Protein AF-0000000069873641 (afdb_homodimer)

Nearest PDB structures (foldseek):
  4ecg-assembly1_A  TM=8.500E-01  e=1.544E-15  Parabacteroides distasonis ATCC 8503
  7xrx-assembly2_B  TM=7.751E-01  e=3.883E-08  Pseudomonas aeruginosa PAO1
  5y4c-assembly1_A  TM=7.889E-01  e=1.337E-04  Sphingomonas sp. A1
  7wgu-assembly1_B-2  TM=7.860E-01  e=1.454E-04  Escherichia coli
  7q1g-assembly1_B-2  TM=7.793E-01  e=1.718E-04  Pseudomonas syringae pv. syringae B728a

Foldseek 3Di:
DDDDDDDDPPPPPPPPPPPPPPPPPVPPPPPPPPDDLLLVLLLCCLPVQQLVLLVQLLVLLVVLLVLLVVCLVPPFLVSLQVSVVSLVSSVLSVLLCQLQCPDPVVVVVVCLQAADDDAPVVVLVVQLVCVLVVVDQAAQLCSVPPDGSRNAHSQVLLVLQFAPQHGDGSVPHGSSSSRRNSNRSLNSSLSSLLSSCQQQNVVPDDPVNNVSCVVSVHDHDGHLSVLSSQACHPPHPHVHSLVSVLSSLVSLLVLLLCVLCQQLPVCLVPVALSSHRSSGNLCSLVSSLSNLSSSVSSCVSCLVVLCVQPVVLSVQLVVLSVQLNVLSVPDDDRCSVGSVVNVSSVSNNVSSVSNSVSSVVSSVRRND/DDDPPPDDPPPPCPPDCPVPPPPPPPPPPPPDPPPPLLLVLLLCCLPVQQLVLLVQLLVLLVVLLVLLVVCLVPPFLVSLQVSVVSLVSSVLSVLLCQLQCPDPVVVVVVCLQAADDDAPVVVLVVQLVCVLVVVDQAAQLCSVPPDGSRNAHSQVLLVLQFAPQHGDGRVPAGSSSSRRNSNRSLNSSLSSLLSSCQQQNVVPDDPVNNVSCVVSVHDHDGHLSVLSSQACHPPHPHVHSLVSVLSSLVSLLVLLLCVLCQQLPVCLVPVALSSHRSSGNLCSLVSSLSNLSSSVSSCVSCLVVLCVQPVVLSVQLVVLSVQLNVLSVPFDDRCSVGSVVNVSSVSNSVSSVSNSVSSVVSSVRRND

pLDDT: mean 91.02, std 20.49, range [15.68, 99.0]

Radius of gyration: 33.16 Å; Cα contacts (8 Å, |Δi|>4): 1152; chains: 2; bounding box: 103×100×122 Å

Organism: Akkermansia muciniphila (strain ATCC BAA-835 / DSM 22959 / JCM 33894 / BCRC 81048 / CCUG 64013 / CIP 107961 / Muc) (NCBI:txid349741)

Secondary structure (DSSP, 8-state):
------------------------------------HHHHHHHHIIIIIIHHHHHHHHHHHHHHHHHHHHHHHS--HHHHHHHHHHHHHHHHHHHHTGGG-STHHHHTTHHHHHH-SS--HHHHHHHHHHHHTTS----HHHHHHHB-GGGSHHHHHHHHHEETTEEPPGGG--HHHHHHHHHHHHHHHHHHHHHHHHHH-GGGS-HHHHHHHHHTT----S-HHHHHHTTTSBTBS-SSHHHHHHHHHHHHHHHHHHIIIIITHHHHHH--GGG-TTTTTT-HHHHHHHHHHHHHHHHHHHHHHHHHH-HHHHHHHHHHHHHHHHHHHHSPSPGGG-TT-HHHHHHHHHHHHHHHHHHHHHHHHHH-/------------------------------------HHHHHHHHIIIIIIHHHHHHHHHHHHHHHHHHHHHHHS--HHHHHHHHHHHHHHHHHHHHTGGG-STHHHHTTHHHHHH-SS--HHHHHHHHHHHHTTS----HHHHHHHB-GGGSHHHHHHHHHEETTEEPPGGG--HHHHHHHHHHHHHHHHHHHHHHHHHH-GGGS-HHHHHHHHHHT----S-HHHHHHTTTSBTBS-SSHHHHHHHHHHHHHHHHHHIIIIITHHHHHH--GGG-TTTTTT-HHHHHHHHHHHHHHHHHHHHHHHHHH-HHHHHHHHHHHHHHHHHHHHSPSPGGG-TT-HHHHHHHHHHHHHHHHHHHHHHHHHH-

Structure (mmCIF, N/CA/C/O backbone):
data_AF-0000000069873641-model_v1
#
loop_
_entity.id
_entity.type
_entity.pdbx_description
1 polymer 'Imelysin-like domain-containing protein'
#
loop_
_atom_site.group_PDB
_atom_site.id
_atom_site.type_symbol
_atom_site.label_atom_id
_atom_site.label_alt_id
_atom_site.label_comp_id
_atom_site.label_asym_id
_atom_site.label_entity_id
_atom_site.label_seq_id
_atom_site.pdbx_PDB_ins_code
_atom_site.Cartn_x
_atom_site.Cartn_y
_atom_site.Cartn_z
_atom_site.occupancy
_atom_site.B_iso_or_equiv
_atom_site.auth_seq_id
_atom_site.auth_comp_id
_atom_site.auth_asym_id
_atom_site.auth_atom_id
_atom_site.pdbx_PDB_model_num
ATOM 1 N N . MET A 1 1 ? -58.25 34.375 -64.312 1 17.72 1 MET A N 1
ATOM 2 C CA . MET A 1 1 ? -57.688 35 -63.094 1 17.72 1 MET A CA 1
ATOM 3 C C . MET A 1 1 ? -58.375 34.5 -61.844 1 17.72 1 MET A C 1
ATOM 5 O O . MET A 1 1 ? -59.156 33.531 -61.875 1 17.72 1 MET A O 1
ATOM 9 N N . ASN A 1 2 ? -59.125 35.406 -61.031 1 15.68 2 ASN A N 1
ATOM 10 C CA . ASN A 1 2 ? -58.969 36.062 -59.75 1 15.68 2 ASN A CA 1
ATOM 11 C C . ASN A 1 2 ? -59.906 35.469 -58.688 1 15.68 2 ASN A C 1
ATOM 13 O O . ASN A 1 2 ? -59.594 35.5 -57.5 1 15.68 2 ASN A O 1
ATOM 17 N N . ALA A 1 3 ? -61.188 35.5 -59.031 1 18.55 3 ALA A N 1
ATOM 18 C CA . ALA A 1 3 ? -62.188 36 -58.062 1 18.55 3 ALA A CA 1
ATOM 19 C C . ALA A 1 3 ? -62.438 34.969 -56.969 1 18.55 3 ALA A C 1
ATOM 21 O O . ALA A 1 3 ? -62.875 33.844 -57.281 1 18.55 3 ALA A O 1
ATOM 22 N N . TYR A 1 4 ? -61.938 35.125 -55.656 1 15.93 4 TYR A N 1
ATOM 23 C CA . TYR A 1 4 ? -61.531 34.469 -54.406 1 15.93 4 TYR A CA 1
ATOM 24 C C . TYR A 1 4 ? -62.719 34.25 -53.5 1 15.93 4 TYR A C 1
ATOM 26 O O . TYR A 1 4 ? -62.625 33.469 -52.562 1 15.93 4 TYR A O 1
ATOM 34 N N . LYS A 1 5 ? -63.875 35.094 -53.625 1 17.61 5 LYS A N 1
ATOM 35 C CA . LYS A 1 5 ? -64.312 35.531 -52.312 1 17.61 5 LYS A CA 1
ATOM 36 C C . LYS A 1 5 ? -64.688 34.344 -51.406 1 17.61 5 LYS A C 1
ATOM 38 O O . LYS A 1 5 ? -65 33.25 -51.938 1 17.61 5 LYS A O 1
ATOM 43 N N . ARG A 1 6 ? -65.312 34.594 -50.094 1 17.19 6 ARG A N 1
ATOM 44 C CA . ARG A 1 6 ? -65.062 34.688 -48.656 1 17.19 6 ARG A CA 1
ATOM 45 C C . ARG A 1 6 ? -66.062 33.812 -47.906 1 17.19 6 ARG A C 1
ATOM 47 O O . ARG A 1 6 ? -65.75 33.375 -46.781 1 17.19 6 ARG A O 1
ATOM 54 N N . MET A 1 7 ? -67.375 33.562 -48.406 1 20.3 7 MET A N 1
ATOM 55 C CA . MET A 1 7 ? -68.375 33.781 -47.344 1 20.3 7 MET A CA 1
ATOM 56 C C . MET A 1 7 ? -68.188 32.75 -46.25 1 20.3 7 MET A C 1
ATOM 58 O O . MET A 1 7 ? -67.938 31.578 -46.5 1 20.3 7 MET A O 1
ATOM 62 N N . LEU A 1 8 ? -68.125 33.219 -44.906 1 21.17 8 LEU A N 1
ATOM 63 C CA . LEU A 1 8 ? -67.812 33.031 -43.5 1 21.17 8 LEU A CA 1
ATOM 64 C C . LEU A 1 8 ? -68.812 32.125 -42.812 1 21.17 8 LEU A C 1
ATOM 66 O O . LEU A 1 8 ? -68.688 31.906 -41.594 1 21.17 8 LEU A O 1
ATOM 70 N N . LEU A 1 9 ? -69.5 31.219 -43.438 1 22.61 9 LEU A N 1
ATOM 71 C CA . LEU A 1 9 ? -70.625 30.641 -42.719 1 22.61 9 LEU A CA 1
ATOM 72 C C . LEU A 1 9 ? -70.125 30.062 -41.375 1 22.61 9 LEU A C 1
ATOM 74 O O . LEU A 1 9 ? -69.25 29.234 -41.344 1 22.61 9 LEU A O 1
ATOM 78 N N . ALA A 1 10 ? -70.312 30.906 -40.219 1 23.44 10 ALA A N 1
ATOM 79 C CA . ALA A 1 10 ? -70 30.797 -38.812 1 23.44 10 ALA A CA 1
ATOM 80 C C . ALA A 1 10 ? -70.688 29.562 -38.188 1 23.44 10 ALA A C 1
ATOM 82 O O . ALA A 1 10 ? -71.875 29.438 -38.188 1 23.44 10 ALA A O 1
ATOM 83 N N . GLY A 1 11 ? -70.25 28.359 -38.531 1 21.41 11 GLY A N 1
ATOM 84 C CA . GLY A 1 11 ? -70.812 27.109 -38 1 21.41 11 GLY A CA 1
ATOM 85 C C . GLY A 1 11 ? -70.75 27.031 -36.5 1 21.41 11 GLY A C 1
ATOM 86 O O . GLY A 1 11 ? -69.688 27.203 -35.906 1 21.41 11 GLY A O 1
ATOM 87 N N . PHE A 1 12 ? -71.812 27.641 -35.844 1 24.45 12 PHE A N 1
ATOM 88 C CA . PHE A 1 12 ? -71.938 27.688 -34.406 1 24.45 12 PHE A CA 1
ATOM 89 C C . PHE A 1 12 ? -71.875 26.281 -33.812 1 24.45 12 PHE A C 1
ATOM 91 O O . PHE A 1 12 ? -72.75 25.438 -34.094 1 24.45 12 PHE A O 1
ATOM 98 N N . CYS A 1 13 ? -70.688 25.641 -33.844 1 23.33 13 CYS A N 1
ATOM 99 C CA . CYS A 1 13 ? -70.562 24.312 -33.281 1 23.33 13 CYS A CA 1
ATOM 100 C C . CYS A 1 13 ? -70.875 24.312 -31.797 1 23.33 13 CYS A C 1
ATOM 102 O O . CYS A 1 13 ? -70.375 25.125 -31.047 1 23.33 13 CYS A O 1
ATOM 104 N N . ALA A 1 14 ? -72.125 24.016 -31.422 1 24.23 14 ALA A N 1
ATOM 105 C CA . ALA A 1 14 ? -72.688 23.812 -30.094 1 24.23 14 ALA A CA 1
ATOM 106 C C . ALA A 1 14 ? -71.812 22.922 -29.25 1 24.23 14 ALA A C 1
ATOM 108 O O . ALA A 1 14 ? -71.562 21.734 -29.578 1 24.23 14 ALA A O 1
ATOM 109 N N . GLY A 1 15 ? -70.625 23.438 -28.797 1 24.39 15 GLY A N 1
ATOM 110 C CA . GLY A 1 15 ? -69.625 22.688 -28 1 24.39 15 GLY A CA 1
ATOM 111 C C . GLY A 1 15 ? -70.188 22.219 -26.672 1 24.39 15 GLY A C 1
ATOM 112 O O . GLY A 1 15 ? -70.688 23.047 -25.859 1 24.39 15 GLY A O 1
ATOM 113 N N . SER A 1 16 ? -71.062 21.188 -26.719 1 26.33 16 SER A N 1
ATOM 114 C CA . SER A 1 16 ? -71.562 20.594 -25.469 1 26.33 16 SER A CA 1
ATOM 115 C C . SER A 1 16 ? -70.438 20.359 -24.484 1 26.33 16 SER A C 1
ATOM 117 O O . SER A 1 16 ? -69.438 19.766 -24.828 1 26.33 16 SER A O 1
ATOM 119 N N . THR A 1 17 ? -70.25 21.375 -23.578 1 28.09 17 THR A N 1
ATOM 120 C CA . THR A 1 17 ? -69.312 21.391 -22.484 1 28.09 17 THR A CA 1
ATOM 121 C C . THR A 1 17 ? -69.5 20.203 -21.547 1 28.09 17 THR A C 1
ATOM 123 O O . THR A 1 17 ? -70.562 20.078 -20.938 1 28.09 17 THR A O 1
ATOM 126 N N . ILE A 1 18 ? -69.375 18.938 -22.047 1 30.45 18 ILE A N 1
ATOM 127 C CA . ILE A 1 18 ? -69.5 17.922 -21 1 30.45 18 ILE A CA 1
ATOM 128 C C . ILE A 1 18 ? -68.438 18.219 -19.906 1 30.45 18 ILE A C 1
ATOM 130 O O . ILE A 1 18 ? -67.25 18.391 -20.203 1 30.45 18 ILE A O 1
ATOM 134 N N . LEU A 1 19 ? -68.875 18.906 -18.844 1 28.25 19 LEU A N 1
ATOM 135 C CA . LEU A 1 19 ? -68.125 19.125 -17.609 1 28.25 19 LEU A CA 1
ATOM 136 C C . LEU A 1 19 ? -67.625 17.797 -17.016 1 28.25 19 LEU A C 1
ATOM 138 O O . LEU A 1 19 ? -68.5 16.969 -16.625 1 28.25 19 LEU A O 1
ATOM 142 N N . ALA A 1 20 ? -66.75 17.109 -17.781 1 30.27 20 ALA A N 1
ATOM 143 C CA . ALA A 1 20 ? -66.188 15.977 -17.031 1 30.27 20 ALA A CA 1
ATOM 144 C C . ALA A 1 20 ? -65.562 16.438 -15.711 1 30.27 20 ALA A C 1
ATOM 146 O O . ALA A 1 20 ? -64.688 17.344 -15.688 1 30.27 20 ALA A O 1
ATOM 147 N N . PHE A 1 21 ? -66.375 16.328 -14.633 1 31.31 21 PHE A N 1
ATOM 148 C CA . PHE A 1 21 ? -65.812 16.453 -13.273 1 31.31 21 PHE A CA 1
ATOM 149 C C . PHE A 1 21 ? -64.625 15.562 -13.062 1 31.31 21 PHE A C 1
ATOM 151 O O . PHE A 1 21 ? -64.75 14.336 -13.086 1 31.31 21 PHE A O 1
ATOM 158 N N . GLY A 1 22 ? -63.5 15.914 -13.781 1 30.3 22 GLY A N 1
ATOM 159 C CA . GLY A 1 22 ? -62.281 15.227 -13.391 1 30.3 22 GLY A CA 1
ATOM 160 C C . GLY A 1 22 ? -62 15.281 -11.906 1 30.3 22 GLY A C 1
ATOM 161 O O . GLY A 1 22 ? -61.875 16.359 -11.328 1 30.3 22 GLY A O 1
ATOM 162 N N . SER A 1 23 ? -62.625 14.328 -11.203 1 34.16 23 SER A N 1
ATOM 163 C CA . SER A 1 23 ? -62.125 14.148 -9.844 1 34.16 23 SER A CA 1
ATOM 164 C C . SER A 1 23 ? -60.594 14.062 -9.828 1 34.16 23 SER A C 1
ATOM 166 O O . SER A 1 23 ? -60 13.203 -10.484 1 34.16 23 SER A O 1
ATOM 168 N N . GLN A 1 24 ? -60.031 15.281 -9.836 1 31.19 24 GLN A N 1
ATOM 169 C CA . GLN A 1 24 ? -58.594 15.266 -9.57 1 31.19 24 GLN A CA 1
ATOM 170 C C . GLN A 1 24 ? -58.281 14.484 -8.297 1 31.19 24 GLN A C 1
ATOM 172 O O . GLN A 1 24 ? -58.688 14.875 -7.203 1 31.19 24 GLN A O 1
ATOM 177 N N . ALA A 1 25 ? -58.281 13.086 -8.383 1 33 25 ALA A N 1
ATOM 178 C CA . ALA A 1 25 ? -57.562 12.438 -7.305 1 33 25 ALA A CA 1
ATOM 179 C C . ALA A 1 25 ? -56.281 13.195 -6.977 1 33 25 ALA A C 1
ATOM 181 O O . ALA A 1 25 ? -55.406 13.375 -7.84 1 33 25 ALA A O 1
ATOM 182 N N . GLN A 1 26 ? -56.469 14.227 -6.16 1 27.81 26 GLN A N 1
ATOM 183 C CA . GLN A 1 26 ? -55.188 14.742 -5.691 1 27.81 26 GLN A CA 1
ATOM 184 C C . GLN A 1 26 ? -54.219 13.609 -5.375 1 27.81 26 GLN A C 1
ATOM 186 O O . GLN A 1 26 ? -54.531 12.75 -4.543 1 27.81 26 GLN A O 1
ATOM 191 N N . ALA A 1 27 ? -53.531 13.133 -6.387 1 32.31 27 ALA A N 1
ATOM 192 C CA . ALA A 1 27 ? -52.344 12.336 -6.02 1 32.31 27 ALA A CA 1
ATOM 193 C C . ALA A 1 27 ? -51.719 12.852 -4.727 1 32.31 27 ALA A C 1
ATOM 195 O O . ALA A 1 27 ? -51.406 14.039 -4.613 1 32.31 27 ALA A O 1
ATOM 196 N N . ALA A 1 28 ? -52.156 12.281 -3.645 1 32.44 28 ALA A N 1
ATOM 197 C CA . ALA A 1 28 ? -51.312 12.516 -2.457 1 32.44 28 ALA A CA 1
ATOM 198 C C . ALA A 1 28 ? -49.875 12.758 -2.832 1 32.44 28 ALA A C 1
ATOM 200 O O . ALA A 1 28 ? -49.281 11.961 -3.559 1 32.44 28 ALA A O 1
ATOM 201 N N . LYS A 1 29 ? -49.625 13.953 -3.023 1 32.75 29 LYS A N 1
ATOM 202 C CA . LYS A 1 29 ? -48.188 14.188 -3.115 1 32.75 29 LYS A CA 1
ATOM 203 C C . LYS A 1 29 ? -47.438 13.203 -2.242 1 32.75 29 LYS A C 1
ATOM 205 O O . LYS A 1 29 ? -47.625 13.156 -1.025 1 32.75 29 LYS A O 1
ATOM 210 N N . ALA A 1 30 ? -47.25 12.023 -2.773 1 33.38 30 ALA A N 1
ATOM 211 C CA . ALA A 1 30 ? -46.219 11.211 -2.137 1 33.38 30 ALA A CA 1
ATOM 212 C C . ALA A 1 30 ? -45.219 12.086 -1.365 1 33.38 30 ALA A C 1
ATOM 214 O O . ALA A 1 30 ? -44.656 13.031 -1.92 1 33.38 30 ALA A O 1
ATOM 215 N N . ALA A 1 31 ? -45.5 12.453 -0.153 1 33.72 31 ALA A N 1
ATOM 216 C CA . ALA A 1 31 ? -44.5 13.102 0.687 1 33.72 31 ALA A CA 1
ATOM 217 C C . ALA A 1 31 ? -43.094 12.773 0.205 1 33.72 31 ALA A C 1
ATOM 219 O O . ALA A 1 31 ? -42.781 11.625 -0.121 1 33.72 31 ALA A O 1
ATOM 220 N N . SER A 1 32 ? -42.469 13.742 -0.435 1 36.06 32 SER A N 1
ATOM 221 C CA . SER A 1 32 ? -41.062 13.531 -0.785 1 36.06 32 SER A CA 1
ATOM 222 C C . SER A 1 32 ? -40.312 12.766 0.308 1 36.06 32 SER A C 1
ATOM 224 O O . SER A 1 32 ? -40.5 13.031 1.497 1 36.06 32 SER A O 1
ATOM 226 N N . PRO A 1 33 ? -39.938 11.57 0.203 1 41.72 33 PRO A N 1
ATOM 227 C CA . PRO A 1 33 ? -39.219 10.805 1.235 1 41.72 33 PRO A CA 1
ATOM 228 C C . PRO A 1 33 ? -38.375 11.688 2.135 1 41.72 33 PRO A C 1
ATOM 230 O O . PRO A 1 33 ? -37.688 12.609 1.652 1 41.72 33 PRO A O 1
ATOM 233 N N . LYS A 1 34 ? -38.688 12.188 3.301 1 43.53 34 LYS A N 1
ATOM 234 C CA . LYS A 1 34 ? -37.875 12.812 4.348 1 43.53 34 LYS A CA 1
ATOM 235 C C . LYS A 1 34 ? -36.406 12.352 4.262 1 43.53 34 LYS A C 1
ATOM 237 O O . LYS A 1 34 ? -36.125 11.172 4.441 1 43.53 34 LYS A O 1
ATOM 242 N N . VAL A 1 35 ? -35.688 13.078 3.455 1 56.66 35 VAL A N 1
ATOM 243 C CA . VAL A 1 35 ? -34.281 12.773 3.389 1 56.66 35 VAL A CA 1
ATOM 244 C C . VAL A 1 35 ? -33.688 12.703 4.801 1 56.66 35 VAL A C 1
ATOM 246 O O . VAL A 1 35 ? -33.812 13.648 5.578 1 56.66 35 VAL A O 1
ATOM 249 N N . ASP A 1 36 ? -33.188 11.578 5.363 1 85 36 ASP A N 1
ATOM 250 C CA . ASP A 1 36 ? -32.5 11.266 6.605 1 85 36 ASP A CA 1
ATOM 251 C C . ASP A 1 36 ? -31.312 12.203 6.824 1 85 36 ASP A C 1
ATOM 253 O O . ASP A 1 36 ? -30.422 12.312 5.965 1 85 36 ASP A O 1
ATOM 257 N N . LYS A 1 37 ? -31.547 13.328 7.727 1 92 37 LYS A N 1
ATOM 258 C CA . LYS A 1 37 ? -30.547 14.336 8.078 1 92 37 LYS A CA 1
ATOM 259 C C . LYS A 1 37 ? -29.156 13.727 8.188 1 92 37 LYS A C 1
ATOM 261 O O . LYS A 1 37 ? -28.156 14.375 7.844 1 92 37 LYS A O 1
ATOM 266 N N . THR A 1 38 ? -29.078 12.578 8.633 1 95.69 38 THR A N 1
ATOM 267 C CA . THR A 1 38 ? -27.797 11.898 8.766 1 95.69 38 THR A CA 1
ATOM 268 C C . THR A 1 38 ? -27.188 11.617 7.395 1 95.69 38 THR A C 1
ATOM 270 O O . THR A 1 38 ? -26.016 11.914 7.16 1 95.69 38 THR A O 1
ATOM 273 N N . SER A 1 39 ? -27.969 11.133 6.48 1 96.06 39 SER A N 1
ATOM 274 C CA . SER A 1 39 ? -27.484 10.844 5.133 1 96.06 39 SER A CA 1
ATOM 275 C C . SER A 1 39 ? -27.047 12.117 4.418 1 96.06 39 SER A C 1
ATOM 277 O O . SER A 1 39 ? -26.062 12.109 3.678 1 96.06 39 SER A O 1
ATOM 279 N N . ALA A 1 40 ? -27.75 13.18 4.68 1 96.62 40 ALA A N 1
ATOM 280 C CA . ALA A 1 40 ? -27.391 14.461 4.059 1 96.62 40 ALA A CA 1
ATOM 281 C C . ALA A 1 40 ? -26.062 14.969 4.578 1 96.62 40 ALA A C 1
ATOM 283 O O . ALA A 1 40 ? -25.25 15.484 3.809 1 96.62 40 ALA A O 1
ATOM 284 N N . ALA A 1 41 ? -25.812 14.852 5.871 1 97.62 41 ALA A N 1
ATOM 285 C CA . ALA A 1 41 ? -24.547 15.273 6.469 1 97.62 41 ALA A CA 1
ATOM 286 C C . ALA A 1 41 ? -23.391 14.453 5.926 1 97.62 41 ALA A C 1
ATOM 288 O O . ALA A 1 41 ? -22.328 15 5.617 1 97.62 41 ALA A O 1
ATOM 289 N N . ILE A 1 42 ? -23.609 13.188 5.77 1 97.88 42 ILE A N 1
ATOM 290 C CA . ILE A 1 42 ? -22.594 12.281 5.254 1 97.88 42 ILE A CA 1
ATOM 291 C C . ILE A 1 42 ? -22.281 12.633 3.801 1 97.88 42 ILE A C 1
ATOM 293 O O . ILE A 1 42 ? -21.109 12.703 3.412 1 97.88 42 ILE A O 1
ATOM 297 N N . ALA A 1 43 ? -23.297 12.867 3.039 1 97.88 43 ALA A N 1
ATOM 298 C CA . ALA A 1 43 ? -23.094 13.234 1.639 1 97.88 43 ALA A CA 1
ATOM 299 C C . ALA A 1 43 ? -22.328 14.539 1.52 1 97.88 43 ALA A C 1
ATOM 301 O O . ALA A 1 43 ? -21.406 14.656 0.7 1 97.88 43 ALA A O 1
ATOM 302 N N . ALA A 1 44 ? -22.672 15.516 2.328 1 97.81 44 ALA A N 1
ATOM 303 C CA . ALA A 1 44 ? -22 16.812 2.311 1 97.81 44 ALA A CA 1
ATOM 304 C C . ALA A 1 44 ? -20.547 16.688 2.742 1 97.81 44 ALA A C 1
ATOM 306 O O . ALA A 1 44 ? -19.656 17.328 2.174 1 97.81 44 ALA A O 1
ATOM 307 N N . TYR A 1 45 ? -20.297 15.859 3.797 1 98.56 45 TYR A N 1
ATOM 308 C CA . TYR A 1 45 ? -18.922 15.594 4.242 1 98.56 45 TYR A CA 1
ATOM 309 C C . TYR A 1 45 ? -18.062 15.109 3.088 1 98.56 45 TYR A C 1
ATOM 311 O O . TYR A 1 45 ? -16.969 15.625 2.869 1 98.56 45 TYR A O 1
ATOM 319 N N . ALA A 1 46 ? -18.562 14.148 2.309 1 98.75 46 ALA A N 1
ATOM 320 C CA . ALA A 1 46 ? -17.797 13.57 1.209 1 98.75 46 ALA A CA 1
ATOM 321 C C . ALA A 1 46 ? -17.703 14.539 0.036 1 98.75 46 ALA A C 1
ATOM 323 O O . ALA A 1 46 ? -16.609 14.797 -0.474 1 98.75 46 ALA A O 1
ATOM 324 N N . ASP A 1 47 ? -18.812 15.172 -0.343 1 98.44 47 ASP A N 1
ATOM 325 C CA . ASP A 1 47 ? -18.906 15.93 -1.586 1 98.44 47 ASP A CA 1
ATOM 326 C C . ASP A 1 47 ? -18.344 17.328 -1.423 1 98.44 47 ASP A C 1
ATOM 328 O O . ASP A 1 47 ? -17.812 17.906 -2.375 1 98.44 47 ASP A O 1
ATOM 332 N N . GLU A 1 48 ? -18.438 17.891 -0.22 1 98.56 48 GLU A N 1
ATOM 333 C CA . GLU A 1 48 ? -18.141 19.312 -0.069 1 98.56 48 GLU A CA 1
ATOM 334 C C . GLU A 1 48 ? -16.844 19.516 0.729 1 98.56 48 GLU A C 1
ATOM 336 O O . GLU A 1 48 ? -16.266 20.594 0.717 1 98.56 48 GLU A O 1
ATOM 341 N N . LEU A 1 49 ? -16.422 18.5 1.393 1 98.81 49 LEU A N 1
ATOM 342 C CA . LEU A 1 49 ? -15.18 18.641 2.164 1 98.81 49 LEU A CA 1
ATOM 343 C C . LEU A 1 49 ? -14.086 17.75 1.591 1 98.81 49 LEU A C 1
ATOM 345 O O . LEU A 1 49 ? -13.07 18.25 1.091 1 98.81 49 LEU A O 1
ATOM 349 N N . VAL A 1 50 ? -14.312 16.422 1.556 1 98.88 50 VAL A N 1
ATOM 350 C CA . VAL A 1 50 ? -13.242 15.469 1.259 1 98.88 50 VAL A CA 1
ATOM 351 C C . VAL A 1 50 ? -12.797 15.625 -0.194 1 98.88 50 VAL A C 1
ATOM 353 O O . VAL A 1 50 ? -11.625 15.883 -0.467 1 98.88 50 VAL A O 1
ATOM 356 N N . ILE A 1 51 ? -13.75 15.531 -1.144 1 98.88 51 ILE A N 1
ATOM 357 C CA . ILE A 1 51 ? -13.43 15.5 -2.566 1 98.88 51 ILE A CA 1
ATOM 358 C C . ILE A 1 51 ? -12.781 16.828 -2.977 1 98.88 51 ILE A C 1
ATOM 360 O O . ILE A 1 51 ? -11.719 16.828 -3.594 1 98.88 51 ILE A O 1
ATOM 364 N N . PRO A 1 52 ? -13.312 18.031 -2.562 1 98.88 52 PRO A N 1
ATOM 365 C CA . PRO A 1 52 ? -12.648 19.281 -2.953 1 98.88 52 PRO A CA 1
ATOM 366 C C . PRO A 1 52 ? -11.258 19.422 -2.346 1 98.88 52 PRO A C 1
ATOM 368 O O . PRO A 1 52 ? -10.367 20.016 -2.963 1 98.88 52 PRO A O 1
ATOM 371 N N . THR A 1 53 ? -11.039 18.906 -1.145 1 98.94 53 THR A N 1
ATOM 372 C CA . THR A 1 53 ? -9.727 18.984 -0.515 1 98.94 53 THR A CA 1
ATOM 373 C C . THR A 1 53 ? -8.688 18.219 -1.335 1 98.94 53 THR A C 1
ATOM 375 O O . THR A 1 53 ? -7.613 18.734 -1.629 1 98.94 53 THR A O 1
ATOM 378 N N . TYR A 1 54 ? -9.047 16.984 -1.765 1 98.88 54 TYR A N 1
ATOM 379 C CA . TYR A 1 54 ? -8.109 16.188 -2.541 1 98.88 54 TYR A CA 1
ATOM 380 C C . TYR A 1 54 ? -7.949 16.734 -3.951 1 98.88 54 TYR A C 1
ATOM 382 O O . TYR A 1 54 ? -6.875 16.641 -4.547 1 98.88 54 TYR A O 1
ATOM 390 N N . LYS A 1 55 ? -9.023 17.344 -4.48 1 98.88 55 LYS A N 1
ATOM 391 C CA . LYS A 1 55 ? -8.891 18 -5.777 1 98.88 55 LYS A CA 1
ATOM 392 C C . LYS A 1 55 ? -7.863 19.125 -5.715 1 98.88 55 LYS A C 1
ATOM 394 O O . LYS A 1 55 ? -7.02 19.266 -6.602 1 98.88 55 LYS A O 1
ATOM 399 N N . THR A 1 56 ? -7.984 19.938 -4.68 1 98.94 56 THR A N 1
ATOM 400 C CA . THR A 1 56 ? -7.02 21.031 -4.496 1 98.94 56 THR A CA 1
ATOM 401 C C . THR A 1 56 ? -5.609 20.469 -4.348 1 98.94 56 THR A C 1
ATOM 403 O O . THR A 1 56 ? -4.66 21.016 -4.922 1 98.94 56 THR A O 1
ATOM 406 N N . MET A 1 57 ? -5.473 19.406 -3.621 1 98.94 57 MET A N 1
ATOM 407 C CA . MET A 1 57 ? -4.164 18.781 -3.42 1 98.94 57 MET A CA 1
ATOM 408 C C . MET A 1 57 ? -3.568 18.328 -4.75 1 98.94 57 MET A C 1
ATOM 410 O O . MET A 1 57 ? -2.398 18.594 -5.031 1 98.94 57 MET A O 1
ATOM 414 N N . SER A 1 58 ? -4.383 17.594 -5.531 1 98.88 58 SER A N 1
ATOM 415 C CA . SER A 1 58 ? -3.885 17.062 -6.797 1 98.88 58 SER A CA 1
ATOM 416 C C . SER A 1 58 ? -3.521 18.188 -7.758 1 98.88 58 SER A C 1
ATOM 418 O O . SER A 1 58 ? -2.523 18.094 -8.477 1 98.88 58 SER A O 1
ATOM 420 N N . ASP A 1 59 ? -4.324 19.281 -7.766 1 98.94 59 ASP A N 1
ATOM 421 C CA . ASP A 1 59 ? -4 20.453 -8.586 1 98.94 59 ASP A CA 1
ATOM 422 C C . ASP A 1 59 ? -2.668 21.062 -8.164 1 98.94 59 ASP A C 1
ATOM 424 O O . ASP A 1 59 ? -1.822 21.359 -9.016 1 98.94 59 ASP A O 1
ATOM 428 N N . ASN A 1 60 ? -2.498 21.25 -6.887 1 98.94 60 ASN A N 1
ATOM 429 C CA . ASN A 1 60 ? -1.249 21.797 -6.371 1 98.94 60 ASN A CA 1
ATOM 430 C C . ASN A 1 60 ? -0.065 20.891 -6.676 1 98.94 60 ASN A C 1
ATOM 432 O O . ASN A 1 60 ? 1.013 21.359 -7.039 1 98.94 60 ASN A O 1
ATOM 436 N N . ALA A 1 61 ? -0.267 19.594 -6.551 1 98.94 61 ALA A N 1
ATOM 437 C CA . ALA A 1 61 ? 0.803 18.625 -6.75 1 98.94 61 ALA A CA 1
ATOM 438 C C . ALA A 1 61 ? 1.286 18.625 -8.195 1 98.94 61 ALA A C 1
ATOM 440 O O . ALA A 1 61 ? 2.475 18.422 -8.461 1 98.94 61 ALA A O 1
ATOM 441 N N . LEU A 1 62 ? 0.339 18.797 -9.109 1 98.94 62 LEU A N 1
ATOM 442 C CA . LEU A 1 62 ? 0.724 18.891 -10.516 1 98.94 62 LEU A CA 1
ATOM 443 C C . LEU A 1 62 ? 1.628 20.094 -10.758 1 98.94 62 LEU A C 1
ATOM 445 O O . LEU A 1 62 ? 2.613 19.984 -11.492 1 98.94 62 LEU A O 1
ATOM 449 N N . LYS A 1 63 ? 1.316 21.188 -10.125 1 98.94 63 LYS A N 1
ATOM 450 C CA . LYS A 1 63 ? 2.162 22.375 -10.234 1 98.94 63 LYS A CA 1
ATOM 451 C C . LYS A 1 63 ? 3.539 22.125 -9.617 1 98.94 63 LYS A C 1
ATOM 453 O O . LYS A 1 63 ? 4.559 22.531 -10.188 1 98.94 63 LYS A O 1
ATOM 458 N N . PHE A 1 64 ? 3.562 21.469 -8.5 1 98.94 64 PHE A N 1
ATOM 459 C CA . PHE A 1 64 ? 4.82 21.156 -7.832 1 98.94 64 PHE A CA 1
ATOM 460 C C . PHE A 1 64 ? 5.676 20.234 -8.703 1 98.94 64 PHE A C 1
ATOM 462 O O . PHE A 1 64 ? 6.875 20.484 -8.867 1 98.94 64 PHE A O 1
ATOM 469 N N . ALA A 1 65 ? 5.031 19.188 -9.266 1 98.94 65 ALA A N 1
ATOM 470 C CA . ALA A 1 65 ? 5.75 18.25 -10.133 1 98.94 65 ALA A CA 1
ATOM 471 C C . ALA A 1 65 ? 6.363 18.984 -11.32 1 98.94 65 ALA A C 1
ATOM 473 O O . ALA A 1 65 ? 7.512 18.719 -11.695 1 98.94 65 ALA A O 1
ATOM 474 N N . LYS A 1 66 ? 5.613 19.891 -11.906 1 98.94 66 LYS A N 1
ATOM 475 C CA . LYS A 1 66 ? 6.125 20.672 -13.023 1 98.94 66 LYS A CA 1
ATOM 476 C C . LYS A 1 66 ? 7.32 21.516 -12.602 1 98.94 66 LYS A C 1
ATOM 478 O O . LYS A 1 66 ? 8.336 21.562 -13.297 1 98.94 66 LYS A O 1
ATOM 483 N N . ALA A 1 67 ? 7.234 22.188 -11.469 1 98.94 67 ALA A N 1
ATOM 484 C CA . ALA A 1 67 ? 8.312 23.047 -10.969 1 98.94 67 ALA A CA 1
ATOM 485 C C . ALA A 1 67 ? 9.57 22.234 -10.688 1 98.94 67 ALA A C 1
ATOM 487 O O . ALA A 1 67 ? 10.68 22.688 -10.961 1 98.94 67 ALA A O 1
ATOM 488 N N . ALA A 1 68 ? 9.406 21.047 -10.109 1 98.94 68 ALA A N 1
ATOM 489 C CA . ALA A 1 68 ? 10.539 20.188 -9.82 1 98.94 68 ALA A CA 1
ATOM 490 C C . ALA A 1 68 ? 11.242 19.75 -11.102 1 98.94 68 ALA A C 1
ATOM 492 O O . ALA A 1 68 ? 12.469 19.688 -11.156 1 98.94 68 ALA A O 1
ATOM 493 N N . LYS A 1 69 ? 10.461 19.422 -12.109 1 98.88 69 LYS A N 1
ATOM 494 C CA . LYS A 1 69 ? 11.023 19.062 -13.406 1 98.88 69 LYS A CA 1
ATOM 495 C C . LYS A 1 69 ? 11.805 20.219 -14.016 1 98.88 69 LYS A C 1
ATOM 497 O O . LYS A 1 69 ? 12.883 20.016 -14.578 1 98.88 69 LYS A O 1
ATOM 502 N N . GLU A 1 70 ? 11.227 21.391 -13.906 1 98.81 70 GLU A N 1
ATOM 503 C CA . GLU A 1 70 ? 11.906 22.578 -14.414 1 98.81 70 GLU A CA 1
ATOM 504 C C . GLU A 1 70 ? 13.195 22.844 -13.641 1 98.81 70 GLU A C 1
ATOM 506 O O . GLU A 1 70 ? 14.203 23.25 -14.227 1 98.81 70 GLU A O 1
ATOM 511 N N . LEU A 1 71 ? 13.148 22.656 -12.352 1 98.94 71 LEU A N 1
ATOM 512 C CA . LEU A 1 71 ? 14.336 22.812 -11.516 1 98.94 71 LEU A CA 1
ATOM 513 C C . LEU A 1 71 ? 15.43 21.828 -11.922 1 98.94 71 LEU A C 1
ATOM 515 O O . LEU A 1 71 ? 16.594 22.188 -12.008 1 98.94 71 LEU A O 1
ATOM 519 N N . LYS A 1 72 ? 15.023 20.594 -12.172 1 98.88 72 LYS A N 1
ATOM 520 C CA . LYS A 1 72 ? 15.977 19.578 -12.617 1 98.88 72 LYS A CA 1
ATOM 521 C C . LYS A 1 72 ? 16.641 19.984 -13.938 1 98.88 72 LYS A C 1
ATOM 523 O O . LYS A 1 72 ? 17.844 19.828 -14.109 1 98.88 72 LYS A O 1
ATOM 528 N N . ALA A 1 73 ? 15.875 20.562 -14.859 1 98.62 73 ALA A N 1
ATOM 529 C CA . ALA A 1 73 ? 16.359 20.906 -16.203 1 98.62 73 ALA A CA 1
ATOM 530 C C . ALA A 1 73 ? 17.312 22.094 -16.156 1 98.62 73 ALA A C 1
ATOM 532 O O . ALA A 1 73 ? 18.266 22.156 -16.922 1 98.62 73 ALA A O 1
ATOM 533 N N . ALA A 1 74 ? 17.016 23.062 -15.25 1 98.44 74 ALA A N 1
ATOM 534 C CA . ALA A 1 74 ? 17.828 24.281 -15.125 1 98.44 74 ALA A CA 1
ATOM 535 C C . ALA A 1 74 ? 17.828 24.781 -13.688 1 98.44 74 ALA A C 1
ATOM 537 O O . ALA A 1 74 ? 17.094 25.719 -13.344 1 98.44 74 ALA A O 1
ATOM 538 N N . PRO A 1 75 ? 18.734 24.297 -12.891 1 98.75 75 PRO A N 1
ATOM 539 C CA . PRO A 1 75 ? 18.734 24.625 -11.461 1 98.75 75 PRO A CA 1
ATOM 540 C C . PRO A 1 75 ? 19.141 26.078 -11.188 1 98.75 75 PRO A C 1
ATOM 542 O O . PRO A 1 75 ? 20.188 26.531 -11.68 1 98.75 75 PRO A O 1
ATOM 545 N N . THR A 1 76 ? 18.312 26.844 -10.484 1 98.81 76 THR A N 1
ATOM 546 C CA . THR A 1 76 ? 18.594 28.156 -9.93 1 98.81 76 THR A CA 1
ATOM 547 C C . THR A 1 76 ? 18.016 28.297 -8.531 1 98.81 76 THR A C 1
ATOM 549 O O . THR A 1 76 ? 17.109 27.547 -8.148 1 98.81 76 THR A O 1
ATOM 552 N N . ASP A 1 77 ? 18.547 29.203 -7.816 1 98.81 77 ASP A N 1
ATOM 553 C CA . ASP A 1 77 ? 18.031 29.438 -6.473 1 98.81 77 ASP A CA 1
ATOM 554 C C . ASP A 1 77 ? 16.562 29.812 -6.504 1 98.81 77 ASP A C 1
ATOM 556 O O . ASP A 1 77 ? 15.781 29.391 -5.641 1 98.81 77 ASP A O 1
ATOM 560 N N . ALA A 1 78 ? 16.188 30.578 -7.477 1 98.81 78 ALA A N 1
ATOM 561 C CA . ALA A 1 78 ? 14.797 31 -7.613 1 98.81 78 ALA A CA 1
ATOM 562 C C . ALA A 1 78 ? 13.891 29.797 -7.855 1 98.81 78 ALA A C 1
ATOM 564 O O . ALA A 1 78 ? 12.781 29.734 -7.316 1 98.81 78 ALA A O 1
ATOM 565 N N . LYS A 1 79 ? 14.336 28.844 -8.625 1 98.88 79 LYS A N 1
ATOM 566 C CA . LYS A 1 79 ? 13.531 27.656 -8.922 1 98.88 79 LYS A CA 1
ATOM 567 C C . LYS A 1 79 ? 13.453 26.734 -7.715 1 98.88 79 LYS A C 1
ATOM 569 O O . LYS A 1 79 ? 12.43 26.062 -7.5 1 98.88 79 LYS A O 1
ATOM 574 N N . VAL A 1 80 ? 14.5 26.672 -6.902 1 98.94 80 VAL A N 1
ATOM 575 C CA . VAL A 1 80 ? 14.438 25.906 -5.656 1 98.94 80 VAL A CA 1
ATOM 576 C C . VAL A 1 80 ? 13.383 26.516 -4.738 1 98.94 80 VAL A C 1
ATOM 578 O O . VAL A 1 80 ? 12.547 25.797 -4.176 1 98.94 80 VAL A O 1
ATOM 581 N N . ALA A 1 81 ? 13.43 27.844 -4.637 1 98.88 81 ALA A N 1
ATOM 582 C CA . ALA A 1 81 ? 12.477 28.547 -3.787 1 98.88 81 ALA A CA 1
ATOM 583 C C . ALA A 1 81 ? 11.047 28.312 -4.27 1 98.88 81 ALA A C 1
ATOM 585 O O . ALA A 1 81 ? 10.141 28.094 -3.465 1 98.88 81 ALA A O 1
ATOM 586 N N . GLU A 1 82 ? 10.859 28.375 -5.562 1 98.88 82 GLU A N 1
ATOM 587 C CA . GLU A 1 82 ? 9.531 28.172 -6.137 1 98.88 82 GLU A CA 1
ATOM 588 C C . GLU A 1 82 ? 9.039 26.75 -5.898 1 98.88 82 GLU A C 1
ATOM 590 O O . GLU A 1 82 ? 7.879 26.547 -5.527 1 98.88 82 GLU A O 1
ATOM 595 N N . ALA A 1 83 ? 9.898 25.781 -6.148 1 98.94 83 ALA A N 1
ATOM 596 C CA . ALA A 1 83 ? 9.531 24.391 -5.875 1 98.94 83 ALA A CA 1
ATOM 597 C C . ALA A 1 83 ? 9.188 24.203 -4.402 1 98.94 83 ALA A C 1
ATOM 599 O O . ALA A 1 83 ? 8.227 23.5 -4.07 1 98.94 83 ALA A O 1
ATOM 600 N N . GLY A 1 84 ? 10.016 24.812 -3.574 1 98.94 84 GLY A N 1
ATOM 601 C CA . GLY A 1 84 ? 9.734 24.75 -2.148 1 98.94 84 GLY A CA 1
ATOM 602 C C . GLY A 1 84 ? 8.383 25.328 -1.781 1 98.94 84 GLY A C 1
ATOM 603 O O . GLY A 1 84 ? 7.637 24.734 -1 1 98.94 84 GLY A O 1
ATOM 604 N N . LYS A 1 85 ? 8.078 26.453 -2.311 1 98.88 85 LYS A N 1
ATOM 605 C CA . LYS A 1 85 ? 6.785 27.094 -2.078 1 98.88 85 LYS A CA 1
ATOM 606 C C . LYS A 1 85 ? 5.641 26.203 -2.527 1 98.88 85 LYS A C 1
ATOM 608 O O . LYS A 1 85 ? 4.664 26.016 -1.797 1 98.88 85 LYS A O 1
ATOM 613 N N . LEU A 1 86 ? 5.766 25.609 -3.678 1 98.94 86 LEU A N 1
ATOM 614 C CA . LEU A 1 86 ? 4.707 24.766 -4.238 1 98.94 86 LEU A CA 1
ATOM 615 C C . LEU A 1 86 ? 4.574 23.469 -3.459 1 98.94 86 LEU A C 1
ATOM 617 O O . LEU A 1 86 ? 3.473 22.938 -3.316 1 98.94 86 LEU A O 1
ATOM 621 N N . LEU A 1 87 ? 5.727 22.953 -2.959 1 98.94 87 LEU A N 1
ATOM 622 C CA . LEU A 1 87 ? 5.664 21.797 -2.062 1 98.94 87 LEU A CA 1
ATOM 623 C C . LEU A 1 87 ? 4.816 22.125 -0.836 1 98.94 87 LEU A C 1
ATOM 625 O O . LEU A 1 87 ? 3.934 21.344 -0.469 1 98.94 87 LEU A O 1
ATOM 629 N N . LEU A 1 88 ? 5.066 23.281 -0.238 1 98.94 88 LEU A N 1
ATOM 630 C CA . LEU A 1 88 ? 4.348 23.656 0.973 1 98.94 88 LEU A CA 1
ATOM 631 C C . LEU A 1 88 ? 2.875 23.906 0.671 1 98.94 88 LEU A C 1
ATOM 633 O O . LEU A 1 88 ? 2.004 23.594 1.486 1 98.94 88 LEU A O 1
ATOM 637 N N . GLU A 1 89 ? 2.584 24.422 -0.483 1 98.88 89 GLU A N 1
ATOM 638 C CA . GLU A 1 89 ? 1.199 24.625 -0.897 1 98.88 89 GLU A CA 1
ATOM 639 C C . GLU A 1 89 ? 0.484 23.297 -1.105 1 98.88 89 GLU A C 1
ATOM 641 O O . GLU A 1 89 ? -0.716 23.188 -0.845 1 98.88 89 GLU A O 1
ATOM 646 N N . THR A 1 90 ? 1.205 22.328 -1.599 1 98.94 90 THR A N 1
ATOM 647 C CA . THR A 1 90 ? 0.647 21 -1.79 1 98.94 90 THR A CA 1
ATOM 648 C C . THR A 1 90 ? 0.389 20.328 -0.446 1 98.94 90 THR A C 1
ATOM 650 O O . THR A 1 90 ? -0.58 19.578 -0.297 1 98.94 90 THR A O 1
ATOM 653 N N . ARG A 1 91 ? 1.233 20.562 0.52 1 98.81 91 ARG A N 1
ATOM 654 C CA . ARG A 1 91 ? 1.149 19.938 1.835 1 98.81 91 ARG A CA 1
ATOM 655 C C . ARG A 1 91 ? -0.058 20.453 2.611 1 98.81 91 ARG A C 1
ATOM 657 O O . ARG A 1 91 ? -0.624 19.734 3.438 1 98.81 91 ARG A O 1
ATOM 664 N N . VAL A 1 92 ? -0.555 21.656 2.336 1 98.88 92 VAL A N 1
ATOM 665 C CA . VAL A 1 92 ? -1.663 22.266 3.07 1 98.88 92 VAL A CA 1
ATOM 666 C C . VAL A 1 92 ? -2.904 21.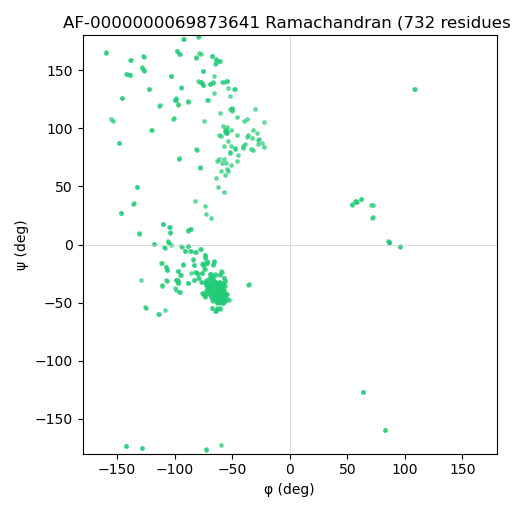391 2.947 1 98.88 92 VAL A C 1
ATOM 668 O O . VAL A 1 92 ? -3.449 20.922 3.953 1 98.88 92 VAL A O 1
ATOM 671 N N . PRO A 1 93 ? -3.328 21.078 1.739 1 98.94 93 PRO A N 1
ATOM 672 C CA . PRO A 1 93 ? -4.516 20.234 1.68 1 98.94 93 PRO A CA 1
ATOM 673 C C . PRO A 1 93 ? -4.262 18.828 2.221 1 98.94 93 PRO A C 1
ATOM 675 O O . PRO A 1 93 ? -5.176 18.188 2.754 1 98.94 93 PRO A O 1
ATOM 678 N N . TRP A 1 94 ? -3.031 18.25 2.127 1 98.88 94 TRP A N 1
ATOM 679 C CA . TRP A 1 94 ? -2.734 16.984 2.797 1 98.88 94 TRP A CA 1
ATOM 680 C C . TRP A 1 94 ? -3.004 17.094 4.293 1 98.88 94 TRP A C 1
ATOM 682 O O . TRP A 1 94 ? -3.717 16.266 4.863 1 98.88 94 TRP A O 1
ATOM 692 N N . GLU A 1 95 ? -2.484 18.156 4.902 1 98.88 95 GLU A N 1
ATOM 693 C CA . GLU A 1 95 ? -2.678 18.359 6.336 1 98.88 95 GLU A CA 1
ATOM 694 C C . GLU A 1 95 ? -4.145 18.609 6.668 1 98.88 95 GLU A C 1
ATOM 696 O O . GLU A 1 95 ? -4.629 18.188 7.723 1 98.88 95 GLU A O 1
ATOM 701 N N . LEU A 1 96 ? -4.859 19.234 5.781 1 98.88 96 LEU A N 1
ATOM 702 C CA . LEU A 1 96 ? -6.285 19.5 5.941 1 98.88 96 LEU A CA 1
ATOM 703 C C . LEU A 1 96 ? -7.094 18.219 5.75 1 98.88 96 LEU A C 1
ATOM 705 O O . LEU A 1 96 ? -8.281 18.172 6.074 1 98.88 96 LEU A O 1
ATOM 709 N N . SER A 1 97 ? -6.441 17.156 5.305 1 98.88 97 SER A N 1
ATOM 710 C CA . SER A 1 97 ? -7.152 15.914 5.055 1 98.88 97 SER A CA 1
ATOM 711 C C . SER A 1 97 ? -6.875 14.891 6.152 1 98.88 97 SER A C 1
ATOM 713 O O . SER A 1 97 ? -7.445 13.797 6.148 1 98.88 97 SER A O 1
ATOM 715 N N . GLU A 1 98 ? -6.121 15.172 7.141 1 98.62 98 GLU A N 1
ATOM 716 C CA . GLU A 1 98 ? -5.574 14.164 8.047 1 98.62 98 GLU A CA 1
ATOM 717 C C . GLU A 1 98 ? -6.66 13.586 8.953 1 98.62 98 GLU A C 1
ATOM 719 O O . GLU A 1 98 ? -6.465 12.547 9.578 1 98.62 98 GLU A O 1
ATOM 724 N N . SER A 1 99 ? -7.828 14.242 9.039 1 98.81 99 SER A N 1
ATOM 725 C CA . SER A 1 99 ? -8.93 13.641 9.789 1 98.81 99 SER A CA 1
ATOM 726 C C . SER A 1 99 ? -9.672 12.609 8.945 1 98.81 99 SER A C 1
ATOM 728 O O . SER A 1 99 ? -10.562 11.922 9.445 1 98.81 99 SER A O 1
ATOM 730 N N . PHE A 1 100 ? -9.383 12.438 7.656 1 98.06 100 PHE A N 1
ATOM 731 C CA . PHE A 1 100 ? -10.078 11.438 6.855 1 98.06 100 PHE A CA 1
ATOM 732 C C . PHE A 1 100 ? -9.094 10.609 6.043 1 98.06 100 PHE A C 1
ATOM 734 O O . PHE A 1 100 ? -9.281 10.414 4.84 1 98.06 100 PHE A O 1
ATOM 741 N N . LEU A 1 101 ? -8.078 10.125 6.719 1 97.88 101 LEU A N 1
ATOM 742 C CA . LEU A 1 101 ? -7.07 9.25 6.117 1 97.88 101 LEU A CA 1
ATOM 743 C C . LEU A 1 101 ? -7.523 7.797 6.148 1 97.88 101 LEU A C 1
ATOM 745 O O . LEU A 1 101 ? -6.715 6.887 5.949 1 97.88 101 LEU A O 1
ATOM 749 N N . PHE A 1 102 ? -8.797 7.504 6.43 1 95.88 102 PHE A N 1
ATOM 750 C CA . PHE A 1 102 ? -9.391 6.18 6.262 1 95.88 102 PHE A CA 1
ATOM 751 C C . PHE A 1 102 ? -9.734 5.922 4.801 1 95.88 102 PHE A C 1
ATOM 753 O O . PHE A 1 102 ? -9.508 6.781 3.945 1 95.88 102 PHE A O 1
ATOM 760 N N . GLY A 1 103 ? -10.281 4.711 4.484 1 93.62 103 GLY A N 1
ATOM 761 C CA . GLY A 1 103 ? -10.641 4.418 3.107 1 93.62 103 GLY A CA 1
ATOM 762 C C . GLY A 1 103 ? -9.453 4.402 2.168 1 93.62 103 GLY A C 1
ATOM 763 O O . GLY A 1 103 ? -8.453 3.729 2.436 1 93.62 103 GLY A O 1
ATOM 764 N N . PRO A 1 104 ? -9.539 5.164 1.085 1 94.75 104 PRO A N 1
ATOM 765 C CA . PRO A 1 104 ? -8.516 5.129 0.036 1 94.75 104 PRO A CA 1
ATOM 766 C C . PRO A 1 104 ? -7.109 5.391 0.574 1 94.75 104 PRO A C 1
ATOM 768 O O . PRO A 1 104 ? -6.16 4.715 0.179 1 94.75 104 PRO A O 1
ATOM 771 N N . ALA A 1 105 ? -6.922 6.355 1.472 1 96.38 105 ALA A N 1
ATOM 772 C CA . ALA A 1 105 ? -5.602 6.645 2.025 1 96.38 105 ALA A CA 1
ATOM 773 C C . ALA A 1 105 ? -5.035 5.426 2.75 1 96.38 105 ALA A C 1
ATOM 775 O O . ALA A 1 105 ? -3.854 5.102 2.604 1 96.38 105 ALA A O 1
ATOM 776 N N . ALA A 1 106 ? -5.898 4.785 3.486 1 92.44 106 ALA A N 1
ATOM 777 C CA . ALA A 1 106 ? -5.484 3.598 4.23 1 92.44 106 ALA A CA 1
ATOM 778 C C . ALA A 1 106 ? -5.312 2.4 3.301 1 92.44 106 ALA A C 1
ATOM 780 O O . ALA A 1 106 ? -4.348 1.642 3.426 1 92.44 106 ALA A O 1
ATOM 781 N N . PHE A 1 107 ? -6.285 2.199 2.322 1 88.88 107 PHE A N 1
ATOM 782 C CA . PHE A 1 107 ? -6.281 1.038 1.44 1 88.88 107 PHE A CA 1
ATOM 783 C C . PHE A 1 107 ? -5 0.988 0.616 1 88.88 107 PHE A C 1
ATOM 785 O O . PHE A 1 107 ? -4.395 -0.075 0.466 1 88.88 107 PHE A O 1
ATOM 792 N N . ALA A 1 108 ? -4.523 2.084 0.196 1 89.94 108 ALA A N 1
ATOM 793 C CA . ALA A 1 108 ? -3.363 2.119 -0.691 1 89.94 108 ALA A CA 1
ATOM 794 C C . ALA A 1 108 ? -2.105 2.533 0.067 1 89.94 108 ALA A C 1
ATOM 796 O O . ALA A 1 108 ? -1.082 2.854 -0.544 1 89.94 108 ALA A O 1
ATOM 797 N N . ASN A 1 109 ? -2.205 2.592 1.39 1 93.19 109 ASN A N 1
ATOM 798 C CA . ASN A 1 109 ? -1.074 2.967 2.23 1 93.19 109 ASN A CA 1
ATOM 799 C C . ASN A 1 109 ? -0.532 4.344 1.858 1 93.19 109 ASN A C 1
ATOM 801 O O . ASN A 1 109 ? 0.681 4.562 1.872 1 93.19 109 ASN A O 1
ATOM 805 N N . LEU A 1 110 ? -1.408 5.25 1.515 1 96.5 110 LEU A N 1
ATOM 806 C CA . LEU A 1 110 ? -0.957 6.516 0.952 1 96.5 110 LEU A CA 1
ATOM 807 C C . LEU A 1 110 ? -0.533 7.48 2.055 1 96.5 110 LEU A C 1
ATOM 809 O O . LEU A 1 110 ? 0.271 8.383 1.818 1 96.5 110 LEU A O 1
ATOM 813 N N . ASP A 1 111 ? -1.035 7.301 3.252 1 96.88 111 ASP A N 1
ATOM 814 C CA . ASP A 1 111 ? -0.562 8.141 4.348 1 96.88 111 ASP A CA 1
ATOM 815 C C . ASP A 1 111 ? 0.927 7.918 4.605 1 96.88 111 ASP A C 1
ATOM 817 O O . ASP A 1 111 ? 1.732 8.844 4.465 1 96.88 111 ASP A O 1
ATOM 821 N N . PRO A 1 112 ? 1.372 6.668 4.848 1 96.62 112 PRO A N 1
ATOM 822 C CA . PRO A 1 112 ? 2.812 6.461 5.008 1 96.62 112 PRO A CA 1
ATOM 823 C C . PRO A 1 112 ? 3.607 6.824 3.756 1 96.62 112 PRO A C 1
ATOM 825 O O . PRO A 1 112 ? 4.672 7.438 3.854 1 96.62 112 PRO A O 1
ATOM 828 N N . LYS A 1 113 ? 3.102 6.539 2.578 1 97.62 113 LYS A N 1
ATOM 829 C CA . LYS A 1 113 ? 3.834 6.77 1.337 1 97.62 113 LYS A CA 1
ATOM 830 C C . LYS A 1 113 ? 4.031 8.266 1.084 1 97.62 113 LYS A C 1
ATOM 832 O O . LYS A 1 113 ? 5.016 8.664 0.463 1 97.62 113 LYS A O 1
ATOM 837 N N . LEU A 1 114 ? 3.111 9.016 1.576 1 98.69 114 LEU A N 1
ATOM 838 C CA . LEU A 1 114 ? 3.158 10.453 1.334 1 98.69 114 LEU A CA 1
ATOM 839 C C . LEU A 1 114 ? 3.848 11.18 2.484 1 98.69 114 LEU A C 1
ATOM 841 O O . LEU A 1 114 ? 4.461 12.227 2.285 1 98.69 114 LEU A O 1
ATOM 845 N N . ASP A 1 115 ? 3.785 10.555 3.686 1 98.44 115 ASP A N 1
ATOM 846 C CA . ASP A 1 115 ? 3.996 11.484 4.793 1 98.44 115 ASP A CA 1
ATOM 847 C C . ASP A 1 115 ? 4.723 10.797 5.949 1 98.44 115 ASP A C 1
ATOM 849 O O . ASP A 1 115 ? 4.566 11.195 7.105 1 98.44 115 ASP A O 1
ATOM 853 N N . SER A 1 116 ? 5.508 9.789 5.695 1 97.44 116 SER A N 1
ATOM 854 C CA . SER A 1 116 ? 6.238 9.125 6.77 1 97.44 116 SER A CA 1
ATOM 855 C C . SER A 1 116 ? 7.422 9.961 7.234 1 97.44 116 SER A C 1
ATOM 857 O O . SER A 1 116 ? 8.141 10.539 6.418 1 97.44 116 SER A O 1
ATOM 859 N N . TRP A 1 117 ? 7.582 10.008 8.555 1 97.06 117 TRP A N 1
ATOM 860 C CA . TRP A 1 117 ? 8.75 10.578 9.227 1 97.06 117 TRP A CA 1
ATOM 861 C C . TRP A 1 117 ? 9.125 9.75 10.453 1 97.06 117 TRP A C 1
ATOM 863 O O . TRP A 1 117 ? 8.273 9.102 11.055 1 97.06 117 TRP A O 1
ATOM 873 N N . PRO A 1 118 ? 10.414 9.594 10.859 1 96.44 118 PRO A N 1
ATOM 874 C CA . PRO A 1 118 ? 11.562 10.297 10.281 1 96.44 118 PRO A CA 1
ATOM 875 C C . PRO A 1 118 ? 11.969 9.742 8.922 1 96.44 118 PRO A C 1
ATOM 877 O O . PRO A 1 118 ? 11.758 8.555 8.641 1 96.44 118 PRO A O 1
ATOM 880 N N . LEU A 1 119 ? 12.469 10.562 8.148 1 97.94 119 LEU A N 1
ATOM 881 C CA . LEU A 1 119 ? 12.969 10.211 6.824 1 97.94 119 LEU A CA 1
ATOM 882 C C . LEU A 1 119 ? 14.227 9.352 6.938 1 97.94 119 LEU A C 1
ATOM 884 O O . LEU A 1 119 ? 15.102 9.625 7.758 1 97.94 119 LEU A O 1
ATOM 888 N N . ASP A 1 120 ? 14.336 8.328 6.133 1 97.5 120 ASP A N 1
ATOM 889 C CA . ASP A 1 120 ? 15.57 7.551 5.996 1 97.5 120 ASP A CA 1
ATOM 890 C C . ASP A 1 120 ? 16.562 8.25 5.062 1 97.5 120 ASP A C 1
ATOM 892 O O . ASP A 1 120 ? 16.719 7.844 3.91 1 97.5 120 ASP A O 1
ATOM 896 N N . THR A 1 121 ? 17.25 9.188 5.609 1 97.56 121 THR A N 1
ATOM 897 C CA . THR A 1 121 ? 18.156 10 4.801 1 97.56 121 THR A CA 1
ATOM 898 C C . THR A 1 121 ? 19.344 9.172 4.328 1 97.56 121 THR A C 1
ATOM 900 O O . THR A 1 121 ? 19.922 9.445 3.264 1 97.56 121 THR A O 1
ATOM 903 N N . THR A 1 122 ? 19.719 8.141 5.125 1 96.56 122 THR A N 1
ATOM 904 C CA . THR A 1 122 ? 20.844 7.297 4.742 1 96.56 122 THR A CA 1
ATOM 905 C C . THR A 1 122 ? 20.547 6.57 3.432 1 96.56 122 THR A C 1
ATOM 907 O O . THR A 1 122 ? 21.359 6.617 2.498 1 96.56 122 THR A O 1
ATOM 910 N N . ASN A 1 123 ? 19.406 5.953 3.373 1 96.25 123 ASN A N 1
ATOM 911 C CA . ASN A 1 123 ? 19.031 5.262 2.145 1 96.25 123 ASN A CA 1
ATOM 912 C C . ASN A 1 123 ? 18.766 6.238 1.005 1 96.25 123 ASN A C 1
ATOM 914 O O . ASN A 1 123 ? 19.172 5.996 -0.132 1 96.25 123 ASN A O 1
ATOM 918 N N . LEU A 1 124 ? 18.094 7.371 1.31 1 98.12 124 LEU A N 1
ATOM 919 C CA . LEU A 1 124 ? 17.828 8.383 0.295 1 98.12 124 LEU A CA 1
ATOM 920 C C . LEU A 1 124 ? 19.125 8.883 -0.329 1 98.12 124 LEU A C 1
ATOM 922 O O . LEU A 1 124 ? 19.25 8.93 -1.555 1 98.12 124 LEU A O 1
ATOM 926 N N . ASP A 1 125 ? 20.109 9.18 0.495 1 97.81 125 ASP A N 1
ATOM 927 C CA . ASP A 1 125 ? 21.391 9.688 0.013 1 97.81 125 ASP A CA 1
ATOM 928 C C . ASP A 1 125 ? 22.141 8.633 -0.8 1 97.81 125 ASP A C 1
ATOM 930 O O . ASP A 1 125 ? 22.781 8.945 -1.799 1 97.81 125 ASP A O 1
ATOM 934 N N . ALA A 1 126 ? 22.031 7.359 -0.355 1 95.81 126 ALA A N 1
ATOM 935 C CA . ALA A 1 126 ? 22.672 6.277 -1.101 1 95.81 126 ALA A CA 1
ATOM 936 C C . ALA A 1 126 ? 22.062 6.145 -2.498 1 95.81 126 ALA A C 1
ATOM 938 O O . ALA A 1 126 ? 22.797 5.992 -3.48 1 95.81 126 ALA A O 1
ATOM 939 N N . VAL A 1 127 ? 20.766 6.211 -2.625 1 97.44 127 VAL A N 1
ATOM 940 C CA . VAL A 1 127 ? 20.078 6.109 -3.906 1 97.44 127 VAL A CA 1
ATOM 941 C C . VAL A 1 127 ? 20.453 7.293 -4.793 1 97.44 127 VAL A C 1
ATOM 943 O O . VAL A 1 127 ? 20.734 7.121 -5.98 1 97.44 127 VAL A O 1
ATOM 946 N N . ALA A 1 128 ? 20.484 8.516 -4.227 1 98.19 128 ALA A N 1
ATOM 947 C CA . ALA A 1 128 ? 20.891 9.695 -4.98 1 98.19 128 ALA A CA 1
ATOM 948 C C . ALA A 1 128 ? 22.312 9.562 -5.5 1 98.19 128 ALA A C 1
ATOM 950 O O . ALA A 1 128 ? 22.609 9.922 -6.645 1 98.19 128 ALA A O 1
ATOM 951 N N . LYS A 1 129 ? 23.219 9.047 -4.66 1 97.12 129 LYS A N 1
ATOM 952 C CA . LYS A 1 129 ? 24.609 8.836 -5.055 1 97.12 129 LYS A CA 1
ATOM 953 C C . LYS A 1 129 ? 24.719 7.812 -6.18 1 97.12 129 LYS A C 1
ATOM 955 O O . LYS A 1 129 ? 25.516 7.969 -7.094 1 97.12 129 LYS A O 1
ATOM 960 N N . ASN A 1 130 ? 23.938 6.758 -6.082 1 96.12 130 ASN A N 1
ATOM 961 C CA . ASN A 1 130 ? 23.906 5.762 -7.148 1 96.12 130 ASN A CA 1
ATOM 962 C C . ASN A 1 130 ? 23.422 6.367 -8.469 1 96.12 130 ASN A C 1
ATOM 964 O O . ASN A 1 130 ? 23.875 5.965 -9.539 1 96.12 130 ASN A O 1
ATOM 968 N N . ALA A 1 131 ? 22.484 7.293 -8.391 1 96.5 131 ALA A N 1
ATOM 969 C CA . ALA A 1 131 ? 22.031 7.996 -9.586 1 96.5 131 ALA A CA 1
ATOM 970 C C . ALA A 1 131 ? 23.141 8.898 -10.133 1 96.5 131 ALA A C 1
ATOM 972 O O . ALA A 1 131 ? 23.328 9 -11.352 1 96.5 131 ALA A O 1
ATOM 973 N N . ASP A 1 132 ? 23.906 9.547 -9.258 1 97.81 132 ASP A N 1
ATOM 974 C CA . ASP A 1 132 ? 25.016 10.398 -9.664 1 97.81 132 ASP A CA 1
ATOM 975 C C . ASP A 1 132 ? 26.062 9.602 -10.43 1 97.81 132 ASP A C 1
ATOM 977 O O . ASP A 1 132 ? 26.672 10.109 -11.367 1 97.81 132 ASP A O 1
ATOM 981 N N . SER A 1 133 ? 26.219 8.352 -10.016 1 96.69 133 SER A N 1
ATOM 982 C CA . SER A 1 133 ? 27.203 7.496 -10.656 1 96.69 133 SER A CA 1
ATOM 983 C C . SER A 1 133 ? 26.609 6.758 -11.852 1 96.69 133 SER A C 1
ATOM 985 O O . SER A 1 133 ? 27.266 5.902 -12.445 1 96.69 133 SER A O 1
ATOM 987 N N . LYS A 1 134 ? 25.344 6.902 -12.18 1 94.94 134 LYS A N 1
ATOM 988 C CA . LYS A 1 134 ? 24.625 6.336 -13.312 1 94.94 134 LYS A CA 1
ATOM 989 C C . LYS A 1 134 ? 24.406 4.836 -13.133 1 94.94 134 LYS A C 1
ATOM 991 O O . LYS A 1 134 ? 24.188 4.113 -14.109 1 94.94 134 LYS A O 1
ATOM 996 N N . SER A 1 135 ? 24.438 4.438 -11.891 1 93.75 135 SER A N 1
ATOM 997 C CA . SER A 1 135 ? 24.156 3.037 -11.602 1 93.75 135 SER A CA 1
ATOM 998 C C . SER A 1 135 ? 22.656 2.766 -11.578 1 93.75 135 SER A C 1
ATOM 1000 O O . SER A 1 135 ? 22.234 1.621 -11.734 1 93.75 135 SER A O 1
ATOM 1002 N N . VAL A 1 136 ? 21.875 3.869 -11.289 1 94.81 136 VAL A N 1
ATOM 1003 C CA . VAL A 1 136 ? 20.422 3.77 -11.32 1 94.81 136 VAL A CA 1
ATOM 1004 C C . VAL A 1 136 ? 19.828 5.016 -11.977 1 94.81 136 VAL A C 1
ATOM 1006 O O . VAL A 1 136 ? 20.438 6.094 -11.922 1 94.81 136 VAL A O 1
ATOM 1009 N N . THR A 1 137 ? 18.812 4.812 -12.633 1 96.38 137 THR A N 1
ATOM 1010 C CA . THR A 1 137 ? 17.984 5.926 -13.086 1 96.38 137 THR A CA 1
ATOM 1011 C C . THR A 1 137 ? 16.797 6.117 -12.156 1 96.38 137 THR A C 1
ATOM 1013 O O . THR A 1 137 ? 16 5.188 -11.953 1 96.38 137 THR A O 1
ATOM 1016 N N . ILE A 1 138 ? 16.656 7.324 -11.656 1 97.56 138 ILE A N 1
ATOM 1017 C CA . ILE A 1 138 ? 15.547 7.59 -10.758 1 97.56 138 ILE A CA 1
ATOM 1018 C C . ILE A 1 138 ? 14.438 8.32 -11.508 1 97.56 138 ILE A C 1
ATOM 1020 O O . ILE A 1 138 ? 14.602 9.477 -11.906 1 97.56 138 ILE A O 1
ATOM 1024 N N . ASP A 1 139 ? 13.406 7.707 -11.766 1 98.25 139 ASP A N 1
ATOM 1025 C CA . ASP A 1 139 ? 12.172 8.273 -12.312 1 98.25 139 ASP A CA 1
ATOM 1026 C C . ASP A 1 139 ? 10.969 7.871 -11.461 1 98.25 139 ASP A C 1
ATOM 1028 O O . ASP A 1 139 ? 11.125 7.305 -10.375 1 98.25 139 ASP A O 1
ATOM 1032 N N . ALA A 1 140 ? 9.812 8.219 -11.891 1 98.56 140 ALA A N 1
ATOM 1033 C CA . ALA A 1 140 ? 8.602 7.965 -11.109 1 98.56 140 ALA A CA 1
ATOM 1034 C C . ALA A 1 140 ? 8.406 6.469 -10.867 1 98.56 140 ALA A C 1
ATOM 1036 O O . ALA A 1 140 ? 8.023 6.055 -9.773 1 98.56 140 ALA A O 1
ATOM 1037 N N . ALA A 1 141 ? 8.648 5.672 -11.852 1 97.81 141 ALA A N 1
ATOM 1038 C CA . ALA A 1 141 ? 8.516 4.223 -11.711 1 97.81 141 ALA A CA 1
ATOM 1039 C C . ALA A 1 141 ? 9.461 3.695 -10.633 1 97.81 141 ALA A C 1
ATOM 1041 O O . ALA A 1 141 ? 9.086 2.828 -9.836 1 97.81 141 ALA A O 1
ATOM 1042 N N . TYR A 1 142 ? 10.68 4.195 -10.617 1 98 142 TYR A N 1
ATOM 1043 C CA . TYR A 1 142 ? 11.633 3.791 -9.594 1 98 142 TYR A CA 1
ATOM 1044 C C . TYR A 1 142 ? 11.117 4.137 -8.203 1 98 142 TYR A C 1
ATOM 1046 O O . TYR A 1 142 ? 11.195 3.32 -7.2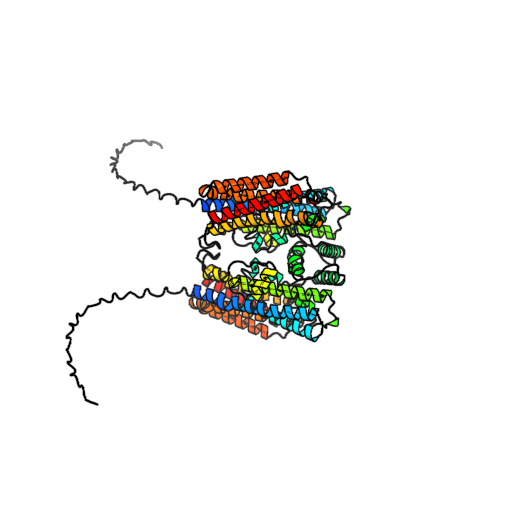85 1 98 142 TYR A O 1
ATOM 1054 N N . VAL A 1 143 ? 10.57 5.336 -8.047 1 98.5 143 VAL A N 1
ATOM 1055 C CA . VAL A 1 143 ? 10.039 5.777 -6.762 1 98.5 143 VAL A CA 1
ATOM 1056 C C . VAL A 1 143 ? 8.883 4.875 -6.348 1 98.5 143 VAL A C 1
ATOM 1058 O O . VAL A 1 143 ? 8.812 4.426 -5.199 1 98.5 143 VAL A O 1
ATOM 1061 N N . ARG A 1 144 ? 7.988 4.512 -7.27 1 97.25 144 ARG A N 1
ATOM 1062 C CA . ARG A 1 144 ? 6.816 3.693 -6.977 1 97.25 144 ARG A CA 1
ATOM 1063 C C . ARG A 1 144 ? 7.223 2.285 -6.555 1 97.25 144 ARG A C 1
ATOM 1065 O O . ARG A 1 144 ? 6.602 1.693 -5.672 1 97.25 144 ARG A O 1
ATOM 1072 N N . ASN A 1 145 ? 8.273 1.811 -7.168 1 96.62 145 ASN A N 1
ATOM 1073 C CA . ASN A 1 145 ? 8.484 0.369 -7.117 1 96.62 145 ASN A CA 1
ATOM 1074 C C . ASN A 1 145 ? 9.648 0.008 -6.195 1 96.62 145 ASN A C 1
ATOM 1076 O O . ASN A 1 145 ? 9.648 -1.057 -5.578 1 96.62 145 ASN A O 1
ATOM 1080 N N . SER A 1 146 ? 10.68 0.954 -6.098 1 97.12 146 SER A N 1
ATOM 1081 C CA . SER A 1 146 ? 11.906 0.569 -5.41 1 97.12 146 SER A CA 1
ATOM 1082 C C . SER A 1 146 ? 12.023 1.261 -4.055 1 97.12 146 SER A C 1
ATOM 1084 O O . SER A 1 146 ? 12.805 0.832 -3.199 1 97.12 146 SER A O 1
ATOM 1086 N N . LEU A 1 147 ? 11.289 2.332 -3.859 1 98 147 LEU A N 1
ATOM 1087 C CA . LEU A 1 147 ? 11.445 3.107 -2.633 1 98 147 LEU A CA 1
ATOM 1088 C C . LEU A 1 147 ? 10.312 2.824 -1.659 1 98 147 LEU A C 1
ATOM 1090 O O . LEU A 1 147 ? 9.164 2.65 -2.074 1 98 147 LEU A O 1
ATOM 1094 N N . GLY A 1 148 ? 10.656 2.828 -0.349 1 97.5 148 GLY A N 1
ATOM 1095 C CA . GLY A 1 148 ? 9.672 2.688 0.713 1 97.5 148 GLY A CA 1
ATOM 1096 C C . GLY A 1 148 ? 9.156 4.016 1.226 1 97.5 148 GLY A C 1
ATOM 1097 O O . GLY A 1 148 ? 9.633 5.074 0.816 1 97.5 148 GLY A O 1
ATOM 1098 N N . ALA A 1 149 ? 8.234 3.982 2.129 1 97.81 149 ALA A N 1
ATOM 1099 C CA . ALA A 1 149 ? 7.516 5.145 2.637 1 97.81 149 ALA A CA 1
ATOM 1100 C C . ALA A 1 149 ? 8.469 6.145 3.287 1 97.81 149 ALA A C 1
ATOM 1102 O O . ALA A 1 149 ? 8.273 7.355 3.191 1 97.81 149 ALA A O 1
ATOM 1103 N N . GLU A 1 150 ? 9.531 5.68 3.902 1 98.12 150 GLU A N 1
ATOM 1104 C CA . GLU A 1 150 ? 10.438 6.562 4.637 1 98.12 150 GLU A CA 1
ATOM 1105 C C . GLU A 1 150 ? 11.523 7.125 3.727 1 98.12 150 GLU A C 1
ATOM 1107 O O . GLU A 1 150 ? 12.484 7.734 4.199 1 98.12 150 GLU A O 1
ATOM 1112 N N . THR A 1 151 ? 11.398 6.969 2.373 1 98.44 151 THR A N 1
ATOM 1113 C CA . THR A 1 151 ? 12.398 7.5 1.448 1 98.44 151 THR A CA 1
ATOM 1114 C C . THR A 1 151 ? 11.727 8.289 0.33 1 98.44 151 THR A C 1
ATOM 1116 O O . THR A 1 151 ? 12.367 8.648 -0.66 1 98.44 151 THR A O 1
ATOM 1119 N N . ARG A 1 152 ? 10.492 8.539 0.436 1 98.69 152 ARG A N 1
ATOM 1120 C CA . ARG A 1 152 ? 9.727 9.281 -0.563 1 98.69 152 ARG A CA 1
ATOM 1121 C C . ARG A 1 152 ? 8.703 10.195 0.098 1 98.69 152 ARG A C 1
ATOM 1123 O O . ARG A 1 152 ? 8.734 10.398 1.313 1 98.69 152 ARG A O 1
ATOM 1130 N N . GLY A 1 153 ? 7.836 10.844 -0.699 1 98.88 153 GLY A N 1
ATOM 1131 C CA . GLY A 1 153 ? 6.754 11.664 -0.17 1 98.88 153 GLY A CA 1
ATOM 1132 C C . GLY A 1 153 ? 7.195 13.062 0.205 1 98.88 153 GLY A C 1
ATOM 1133 O O . GLY A 1 153 ? 8.195 13.562 -0.311 1 98.88 153 GLY A O 1
ATOM 1134 N N . PHE A 1 154 ? 6.422 13.656 1.018 1 98.94 154 PHE A N 1
ATOM 1135 C CA . PHE A 1 154 ? 6.574 15.062 1.361 1 98.94 154 PHE A CA 1
ATOM 1136 C C . PHE A 1 154 ? 7.906 15.312 2.055 1 98.94 154 PHE A C 1
ATOM 1138 O O . PHE A 1 154 ? 8.586 16.297 1.776 1 98.94 154 PHE A O 1
ATOM 1145 N N . HIS A 1 155 ? 8.305 14.414 2.906 1 98.88 155 HIS A N 1
ATOM 1146 C CA . HIS A 1 155 ? 9.484 14.703 3.709 1 98.88 155 HIS A CA 1
ATOM 1147 C C . HIS A 1 155 ? 10.766 14.469 2.91 1 98.88 155 HIS A C 1
ATOM 1149 O O . HIS A 1 155 ? 11.781 15.125 3.15 1 98.88 155 HIS A O 1
ATOM 1155 N N . ALA A 1 156 ? 10.742 13.539 1.926 1 98.94 156 ALA A N 1
ATOM 1156 C CA . ALA A 1 156 ? 11.867 13.445 1.003 1 98.94 156 ALA A CA 1
ATOM 1157 C C . ALA A 1 156 ? 12.039 14.734 0.206 1 98.94 156 ALA A C 1
ATOM 1159 O O . ALA A 1 156 ? 13.148 15.258 0.09 1 98.94 156 ALA A O 1
ATOM 1160 N N . ALA A 1 157 ? 10.914 15.258 -0.35 1 99 157 ALA A N 1
ATOM 1161 C CA . ALA A 1 157 ? 10.969 16.516 -1.092 1 99 157 ALA A CA 1
ATOM 1162 C C . ALA A 1 157 ? 11.438 17.672 -0.199 1 99 157 ALA A C 1
ATOM 1164 O O . ALA A 1 157 ? 12.25 18.484 -0.616 1 99 157 ALA A O 1
ATOM 1165 N N . GLU A 1 158 ? 10.914 17.703 1.012 1 98.94 158 GLU A N 1
ATOM 1166 C CA . GLU A 1 158 ? 11.305 18.719 1.986 1 98.94 158 GLU A CA 1
ATOM 1167 C C . GLU A 1 158 ? 12.805 18.688 2.244 1 98.94 158 GLU A C 1
ATOM 1169 O O . GLU A 1 158 ? 13.469 19.734 2.219 1 98.94 158 GLU A O 1
ATOM 1174 N N . TYR A 1 159 ? 13.336 17.469 2.451 1 98.94 159 TYR A N 1
ATOM 1175 C CA . TYR A 1 159 ? 14.758 17.266 2.709 1 98.94 159 TYR A CA 1
ATOM 1176 C C . TYR A 1 159 ? 15.602 17.75 1.539 1 98.94 159 TYR A C 1
ATOM 1178 O O . TYR A 1 159 ? 16.656 18.359 1.74 1 98.94 159 TYR A O 1
ATOM 1186 N N . LEU A 1 160 ? 15.148 17.516 0.387 1 98.94 160 LEU A N 1
ATOM 1187 C CA . LEU A 1 160 ? 15.906 17.875 -0.807 1 98.94 160 LEU A CA 1
ATOM 1188 C C . LEU A 1 160 ? 15.82 19.375 -1.072 1 98.94 160 LEU A C 1
ATOM 1190 O O . LEU A 1 160 ? 16.766 19.969 -1.609 1 98.94 160 LEU A O 1
ATOM 1194 N N . LEU A 1 161 ? 14.773 20.078 -0.589 1 98.94 161 LEU A N 1
ATOM 1195 C CA . LEU A 1 161 ? 14.523 21.453 -0.994 1 98.94 161 LEU A CA 1
ATOM 1196 C C . LEU A 1 161 ? 14.875 22.422 0.132 1 98.94 161 LEU A C 1
ATOM 1198 O O . LEU A 1 161 ? 15.047 23.625 -0.104 1 98.94 161 LEU A O 1
ATOM 1202 N N . PHE A 1 162 ? 14.914 21.969 1.357 1 98.88 162 PHE A N 1
ATOM 1203 C CA . PHE A 1 162 ? 15.039 22.891 2.477 1 98.88 162 PHE A CA 1
ATOM 1204 C C . PHE A 1 162 ? 16.172 22.484 3.398 1 98.88 162 PHE A C 1
ATOM 1206 O O . PHE A 1 162 ? 16.516 21.297 3.482 1 98.88 162 PHE A O 1
ATOM 1213 N N . ARG A 1 163 ? 16.75 23.453 4.078 1 98.38 163 ARG A N 1
ATOM 1214 C CA . ARG A 1 163 ? 17.641 23.328 5.23 1 98.38 163 ARG A CA 1
ATOM 1215 C C . ARG A 1 163 ? 17.438 24.484 6.207 1 98.38 163 ARG A C 1
ATOM 1217 O O . ARG A 1 163 ? 17.375 25.641 5.797 1 98.38 163 ARG A O 1
ATOM 1224 N N . ASP A 1 164 ? 17.188 24.188 7.434 1 97.56 164 ASP A N 1
ATOM 1225 C CA . ASP A 1 164 ? 17.062 25.172 8.492 1 97.56 164 ASP A CA 1
ATOM 1226 C C . ASP A 1 164 ? 15.961 26.188 8.18 1 97.56 164 ASP A C 1
ATOM 1228 O O . ASP A 1 164 ? 16.156 27.391 8.328 1 97.56 164 ASP A O 1
ATOM 1232 N N . GLY A 1 165 ? 14.93 25.703 7.578 1 98.12 165 GLY A N 1
ATOM 1233 C CA . GLY A 1 165 ? 13.75 26.516 7.371 1 98.12 165 GLY A CA 1
ATOM 1234 C C . GLY A 1 165 ? 13.828 27.359 6.109 1 98.12 165 GLY A C 1
ATOM 1235 O O . GLY A 1 165 ? 12.914 28.141 5.82 1 98.12 165 GLY A O 1
ATOM 1236 N N . GLN A 1 166 ? 14.938 27.172 5.352 1 98.5 166 GLN A N 1
ATOM 1237 C CA . GLN A 1 166 ? 15.141 27.969 4.152 1 98.5 166 GLN A CA 1
ATOM 1238 C C . GLN A 1 166 ? 15.391 27.094 2.932 1 98.5 166 GLN A C 1
ATOM 1240 O O . GLN A 1 166 ? 15.922 25.984 3.057 1 98.5 166 GLN A O 1
ATOM 1245 N N . PRO A 1 167 ? 14.961 27.594 1.732 1 98.81 167 PRO A N 1
ATOM 1246 C CA . PRO A 1 167 ? 15.32 26.844 0.531 1 98.81 167 PRO A CA 1
ATOM 1247 C C . PRO A 1 167 ? 16.828 26.656 0.377 1 98.81 167 PRO A C 1
ATOM 1249 O O . PRO A 1 167 ? 17.594 27.578 0.667 1 98.81 167 PRO A O 1
ATOM 1252 N N . ARG A 1 168 ? 17.172 25.5 -0.035 1 98.81 168 ARG A N 1
ATOM 1253 C CA . ARG A 1 168 ? 18.578 25.219 -0.303 1 98.81 168 ARG A CA 1
ATOM 1254 C C . ARG A 1 168 ? 19.062 26.016 -1.505 1 98.81 168 ARG A C 1
ATOM 1256 O O . ARG A 1 168 ? 18.266 26.5 -2.307 1 98.81 168 ARG A O 1
ATOM 1263 N N . LYS A 1 169 ? 20.438 26.125 -1.595 1 98.75 169 LYS A N 1
ATOM 1264 C CA . LYS A 1 169 ? 21.047 26.688 -2.795 1 98.75 169 LYS A CA 1
ATOM 1265 C C . LYS A 1 169 ? 21.078 25.672 -3.93 1 98.75 169 LYS A C 1
ATOM 1267 O O . LYS A 1 169 ? 21.328 24.484 -3.699 1 98.75 169 LYS A O 1
ATOM 1272 N N . ALA A 1 170 ? 20.797 26.156 -5.109 1 98.75 170 ALA A N 1
ATOM 1273 C CA . ALA A 1 170 ? 20.812 25.266 -6.273 1 98.75 170 ALA A CA 1
ATOM 1274 C C . ALA A 1 170 ? 22.156 24.562 -6.422 1 98.75 170 ALA A C 1
ATOM 1276 O O . ALA A 1 170 ? 22.203 23.406 -6.824 1 98.75 170 ALA A O 1
ATOM 1277 N N . ALA A 1 171 ? 23.234 25.234 -6.098 1 98.44 171 ALA A N 1
ATOM 1278 C CA . ALA A 1 171 ? 24.578 24.734 -6.266 1 98.44 171 ALA A CA 1
ATOM 1279 C C . ALA A 1 171 ? 24.844 23.547 -5.34 1 98.44 171 ALA A C 1
ATOM 1281 O O . ALA A 1 171 ? 25.766 22.766 -5.566 1 98.44 171 ALA A O 1
ATOM 1282 N N . ASP A 1 172 ? 24.016 23.359 -4.309 1 98.25 172 ASP A N 1
ATOM 1283 C CA . ASP A 1 172 ? 24.203 22.297 -3.326 1 98.25 172 ASP A CA 1
ATOM 1284 C C . ASP A 1 172 ? 23.453 21.031 -3.746 1 98.25 172 ASP A C 1
ATOM 1286 O O . ASP A 1 172 ? 23.578 19.984 -3.092 1 98.25 172 ASP A O 1
ATOM 1290 N N . LEU A 1 173 ? 22.672 21.062 -4.82 1 98.75 173 LEU A N 1
ATOM 1291 C CA . LEU A 1 173 ? 21.906 19.922 -5.293 1 98.75 173 LEU A CA 1
ATOM 1292 C C . LEU A 1 173 ? 22.641 19.188 -6.406 1 98.75 173 LEU A C 1
ATOM 1294 O O . LEU A 1 173 ? 22.969 19.781 -7.438 1 98.75 173 LEU A O 1
ATOM 1298 N N . THR A 1 174 ? 22.938 17.938 -6.199 1 98.62 174 THR A N 1
ATOM 1299 C CA . THR A 1 174 ? 23.578 17.125 -7.234 1 98.62 174 THR A CA 1
ATOM 1300 C C . THR A 1 174 ? 22.562 16.703 -8.297 1 98.62 174 THR A C 1
ATOM 1302 O O . THR A 1 174 ? 21.344 16.766 -8.07 1 98.62 174 THR A O 1
ATOM 1305 N N . PRO A 1 175 ? 23.016 16.234 -9.477 1 98.44 175 PRO A N 1
ATOM 1306 C CA . PRO A 1 175 ? 22.094 15.727 -10.492 1 98.44 175 PRO A CA 1
ATOM 1307 C C . PRO A 1 175 ? 21.219 14.586 -9.984 1 98.44 175 PRO A C 1
ATOM 1309 O O . PRO A 1 175 ? 20.031 14.516 -10.32 1 98.44 175 PRO A O 1
ATOM 1312 N N . GLY A 1 176 ? 21.781 13.695 -9.188 1 98.75 176 GLY A N 1
ATOM 1313 C CA . GLY A 1 176 ? 21 12.617 -8.602 1 98.75 176 GLY A CA 1
ATOM 1314 C C . GLY A 1 176 ? 19.906 13.102 -7.672 1 98.75 176 GLY A C 1
ATOM 1315 O O . GLY A 1 176 ? 18.797 12.578 -7.695 1 98.75 176 GLY A O 1
ATOM 1316 N N . GLN A 1 177 ? 20.25 14.125 -6.852 1 98.88 177 GLN A N 1
ATOM 1317 C CA . GLN A 1 177 ? 19.266 14.695 -5.949 1 98.88 177 GLN A CA 1
ATOM 1318 C C . GLN A 1 177 ? 18.141 15.383 -6.73 1 98.88 177 GLN A C 1
ATOM 1320 O O . GLN A 1 177 ? 16.969 15.305 -6.344 1 98.88 177 GLN A O 1
ATOM 1325 N N . LEU A 1 178 ? 18.531 16.047 -7.816 1 98.94 178 LEU A N 1
ATOM 1326 C CA . LEU A 1 178 ? 17.547 16.703 -8.656 1 98.94 178 LEU A CA 1
ATOM 1327 C C . LEU A 1 178 ? 16.625 15.695 -9.336 1 98.94 178 LEU A C 1
ATOM 1329 O O . LEU A 1 178 ? 15.414 15.906 -9.422 1 98.94 178 LEU A O 1
ATOM 1333 N N . SER A 1 179 ? 17.188 14.617 -9.812 1 98.88 179 SER A N 1
ATOM 1334 C CA . SER A 1 179 ? 16.375 13.547 -10.391 1 98.88 179 SER A CA 1
ATOM 1335 C C . SER A 1 179 ? 15.445 12.938 -9.352 1 98.88 179 SER A C 1
ATOM 1337 O O . SER A 1 179 ? 14.281 12.656 -9.648 1 98.88 179 SER A O 1
ATOM 1339 N N . TYR A 1 180 ? 15.945 12.727 -8.133 1 98.88 180 TYR A N 1
ATOM 1340 C CA . TYR A 1 180 ? 15.164 12.203 -7.02 1 98.88 180 TYR A CA 1
ATOM 1341 C C . TYR A 1 180 ? 13.977 13.109 -6.715 1 98.88 180 TYR A C 1
ATOM 1343 O O . TYR A 1 180 ? 12.844 12.641 -6.605 1 98.88 180 TYR A O 1
ATOM 1351 N N . LEU A 1 181 ? 14.227 14.383 -6.668 1 98.94 181 LEU A N 1
ATOM 1352 C CA . LEU A 1 181 ? 13.195 15.359 -6.359 1 98.94 181 LEU A CA 1
ATOM 1353 C C . LEU A 1 181 ? 12.094 15.352 -7.422 1 98.94 181 LEU A C 1
ATOM 1355 O O . LEU A 1 181 ? 10.906 15.32 -7.09 1 98.94 181 LEU A O 1
ATOM 1359 N N . ALA A 1 182 ? 12.539 15.375 -8.664 1 98.94 182 ALA A N 1
ATOM 1360 C CA . ALA A 1 182 ? 11.562 15.398 -9.758 1 98.94 182 ALA A CA 1
ATOM 1361 C C . ALA A 1 182 ? 10.703 14.141 -9.75 1 98.94 182 ALA A C 1
ATOM 1363 O O . ALA A 1 182 ? 9.484 14.211 -9.945 1 98.94 182 ALA A O 1
ATOM 1364 N N . ALA A 1 183 ? 11.289 13.031 -9.5 1 98.94 183 ALA A N 1
ATOM 1365 C CA . ALA A 1 183 ? 10.57 11.758 -9.477 1 98.94 183 ALA A CA 1
ATOM 1366 C C . ALA A 1 183 ? 9.602 11.695 -8.305 1 98.94 183 ALA A C 1
ATOM 1368 O O . ALA A 1 183 ? 8.453 11.289 -8.461 1 98.94 183 ALA A O 1
ATOM 1369 N N . VAL A 1 184 ? 10.055 12.109 -7.148 1 98.94 184 VAL A N 1
ATOM 1370 C CA . VAL A 1 184 ? 9.227 12.117 -5.949 1 98.94 184 VAL A CA 1
ATOM 1371 C C . VAL A 1 184 ? 8.047 13.062 -6.145 1 98.94 184 VAL A C 1
ATOM 1373 O O . VAL A 1 184 ? 6.918 12.75 -5.758 1 98.94 184 VAL A O 1
ATOM 1376 N N . ALA A 1 185 ? 8.32 14.195 -6.715 1 99 185 ALA A N 1
ATOM 1377 C CA . ALA A 1 185 ? 7.25 15.156 -6.969 1 99 185 ALA A CA 1
ATOM 1378 C C . ALA A 1 185 ? 6.195 14.578 -7.902 1 99 185 ALA A C 1
ATOM 1380 O O . ALA A 1 185 ? 4.996 14.773 -7.691 1 99 185 ALA A O 1
ATOM 1381 N N . GLU A 1 186 ? 6.629 13.922 -8.922 1 98.94 186 GLU A N 1
ATOM 1382 C CA . GLU A 1 186 ? 5.703 13.273 -9.852 1 98.94 186 GLU A CA 1
ATOM 1383 C C . GLU A 1 186 ? 4.848 12.227 -9.133 1 98.94 186 GLU A C 1
ATOM 1385 O O . GLU A 1 186 ? 3.637 12.156 -9.352 1 98.94 186 GLU A O 1
ATOM 1390 N N . VAL A 1 187 ? 5.414 11.461 -8.273 1 98.94 187 VAL A N 1
ATOM 1391 C CA . VAL A 1 187 ? 4.688 10.406 -7.578 1 98.94 187 VAL A CA 1
ATOM 1392 C C . VAL A 1 187 ? 3.754 11.023 -6.539 1 98.94 187 VAL A C 1
ATOM 1394 O O . VAL A 1 187 ? 2.652 10.523 -6.309 1 98.94 187 VAL A O 1
ATOM 1397 N N . ILE A 1 188 ? 4.133 12.133 -5.895 1 98.94 188 ILE A N 1
ATOM 1398 C CA . ILE A 1 188 ? 3.217 12.859 -5.023 1 98.94 188 ILE A CA 1
ATOM 1399 C C . ILE A 1 188 ? 1.971 13.266 -5.805 1 98.94 188 ILE A C 1
ATOM 1401 O O . ILE A 1 188 ? 0.85 13.141 -5.309 1 98.94 188 ILE A O 1
ATOM 1405 N N . ALA A 1 189 ? 2.18 13.719 -7.055 1 98.94 189 ALA A N 1
ATOM 1406 C CA . ALA A 1 189 ? 1.038 14.078 -7.895 1 98.94 189 ALA A CA 1
ATOM 1407 C C . ALA A 1 189 ? 0.177 12.859 -8.195 1 98.94 189 ALA A C 1
ATOM 1409 O O . ALA A 1 189 ? -1.052 12.914 -8.102 1 98.94 189 ALA A O 1
ATOM 1410 N N . GLU A 1 190 ? 0.802 11.789 -8.562 1 98.88 190 GLU A N 1
ATOM 1411 C CA . GLU A 1 190 ? 0.077 10.547 -8.836 1 98.88 190 GLU A CA 1
ATOM 1412 C C . GLU A 1 190 ? -0.734 10.109 -7.617 1 98.88 190 GLU A C 1
ATOM 1414 O O . GLU A 1 190 ? -1.903 9.734 -7.746 1 98.88 190 GLU A O 1
ATOM 1419 N N . ASP A 1 191 ? -0.106 10.156 -6.449 1 98.75 191 ASP A N 1
ATOM 1420 C CA . ASP A 1 191 ? -0.769 9.742 -5.215 1 98.75 191 ASP A CA 1
ATOM 1421 C C . ASP A 1 191 ? -1.932 10.672 -4.879 1 98.75 191 ASP A C 1
ATOM 1423 O O . ASP A 1 191 ? -2.996 10.219 -4.453 1 98.75 191 ASP A O 1
ATOM 1427 N N . ALA A 1 192 ? -1.72 11.969 -5.059 1 98.94 192 ALA A N 1
ATOM 1428 C CA . ALA A 1 192 ? -2.781 12.938 -4.812 1 98.94 192 ALA A CA 1
ATOM 1429 C C . ALA A 1 192 ? -3.959 12.719 -5.758 1 98.94 192 ALA A C 1
ATOM 1431 O O . ALA A 1 192 ? -5.117 12.75 -5.332 1 98.94 192 ALA A O 1
ATOM 1432 N N . ILE A 1 193 ? -3.682 12.477 -7.012 1 98.94 193 ILE A N 1
ATOM 1433 C CA . ILE A 1 193 ? -4.715 12.227 -8.008 1 98.94 193 ILE A CA 1
ATOM 1434 C C . ILE A 1 193 ? -5.457 10.938 -7.672 1 98.94 193 ILE A C 1
ATOM 1436 O O . ILE A 1 193 ? -6.676 10.852 -7.836 1 98.94 193 ILE A O 1
ATOM 1440 N N . THR A 1 194 ? -4.707 9.961 -7.23 1 98.62 194 THR A N 1
ATOM 1441 C CA . THR A 1 194 ? -5.32 8.703 -6.824 1 98.62 194 THR A CA 1
ATOM 1442 C C . THR A 1 194 ? -6.355 8.93 -5.727 1 98.62 194 THR A C 1
ATOM 1444 O O . THR A 1 194 ? -7.461 8.383 -5.785 1 98.62 194 THR A O 1
ATOM 1447 N N . LEU A 1 195 ? -6.039 9.727 -4.734 1 98.75 195 LEU A N 1
ATOM 1448 C CA . LEU A 1 195 ? -6.961 10.031 -3.646 1 98.75 195 LEU A CA 1
ATOM 1449 C C . LEU A 1 195 ? -8.203 10.75 -4.172 1 98.75 195 LEU A C 1
ATOM 1451 O O . LEU A 1 195 ? -9.328 10.406 -3.805 1 98.75 195 LEU A O 1
ATOM 1455 N N . GLU A 1 196 ? -7.992 11.734 -5.02 1 98.81 196 GLU A N 1
ATOM 1456 C CA . GLU A 1 196 ? -9.125 12.43 -5.625 1 98.81 196 GLU A CA 1
ATOM 1457 C C . GLU A 1 196 ? -10.023 11.461 -6.383 1 98.81 196 GLU A C 1
ATOM 1459 O O . GLU A 1 196 ? -11.234 11.43 -6.164 1 98.81 196 GLU A O 1
ATOM 1464 N N . ALA A 1 197 ? -9.414 10.648 -7.238 1 98.69 197 ALA A N 1
ATOM 1465 C CA . ALA A 1 197 ? -10.141 9.734 -8.117 1 98.69 197 ALA A CA 1
ATOM 1466 C C . ALA A 1 197 ? -10.891 8.68 -7.309 1 98.69 197 ALA A C 1
ATOM 1468 O O . ALA A 1 197 ? -12.031 8.336 -7.629 1 98.69 197 ALA A O 1
ATOM 1469 N N . TRP A 1 198 ? -10.25 8.188 -6.301 1 97.88 198 TRP A N 1
ATOM 1470 C CA . TRP A 1 198 ? -10.852 7.102 -5.535 1 97.88 198 TRP A CA 1
ATOM 1471 C C . TRP A 1 198 ? -12.016 7.605 -4.699 1 97.88 198 TRP A C 1
ATOM 1473 O O . TRP A 1 198 ? -13.016 6.898 -4.52 1 97.88 198 TRP A O 1
ATOM 1483 N N . TRP A 1 199 ? -11.93 8.797 -4.207 1 98.56 199 TRP A N 1
ATOM 1484 C CA . TRP A 1 199 ? -13.047 9.352 -3.451 1 98.56 199 TRP A CA 1
ATOM 1485 C C . TRP A 1 199 ? -14.18 9.773 -4.387 1 98.56 199 TRP A C 1
ATOM 1487 O O . TRP A 1 199 ? -15.344 9.453 -4.141 1 98.56 199 TRP A O 1
ATOM 1497 N N . ALA A 1 200 ? -13.867 10.383 -5.484 1 98.38 200 ALA A N 1
ATOM 1498 C CA . ALA A 1 200 ? -14.867 10.984 -6.352 1 98.38 200 ALA A CA 1
ATOM 1499 C C . ALA A 1 200 ? -15.391 9.977 -7.371 1 98.38 200 ALA A C 1
ATOM 1501 O O . ALA A 1 200 ? -16.562 10.039 -7.773 1 98.38 200 ALA A O 1
ATOM 1502 N N . GLY A 1 201 ? -14.617 9.125 -7.785 1 97.31 201 GLY A N 1
ATOM 1503 C CA . GLY A 1 201 ? -14.812 8.305 -8.969 1 97.31 201 GLY A CA 1
ATOM 1504 C C . GLY A 1 201 ? -13.906 8.688 -10.125 1 97.31 201 GLY A C 1
ATOM 1505 O O . GLY A 1 201 ? -13.727 9.875 -10.406 1 97.31 201 GLY A O 1
ATOM 1506 N N . SER A 1 202 ? -13.336 7.699 -10.711 1 96.44 202 SER A N 1
ATOM 1507 C CA . SER A 1 202 ? -12.352 7.93 -11.766 1 96.44 202 SER A CA 1
ATOM 1508 C C . SER A 1 202 ? -12.969 8.695 -12.93 1 96.44 202 SER A C 1
ATOM 1510 O O . SER A 1 202 ? -12.258 9.375 -13.672 1 96.44 202 SER A O 1
ATOM 1512 N N . ASP A 1 203 ? -14.25 8.578 -13.109 1 96.12 203 ASP A N 1
ATOM 1513 C CA . ASP A 1 203 ? -14.945 9.266 -14.195 1 96.12 203 ASP A CA 1
ATOM 1514 C C . ASP A 1 203 ? -15.148 10.742 -13.875 1 96.12 203 ASP A C 1
ATOM 1516 O O . ASP A 1 203 ? -15.617 11.508 -14.719 1 96.12 203 ASP A O 1
ATOM 1520 N N . LYS A 1 204 ? -14.781 11.172 -12.711 1 97.5 204 LYS A N 1
ATOM 1521 C CA . LYS A 1 204 ? -15.078 12.531 -12.273 1 97.5 204 LYS A CA 1
ATOM 1522 C C . LYS A 1 204 ? -13.82 13.383 -12.242 1 97.5 204 LYS A C 1
ATOM 1524 O O . LYS A 1 204 ? -13.875 14.57 -11.922 1 97.5 204 LYS A O 1
ATOM 1529 N N . ILE A 1 205 ? -12.711 12.836 -12.531 1 98.06 205 ILE A N 1
ATOM 1530 C CA . ILE A 1 205 ? -11.484 13.633 -12.562 1 98.06 205 ILE A CA 1
ATOM 1531 C C . ILE A 1 205 ? -11.211 14.094 -13.984 1 98.06 205 ILE A C 1
ATOM 1533 O O . ILE A 1 205 ? -11.82 13.602 -14.938 1 98.06 205 ILE A O 1
ATOM 1537 N N . SER A 1 206 ? -10.336 15.078 -14.164 1 98.38 206 SER A N 1
ATOM 1538 C CA . SER A 1 206 ? -10.031 15.617 -15.484 1 98.38 206 SER A CA 1
ATOM 1539 C C . SER A 1 206 ? -9.367 14.562 -16.375 1 98.38 206 SER A C 1
ATOM 1541 O O . SER A 1 206 ? -8.781 13.602 -15.867 1 98.38 206 SER A O 1
ATOM 1543 N N . GLU A 1 207 ? -9.422 14.758 -17.641 1 97.94 207 GLU A N 1
ATOM 1544 C CA . GLU A 1 207 ? -8.781 13.859 -18.609 1 97.94 207 GLU A CA 1
ATOM 1545 C C . GLU A 1 207 ? -7.277 13.797 -18.391 1 97.94 207 GLU A C 1
ATOM 1547 O O . GLU A 1 207 ? -6.672 12.727 -18.5 1 97.94 207 GLU A O 1
ATOM 1552 N N . GLU A 1 208 ? -6.738 14.93 -18.109 1 98.44 208 GLU A N 1
ATOM 1553 C CA . GLU A 1 208 ? -5.305 14.984 -17.844 1 98.44 208 GLU A CA 1
ATOM 1554 C C . GLU A 1 208 ? -4.922 14.086 -16.672 1 98.44 208 GLU A C 1
ATOM 1556 O O . GLU A 1 208 ? -3.969 13.312 -16.766 1 98.44 208 GLU A O 1
ATOM 1561 N N . LYS A 1 209 ? -5.625 14.188 -15.617 1 98.75 209 LYS A N 1
ATOM 1562 C CA . LYS A 1 209 ? -5.348 13.391 -14.43 1 98.75 209 LYS A CA 1
ATOM 1563 C C . LYS A 1 209 ? -5.598 11.906 -14.695 1 98.75 209 LYS A C 1
ATOM 1565 O O . LYS A 1 209 ? -4.832 11.055 -14.242 1 98.75 209 LYS A O 1
ATOM 1570 N N . ALA A 1 210 ? -6.664 11.609 -15.406 1 98.38 210 ALA A N 1
ATOM 1571 C CA . ALA A 1 210 ? -6.953 10.227 -15.781 1 98.38 210 ALA A CA 1
ATOM 1572 C C . ALA A 1 210 ? -5.805 9.617 -16.578 1 98.38 210 ALA A C 1
ATOM 1574 O O . ALA A 1 210 ? -5.441 8.461 -16.391 1 98.38 210 ALA A O 1
ATOM 1575 N N . LYS A 1 211 ? -5.25 10.375 -17.484 1 98.5 211 LYS A N 1
ATOM 1576 C CA . LYS A 1 211 ? -4.141 9.914 -18.312 1 98.5 211 LYS A CA 1
ATOM 1577 C C . LYS A 1 211 ? -2.902 9.633 -17.469 1 98.5 211 LYS A C 1
ATOM 1579 O O . LYS A 1 211 ? -2.18 8.664 -17.719 1 98.5 211 LYS A O 1
ATOM 1584 N N . ILE A 1 212 ? -2.666 10.484 -16.516 1 98.69 212 ILE A N 1
ATOM 1585 C CA . ILE A 1 212 ? -1.523 10.312 -15.625 1 98.69 212 ILE A CA 1
ATOM 1586 C C . ILE A 1 212 ? -1.646 8.984 -14.875 1 98.69 212 ILE A C 1
ATOM 1588 O O . ILE A 1 212 ? -0.681 8.219 -14.797 1 98.69 212 ILE A O 1
ATOM 1592 N N . LEU A 1 213 ? -2.828 8.688 -14.336 1 98.25 213 LEU A N 1
ATOM 1593 C CA . LEU A 1 213 ? -3.033 7.418 -13.633 1 98.25 213 LEU A CA 1
ATOM 1594 C C . LEU A 1 213 ? -2.881 6.242 -14.594 1 98.25 213 LEU A C 1
ATOM 1596 O O . LEU A 1 213 ? -2.279 5.227 -14.242 1 98.25 213 LEU A O 1
ATOM 1600 N N . GLU A 1 214 ? -3.449 6.387 -15.789 1 96.81 214 GLU A N 1
ATOM 1601 C CA . GLU A 1 214 ? -3.336 5.336 -16.797 1 96.81 214 GLU A CA 1
ATOM 1602 C C . GLU A 1 214 ? -1.875 5.043 -17.125 1 96.81 214 GLU A C 1
ATOM 1604 O O . GLU A 1 214 ? -1.46 3.883 -17.156 1 96.81 214 GLU A O 1
ATOM 1609 N N . GLU A 1 215 ? -1.115 6.086 -17.328 1 97.06 215 GLU A N 1
ATOM 1610 C CA . GLU A 1 215 ? 0.293 5.945 -17.688 1 97.06 215 GLU A CA 1
ATOM 1611 C C . GLU A 1 215 ? 1.091 5.32 -16.547 1 97.06 215 GLU A C 1
ATOM 1613 O O . GLU A 1 215 ? 2.053 4.586 -16.781 1 97.06 215 GLU A O 1
ATOM 1618 N N . ALA A 1 216 ? 0.678 5.609 -15.336 1 96.81 216 ALA A N 1
ATOM 1619 C CA . ALA A 1 216 ? 1.355 5.062 -14.164 1 96.81 216 ALA A CA 1
ATOM 1620 C C . ALA A 1 216 ? 0.808 3.686 -13.805 1 96.81 216 ALA A C 1
ATOM 1622 O O . ALA A 1 216 ? 1.278 3.049 -12.859 1 96.81 216 ALA A O 1
ATOM 1623 N N . GLU A 1 217 ? -0.253 3.234 -14.508 1 91.94 217 GLU A N 1
ATOM 1624 C CA . GLU A 1 217 ? -0.924 1.956 -14.289 1 91.94 217 GLU A CA 1
ATOM 1625 C C . GLU A 1 217 ? -1.518 1.875 -12.891 1 91.94 217 GLU A C 1
ATOM 1627 O O . GLU A 1 217 ? -1.396 0.848 -12.219 1 91.94 217 GLU A O 1
ATOM 1632 N N . ILE A 1 218 ? -2.055 2.945 -12.445 1 94.81 218 ILE A N 1
ATOM 1633 C CA . ILE A 1 218 ? -2.76 3.037 -11.172 1 94.81 218 ILE A CA 1
ATOM 1634 C C . ILE A 1 218 ? -4.266 2.969 -11.406 1 94.81 218 ILE A C 1
ATOM 1636 O O . ILE A 1 218 ? -4.812 3.744 -12.195 1 94.81 218 ILE A O 1
ATOM 1640 N N . GLU A 1 219 ? -4.895 2.055 -10.766 1 90.44 219 GLU A N 1
ATOM 1641 C CA . GLU A 1 219 ? -6.336 1.87 -10.914 1 90.44 219 GLU A CA 1
ATOM 1642 C C . GLU A 1 219 ? -7.055 2.047 -9.578 1 90.44 219 GLU A C 1
ATOM 1644 O O . GLU A 1 219 ? -7.137 1.11 -8.781 1 90.44 219 GLU A O 1
ATOM 1649 N N . PRO A 1 220 ? -7.609 3.207 -9.367 1 92.31 220 PRO A N 1
ATOM 1650 C CA . PRO A 1 220 ? -8.398 3.404 -8.148 1 92.31 220 PRO A CA 1
ATOM 1651 C C . PRO A 1 220 ? -9.648 2.527 -8.109 1 92.31 220 PRO A C 1
ATOM 1653 O O . PRO A 1 220 ? -10.125 2.072 -9.148 1 92.31 220 PRO A O 1
ATOM 1656 N N . GLY A 1 221 ? -10.109 2.271 -6.938 1 88.88 221 GLY A N 1
ATOM 1657 C CA . GLY A 1 221 ? -11.367 1.555 -6.793 1 88.88 221 GLY A CA 1
ATOM 1658 C C . GLY A 1 221 ? -12.578 2.398 -7.141 1 88.88 221 GLY A C 1
ATOM 1659 O O . GLY A 1 221 ? -12.438 3.525 -7.621 1 88.88 221 GLY A O 1
ATOM 1660 N N . LYS A 1 222 ? -13.758 1.735 -6.926 1 90.94 222 LYS A N 1
ATOM 1661 C CA . LYS A 1 222 ? -15.008 2.465 -7.094 1 90.94 222 LYS A CA 1
ATOM 1662 C C . LYS A 1 222 ? -15.094 3.645 -6.129 1 90.94 222 LYS A C 1
ATOM 1664 O O . LYS A 1 222 ? -14.406 3.664 -5.105 1 90.94 222 LYS A O 1
ATOM 1669 N N . SER A 1 223 ? -15.906 4.559 -6.492 1 96.88 223 SER A N 1
ATOM 1670 C CA . SER A 1 223 ? -16.062 5.781 -5.707 1 96.88 223 SER A CA 1
ATOM 1671 C C . SER A 1 223 ? -16.297 5.465 -4.234 1 96.88 223 SER A C 1
ATOM 1673 O O . SER A 1 223 ? -17.312 4.867 -3.879 1 96.88 223 SER A O 1
ATOM 1675 N N . TYR A 1 224 ? -15.391 5.902 -3.385 1 97.31 224 TYR A N 1
ATOM 1676 C CA . TYR A 1 224 ? -15.547 5.711 -1.946 1 97.31 224 TYR A CA 1
ATOM 1677 C C . TYR A 1 224 ? -16.625 6.629 -1.388 1 97.31 224 TYR A C 1
ATOM 1679 O O . TYR A 1 224 ? -17.344 6.254 -0.458 1 97.31 224 TYR A O 1
ATOM 1687 N N . ALA A 1 225 ? -16.766 7.836 -1.958 1 98.31 225 ALA A N 1
ATOM 1688 C CA . ALA A 1 225 ? -17.875 8.695 -1.599 1 98.31 225 ALA A CA 1
ATOM 1689 C C . ALA A 1 225 ? -19.219 8.008 -1.864 1 98.31 225 ALA A C 1
ATOM 1691 O O . ALA A 1 225 ? -20.172 8.164 -1.097 1 98.31 225 ALA A O 1
ATOM 1692 N N . GLY A 1 226 ? -19.281 7.324 -2.945 1 97.06 226 GLY A N 1
ATOM 1693 C CA . GLY A 1 226 ? -20.469 6.547 -3.23 1 97.06 226 GLY A CA 1
ATOM 1694 C C . GLY A 1 226 ? -20.797 5.535 -2.15 1 97.06 226 GLY A C 1
ATOM 1695 O O . GLY A 1 226 ? -21.969 5.383 -1.766 1 97.06 226 GLY A O 1
ATOM 1696 N N . GLU A 1 227 ? -19.797 4.832 -1.641 1 95.69 227 GLU A N 1
ATOM 1697 C CA . GLU A 1 227 ? -20.016 3.879 -0.559 1 95.69 227 GLU A CA 1
ATOM 1698 C C . GLU A 1 227 ? -20.531 4.578 0.7 1 95.69 227 GLU A C 1
ATOM 1700 O O . GLU A 1 227 ? -21.422 4.066 1.382 1 95.69 227 GLU A O 1
ATOM 1705 N N . PHE A 1 228 ? -19.953 5.754 1.003 1 96.12 228 PHE A N 1
ATOM 1706 C CA . PHE A 1 228 ? -20.406 6.543 2.141 1 96.12 228 PHE A CA 1
ATOM 1707 C C . PHE A 1 228 ? -21.891 6.875 2.014 1 96.12 228 PHE A C 1
ATOM 1709 O O . PHE A 1 228 ? -22.656 6.68 2.957 1 96.12 228 PHE A O 1
ATOM 1716 N N . LYS A 1 229 ? -22.266 7.281 0.866 1 96.56 229 LYS A N 1
ATOM 1717 C CA . LYS A 1 229 ? -23.609 7.777 0.643 1 96.56 229 LYS A CA 1
ATOM 1718 C C . LYS A 1 229 ? -24.625 6.633 0.577 1 96.56 229 LYS A C 1
ATOM 1720 O O . LYS A 1 229 ? -25.828 6.844 0.737 1 96.56 229 LYS A O 1
ATOM 1725 N N . LYS A 1 230 ? -24.109 5.398 0.384 1 95.31 230 LYS A N 1
ATOM 1726 C CA . LYS A 1 230 ? -24.969 4.23 0.273 1 95.31 230 LYS A CA 1
ATOM 1727 C C . LYS A 1 230 ? -24.938 3.402 1.554 1 95.31 230 LYS A C 1
ATOM 1729 O O . LYS A 1 230 ? -25.359 2.238 1.555 1 95.31 230 LYS A O 1
ATOM 1734 N N . ALA A 1 231 ? -24.438 3.988 2.59 1 95.81 231 ALA A N 1
ATOM 1735 C CA . ALA A 1 231 ? -24.391 3.236 3.842 1 95.81 231 ALA A CA 1
ATOM 1736 C C . ALA A 1 231 ? -25.75 2.586 4.133 1 95.81 231 ALA A C 1
ATOM 1738 O O . ALA A 1 231 ? -26.797 3.229 4.012 1 95.81 231 ALA A O 1
ATOM 1739 N N . GLY A 1 232 ? -25.734 1.296 4.523 1 95.38 232 GLY A N 1
ATOM 1740 C CA . GLY A 1 232 ? -26.953 0.549 4.82 1 95.38 232 GLY A CA 1
ATOM 1741 C C . GLY A 1 232 ? -27.578 -0.088 3.592 1 95.38 232 GLY A C 1
ATOM 1742 O O . GLY A 1 232 ? -28.641 -0.711 3.68 1 95.38 232 GLY A O 1
ATOM 1743 N N . GLN A 1 233 ? -26.906 0.08 2.461 1 95.25 233 GLN A N 1
ATOM 1744 C CA . GLN A 1 233 ? -27.406 -0.478 1.206 1 95.25 233 GLN A CA 1
ATOM 1745 C C . GLN A 1 233 ? -26.328 -1.314 0.516 1 95.25 233 GLN A C 1
ATOM 1747 O O . GLN A 1 233 ? -25.156 -1.222 0.857 1 95.25 233 GLN A O 1
ATOM 1752 N N . ALA A 1 234 ? -26.797 -2.148 -0.41 1 93.88 234 ALA A N 1
ATOM 1753 C CA . ALA A 1 234 ? -25.859 -2.887 -1.25 1 93.88 234 ALA A CA 1
ATOM 1754 C C . ALA A 1 234 ? -24.875 -1.938 -1.942 1 93.88 234 ALA A C 1
ATOM 1756 O O . ALA A 1 234 ? -25.266 -0.859 -2.396 1 93.88 234 ALA A O 1
ATOM 1757 N N . GLY A 1 235 ? -23.625 -2.4 -2.002 1 94.25 235 GLY A N 1
ATOM 1758 C CA . GLY A 1 235 ? -22.609 -1.577 -2.646 1 94.25 235 GLY A CA 1
ATOM 1759 C C . GLY A 1 235 ? -21.828 -0.732 -1.67 1 94.25 235 GLY A C 1
ATOM 1760 O O . GLY A 1 235 ? -20.922 0.004 -2.07 1 94.25 235 GLY A O 1
ATOM 1761 N N . SER A 1 236 ? -22.203 -0.862 -0.413 1 95.81 236 SER A N 1
ATOM 1762 C CA . SER A 1 236 ? -21.484 -0.168 0.642 1 95.81 236 SER A CA 1
ATOM 1763 C C . SER A 1 236 ? -20.953 -1.147 1.683 1 95.81 236 SER A C 1
ATOM 1765 O O . SER A 1 236 ? -21.688 -2 2.176 1 95.81 236 SER A O 1
ATOM 1767 N N . ARG A 1 237 ? -19.688 -0.946 2.035 1 93.81 237 ARG A N 1
ATOM 1768 C CA . ARG A 1 237 ? -19.094 -1.763 3.09 1 93.81 237 ARG A CA 1
ATOM 1769 C C . ARG A 1 237 ? -19.656 -1.387 4.457 1 93.81 237 ARG A C 1
ATOM 1771 O O . ARG A 1 237 ? -19.453 -2.1 5.438 1 93.81 237 ARG A O 1
ATOM 1778 N N . TYR A 1 238 ? -20.297 -0.213 4.52 1 95.56 238 TYR A N 1
ATOM 1779 C CA . TYR A 1 238 ? -20.875 0.253 5.773 1 95.56 238 TYR A CA 1
ATOM 1780 C C . TYR A 1 238 ? -22.297 -0.258 5.941 1 95.56 238 TYR A C 1
ATOM 1782 O O . TYR A 1 238 ? -23.188 0.059 5.137 1 95.56 238 TYR A O 1
ATOM 1790 N N . GLU A 1 239 ? -22.531 -0.958 7.039 1 94.38 239 GLU A N 1
ATOM 1791 C CA . GLU A 1 239 ? -23.828 -1.574 7.277 1 94.38 239 GLU A CA 1
ATOM 1792 C C . GLU A 1 239 ? -24.875 -0.532 7.691 1 94.38 239 GLU A C 1
ATOM 1794 O O . GLU A 1 239 ? -26.078 -0.8 7.66 1 94.38 239 GLU A O 1
ATOM 1799 N N . SER A 1 240 ? -24.406 0.68 8.125 1 95.19 240 SER A N 1
ATOM 1800 C CA . SER A 1 240 ? -25.312 1.733 8.578 1 95.19 240 SER A CA 1
ATOM 1801 C C . SER A 1 240 ? -24.625 3.1 8.531 1 95.19 240 SER A C 1
ATOM 1803 O O . SER A 1 240 ? -23.406 3.188 8.422 1 95.19 240 SER A O 1
ATOM 1805 N N . ASN A 1 241 ? -25.469 4.102 8.625 1 95.56 241 ASN A N 1
ATOM 1806 C CA . ASN A 1 241 ? -24.953 5.457 8.758 1 95.56 241 ASN A CA 1
ATOM 1807 C C . ASN A 1 241 ? -24.078 5.609 10 1 95.56 241 ASN A C 1
ATOM 1809 O O . ASN A 1 241 ? -23.109 6.375 10 1 95.56 241 ASN A O 1
ATOM 1813 N N . SER A 1 242 ? -24.406 4.883 11.031 1 95.94 242 SER A N 1
ATOM 1814 C CA . SER A 1 242 ? -23.656 4.961 12.281 1 95.94 242 SER A CA 1
ATOM 1815 C C . SER A 1 242 ? -22.203 4.559 12.086 1 95.94 242 SER A C 1
ATOM 1817 O O . SER A 1 242 ? -21.297 5.145 12.68 1 95.94 242 SER A O 1
ATOM 1819 N N . GLU A 1 243 ? -21.984 3.613 11.203 1 96.19 243 GLU A N 1
ATOM 1820 C CA . GLU A 1 243 ? -20.609 3.17 10.938 1 96.19 243 GLU A CA 1
ATOM 1821 C C . GLU A 1 243 ? -19.812 4.242 10.195 1 96.19 243 GLU A C 1
ATOM 1823 O O . GLU A 1 243 ? -18.609 4.391 10.414 1 96.19 243 GLU A O 1
ATOM 1828 N N . VAL A 1 244 ? -20.484 4.977 9.336 1 97.69 244 VAL A N 1
ATOM 1829 C CA . VAL A 1 244 ? -19.828 6.07 8.625 1 97.69 244 VAL A CA 1
ATOM 1830 C C . VAL A 1 244 ? -19.469 7.184 9.609 1 97.69 244 VAL A C 1
ATOM 1832 O O . VAL A 1 244 ? -18.359 7.711 9.562 1 97.69 244 VAL A O 1
ATOM 1835 N N . LEU A 1 245 ? -20.438 7.477 10.484 1 98.06 245 LEU A N 1
ATOM 1836 C CA . LEU A 1 245 ? -20.172 8.508 11.484 1 98.06 245 LEU A CA 1
ATOM 1837 C C . LEU A 1 245 ? -19.016 8.094 12.391 1 98.06 245 LEU A C 1
ATOM 1839 O O . LEU A 1 245 ? -18.188 8.93 12.773 1 98.06 245 LEU A O 1
ATOM 1843 N N . ASP A 1 246 ? -18.969 6.82 12.719 1 97.62 246 ASP A N 1
ATOM 1844 C CA . ASP A 1 246 ? -17.859 6.297 13.523 1 97.62 246 ASP A CA 1
ATOM 1845 C C . ASP A 1 246 ? -16.516 6.539 12.836 1 97.62 246 ASP A C 1
ATOM 1847 O O . ASP A 1 246 ? -15.547 6.922 13.492 1 97.62 246 ASP A O 1
ATOM 1851 N N . GLU A 1 247 ? -16.469 6.355 11.523 1 96.75 247 GLU A N 1
ATOM 1852 C CA . GLU A 1 247 ? -15.258 6.574 10.734 1 96.75 247 GLU A CA 1
ATOM 1853 C C . GLU A 1 247 ? -14.836 8.039 10.766 1 96.75 247 GLU A C 1
ATOM 1855 O O . GLU A 1 247 ? -13.656 8.344 10.945 1 96.75 247 GLU A O 1
ATOM 1860 N N . ILE A 1 248 ? -15.766 8.93 10.648 1 98.5 248 ILE A N 1
ATOM 1861 C CA . ILE A 1 248 ? -15.508 10.367 10.625 1 98.5 248 ILE A CA 1
ATOM 1862 C C . ILE A 1 248 ? -14.953 10.812 11.977 1 98.5 248 ILE A C 1
ATOM 1864 O O . ILE A 1 248 ? -13.945 11.516 12.039 1 98.5 248 ILE A O 1
ATOM 1868 N N . ILE A 1 249 ? -15.602 10.352 13.047 1 98.62 249 ILE A N 1
ATOM 1869 C CA . ILE A 1 249 ? -15.195 10.727 14.398 1 98.62 249 ILE A CA 1
ATOM 1870 C C . ILE A 1 249 ? -13.844 10.094 14.727 1 98.62 249 ILE A C 1
ATOM 1872 O O . ILE A 1 249 ? -12.953 10.758 15.273 1 98.62 249 ILE A O 1
ATOM 1876 N N . GLY A 1 250 ? -13.672 8.852 14.344 1 98.25 250 GLY A N 1
ATOM 1877 C CA . GLY A 1 250 ? -12.422 8.148 14.594 1 98.25 250 GLY A CA 1
ATOM 1878 C C . GLY A 1 250 ? -11.234 8.805 13.914 1 98.25 250 GLY A C 1
ATOM 1879 O O . GLY A 1 250 ? -10.156 8.922 14.516 1 98.25 250 GLY A O 1
ATOM 1880 N N . GLY A 1 251 ? -11.406 9.195 12.641 1 98.56 251 GLY A N 1
ATOM 1881 C CA . GLY A 1 251 ? -10.344 9.898 11.938 1 98.56 251 GLY A CA 1
ATOM 1882 C C . GLY A 1 251 ? -9.945 11.195 12.609 1 98.56 251 GLY A C 1
ATOM 1883 O O . GLY A 1 251 ? -8.758 11.523 12.664 1 98.56 251 GLY A O 1
ATOM 1884 N N . SER A 1 252 ? -10.922 11.914 13.125 1 98.81 252 SER A N 1
ATOM 1885 C CA . SER A 1 252 ? -10.664 13.156 13.852 1 98.81 252 SER A CA 1
ATOM 1886 C C . SER A 1 252 ? -9.898 12.891 15.141 1 98.81 252 SER A C 1
ATOM 1888 O O . SER A 1 252 ? -8.922 13.578 15.445 1 98.81 252 SER A O 1
ATOM 1890 N N . LYS A 1 253 ? -10.312 11.867 15.852 1 98.75 253 LYS A N 1
ATOM 1891 C CA . LYS A 1 253 ? -9.641 11.516 17.094 1 98.75 253 LYS A CA 1
ATOM 1892 C C . LYS A 1 253 ? -8.195 11.094 16.844 1 98.75 253 LYS A C 1
ATOM 1894 O O . LYS A 1 253 ? -7.289 11.484 17.578 1 98.75 253 LYS A O 1
ATOM 1899 N N . ASP A 1 254 ? -8.016 10.32 15.805 1 98.25 254 ASP A N 1
ATOM 1900 C CA . ASP A 1 254 ? -6.691 9.781 15.484 1 98.25 254 ASP A CA 1
ATOM 1901 C C . ASP A 1 254 ? -5.676 10.906 15.289 1 98.25 254 ASP A C 1
ATOM 1903 O O . ASP A 1 254 ? -4.57 10.852 15.836 1 98.25 254 ASP A O 1
ATOM 1907 N N . ILE A 1 255 ? -6.051 11.953 14.539 1 98.81 255 ILE A N 1
ATOM 1908 C CA . ILE A 1 255 ? -5.07 12.984 14.219 1 98.81 255 ILE A CA 1
ATOM 1909 C C . ILE A 1 255 ? -4.859 13.883 15.438 1 98.81 255 ILE A C 1
ATOM 1911 O O . ILE A 1 255 ? -3.746 14.359 15.68 1 98.81 255 ILE A O 1
ATOM 1915 N N . ILE A 1 256 ? -5.895 14.078 16.25 1 98.88 256 ILE A N 1
ATOM 1916 C CA . ILE A 1 256 ? -5.742 14.883 17.453 1 98.88 256 ILE A CA 1
ATOM 1917 C C . ILE A 1 256 ? -4.836 14.148 18.453 1 98.88 256 ILE A C 1
ATOM 1919 O O . ILE A 1 256 ? -3.957 14.758 19.062 1 98.88 256 ILE A O 1
ATOM 1923 N N . ASP A 1 257 ? -5.031 12.891 18.562 1 98.81 257 ASP A N 1
ATOM 1924 C CA . ASP A 1 257 ? -4.164 12.086 19.406 1 98.81 257 ASP A CA 1
ATOM 1925 C C . ASP A 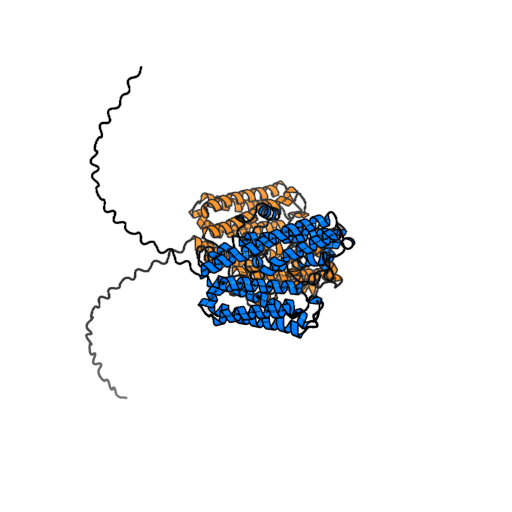1 257 ? -2.73 12.078 18.891 1 98.81 257 ASP A C 1
ATOM 1927 O O . ASP A 1 257 ? -1.777 12.07 19.672 1 98.81 257 ASP A O 1
ATOM 1931 N N . GLU A 1 258 ? -2.598 12.047 17.594 1 98.69 258 GLU A N 1
ATOM 1932 C CA . GLU A 1 258 ? -1.257 12.047 17.016 1 98.69 258 GLU A CA 1
ATOM 1933 C C . GLU A 1 258 ? -0.522 13.352 17.328 1 98.69 258 GLU A C 1
ATOM 1935 O O . GLU A 1 258 ? 0.686 13.344 17.562 1 98.69 258 GLU A O 1
ATOM 1940 N N . ILE A 1 259 ? -1.245 14.516 17.25 1 98.81 259 ILE A N 1
ATOM 1941 C CA . ILE A 1 259 ? -0.615 15.766 17.641 1 98.81 259 ILE A CA 1
ATOM 1942 C C . ILE A 1 259 ? -0.106 15.656 19.078 1 98.81 259 ILE A C 1
ATOM 1944 O O . ILE A 1 259 ? 1.062 15.945 19.359 1 98.81 259 ILE A O 1
ATOM 1948 N N . ALA A 1 260 ? -0.947 15.148 19.969 1 98.81 260 ALA A N 1
ATOM 1949 C CA . ALA A 1 260 ? -0.646 15.102 21.391 1 98.81 260 ALA A CA 1
ATOM 1950 C C . ALA A 1 260 ? 0.496 14.133 21.688 1 98.81 260 ALA A C 1
ATOM 1952 O O . ALA A 1 260 ? 1.369 14.414 22.5 1 98.81 260 ALA A O 1
ATOM 1953 N N . ASP A 1 261 ? 0.504 13.039 20.984 1 98.44 261 ASP A N 1
ATOM 1954 C CA . ASP A 1 261 ? 1.396 11.953 21.375 1 98.44 261 ASP A CA 1
ATOM 1955 C C . ASP A 1 261 ? 2.689 11.984 20.562 1 98.44 261 ASP A C 1
ATOM 1957 O O . ASP A 1 261 ? 3.744 11.578 21.047 1 98.44 261 ASP A O 1
ATOM 1961 N N . SER A 1 262 ? 2.537 12.477 19.297 1 97.75 262 SER A N 1
ATOM 1962 C CA . SER A 1 262 ? 3.674 12.281 18.406 1 97.75 262 SER A CA 1
ATOM 1963 C C . SER A 1 262 ? 4.145 13.609 17.812 1 97.75 262 SER A C 1
ATOM 1965 O O . SER A 1 262 ? 5.293 14.008 18.016 1 97.75 262 SER A O 1
ATOM 1967 N N . LYS A 1 263 ? 3.305 14.398 17.172 1 98.62 263 LYS A N 1
ATOM 1968 C CA . LYS A 1 263 ? 3.709 15.57 16.391 1 98.62 263 LYS A CA 1
ATOM 1969 C C . LYS A 1 263 ? 4.23 16.672 17.297 1 98.62 263 LYS A C 1
ATOM 1971 O O . LYS A 1 263 ? 5.184 17.375 16.953 1 98.62 263 LYS A O 1
ATOM 1976 N N . VAL A 1 264 ? 3.549 16.812 18.438 1 98.62 264 VAL A N 1
ATOM 1977 C CA . VAL A 1 264 ? 4.008 17.766 19.453 1 98.62 264 VAL A CA 1
ATOM 1978 C C . VAL A 1 264 ? 4.52 17 20.672 1 98.62 264 VAL A C 1
ATOM 1980 O O . VAL A 1 264 ? 5.531 17.391 21.266 1 98.62 264 VAL A O 1
ATOM 1983 N N . GLY A 1 265 ? 3.906 15.891 20.984 1 98.56 265 GLY A N 1
ATOM 1984 C CA . GLY A 1 265 ? 4.191 15.141 22.188 1 98.56 265 GLY A CA 1
ATOM 1985 C C . GLY A 1 265 ? 5.613 14.617 22.25 1 98.56 265 GLY A C 1
ATOM 1986 O O . GLY A 1 265 ? 6.305 14.773 23.25 1 98.56 265 GLY A O 1
ATOM 1987 N N . LYS A 1 266 ? 6.031 14.016 21.188 1 98.25 266 LYS A N 1
ATOM 1988 C CA . LYS A 1 266 ? 7.355 13.406 21.203 1 98.25 266 LYS A CA 1
ATOM 1989 C C . LYS A 1 266 ? 8.445 14.461 21.312 1 98.25 266 LYS A C 1
ATOM 1991 O O . LYS A 1 266 ? 9.352 14.352 22.141 1 98.25 266 LYS A O 1
ATOM 1996 N N . PRO A 1 267 ? 8.383 15.547 20.469 1 98.12 267 PRO A N 1
ATOM 1997 C CA . PRO A 1 267 ? 9.367 16.609 20.656 1 98.12 267 PRO A CA 1
ATOM 1998 C C . PRO A 1 267 ? 9.328 17.219 22.062 1 98.12 267 PRO A C 1
ATOM 2000 O O . PRO A 1 267 ? 10.367 17.625 22.594 1 98.12 267 PRO A O 1
ATOM 2003 N N . TYR A 1 268 ? 8.156 17.281 22.625 1 98.19 268 TYR A N 1
ATOM 2004 C CA . TYR A 1 268 ? 8 17.766 24 1 98.19 268 TYR A CA 1
ATOM 2005 C C . TYR A 1 268 ? 8.75 16.875 24.969 1 98.19 268 TYR A C 1
ATOM 2007 O O . TYR A 1 268 ? 9.461 17.359 25.859 1 98.19 268 TYR A O 1
ATOM 2015 N N . GLU A 1 269 ? 8.625 15.594 24.844 1 98.25 269 GLU A N 1
ATOM 2016 C CA . GLU A 1 269 ? 9.219 14.625 25.75 1 98.25 269 GLU A CA 1
ATOM 2017 C C . GLU A 1 269 ? 10.734 14.555 25.578 1 98.25 269 GLU A C 1
ATOM 2019 O O . GLU A 1 269 ? 11.469 14.5 26.562 1 98.25 269 GLU A O 1
ATOM 2024 N N . THR A 1 270 ? 11.219 14.625 24.312 1 97.88 270 THR A N 1
ATOM 2025 C CA . THR A 1 270 ? 12.625 14.336 24.047 1 97.88 270 THR A CA 1
ATOM 2026 C C . THR A 1 270 ? 13.438 15.617 23.984 1 97.88 270 THR A C 1
ATOM 2028 O O . THR A 1 270 ? 14.664 15.586 24.094 1 97.88 270 THR A O 1
ATOM 2031 N N . ALA A 1 271 ? 12.742 16.719 23.703 1 97.06 271 ALA A N 1
ATOM 2032 C CA . ALA A 1 271 ? 13.398 18 23.453 1 97.06 271 ALA A CA 1
ATOM 2033 C C . ALA A 1 271 ? 14.445 17.875 22.344 1 97.06 271 ALA A C 1
ATOM 2035 O O . ALA A 1 271 ? 15.516 18.469 22.438 1 97.06 271 ALA A O 1
ATOM 2036 N N . ASP A 1 272 ? 14.133 17.031 21.422 1 97.25 272 ASP A N 1
ATOM 2037 C CA . ASP A 1 272 ? 15.016 16.781 20.281 1 97.25 272 ASP A CA 1
ATOM 2038 C C . ASP A 1 272 ? 14.398 17.266 18.984 1 97.25 272 ASP A C 1
ATOM 2040 O O . ASP A 1 272 ? 13.352 16.766 18.562 1 97.25 272 ASP A O 1
ATOM 2044 N N . ALA A 1 273 ? 15.055 18.156 18.359 1 96.31 273 ALA A N 1
ATOM 2045 C CA . ALA A 1 273 ? 14.57 18.734 17.109 1 96.31 273 ALA A CA 1
ATOM 2046 C C . ALA A 1 273 ? 14.336 17.641 16.062 1 96.31 273 ALA A C 1
ATOM 2048 O O . ALA A 1 273 ? 13.445 17.766 15.219 1 96.31 273 ALA A O 1
ATOM 2049 N N . ALA A 1 274 ? 15.086 16.547 16.141 1 96 274 ALA A N 1
ATOM 2050 C CA . ALA A 1 274 ? 15.008 15.461 15.164 1 96 274 ALA A CA 1
ATOM 2051 C C . ALA A 1 274 ? 13.648 14.773 15.211 1 96 274 ALA A C 1
ATOM 2053 O O . ALA A 1 274 ? 13.273 14.062 14.281 1 96 274 ALA A O 1
ATOM 2054 N N . ASP A 1 275 ? 12.914 15.047 16.297 1 97.5 275 ASP A N 1
ATOM 2055 C CA . ASP A 1 275 ? 11.617 14.398 16.484 1 97.5 275 ASP A CA 1
ATOM 2056 C C . ASP A 1 275 ? 10.492 15.266 15.922 1 97.5 275 ASP A C 1
ATOM 2058 O O . ASP A 1 275 ? 9.328 14.859 15.922 1 97.5 275 ASP A O 1
ATOM 2062 N N . CYS A 1 276 ? 10.836 16.422 15.414 1 98.12 276 CYS A N 1
ATOM 2063 C CA . CYS A 1 276 ? 9.836 17.25 14.758 1 98.12 276 CYS A CA 1
ATOM 2064 C C . CYS A 1 276 ? 9.523 16.719 13.359 1 98.12 276 CYS A C 1
ATOM 2066 O O . CYS A 1 276 ? 10.422 16.312 12.625 1 98.12 276 CYS A O 1
ATOM 2068 N N . GLU A 1 277 ? 8.297 16.734 12.984 1 98 277 GLU A N 1
ATOM 2069 C CA . GLU A 1 277 ? 7.84 16.141 11.727 1 98 277 GLU A CA 1
ATOM 2070 C C . GLU A 1 277 ? 8.43 16.875 10.531 1 98 277 GLU A C 1
ATOM 2072 O O . GLU A 1 277 ? 9 16.266 9.633 1 98 277 GLU A O 1
ATOM 2077 N N . SER A 1 278 ? 8.195 18.172 10.453 1 98.25 278 SER A N 1
ATOM 2078 C CA . SER A 1 278 ? 8.734 18.984 9.367 1 98.25 278 SER A CA 1
ATOM 2079 C C . SER A 1 278 ? 10.031 19.672 9.781 1 98.25 278 SER A C 1
ATOM 2081 O O . SER A 1 278 ? 10.078 20.891 9.906 1 98.25 278 SER A O 1
ATOM 2083 N N . LEU A 1 279 ? 11.055 18.891 9.844 1 97.69 279 LEU A N 1
ATOM 2084 C CA . LEU A 1 279 ? 12.359 19.234 10.414 1 97.69 279 LEU A CA 1
ATOM 2085 C C . LEU A 1 279 ? 13.102 20.219 9.531 1 97.69 279 LEU A C 1
ATOM 2087 O O . LEU A 1 279 ? 13.805 21.109 10.031 1 97.69 279 LEU A O 1
ATOM 2091 N N . TYR A 1 280 ? 12.906 20.141 8.227 1 98.5 280 TYR A N 1
ATOM 2092 C CA . TYR 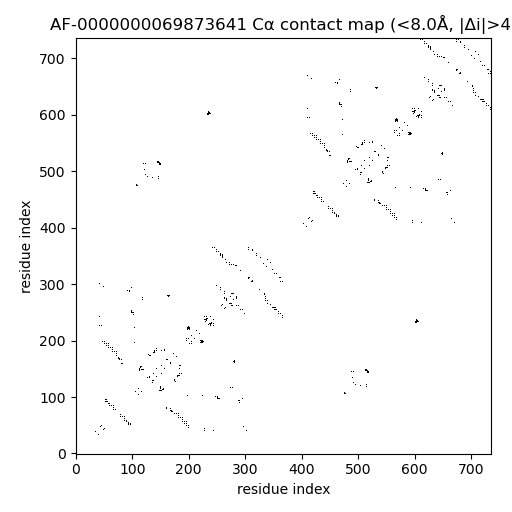A 1 280 ? 13.789 20.875 7.32 1 98.5 280 TYR A CA 1
ATOM 2093 C C . TYR A 1 280 ? 13.164 22.203 6.906 1 98.5 280 TYR A C 1
ATOM 2095 O O . TYR A 1 280 ? 13.867 23.188 6.738 1 98.5 280 TYR A O 1
ATOM 2103 N N . SER A 1 281 ? 11.852 22.219 6.793 1 98.56 281 SER A N 1
ATOM 2104 C CA . SER A 1 281 ? 11.148 23.438 6.387 1 98.56 281 SER A CA 1
ATOM 2105 C C . SER A 1 281 ? 10.703 24.25 7.598 1 98.56 281 SER A C 1
ATOM 2107 O O . SER A 1 281 ? 10.312 25.406 7.461 1 98.56 281 SER A O 1
ATOM 2109 N N . TYR A 1 282 ? 10.672 23.656 8.781 1 98.25 282 TYR A N 1
ATOM 2110 C CA . TYR A 1 282 ? 10.32 24.281 10.047 1 98.25 282 TYR A CA 1
ATOM 2111 C C . TYR A 1 282 ? 8.828 24.594 10.109 1 98.25 282 TYR A C 1
ATOM 2113 O O . TYR A 1 282 ? 8.414 25.547 10.766 1 98.25 282 TYR A O 1
ATOM 2121 N N . THR A 1 283 ? 8.008 23.703 9.477 1 98.06 283 THR A N 1
ATOM 2122 C CA . THR A 1 283 ? 6.59 24.047 9.367 1 98.06 283 THR A CA 1
ATOM 2123 C C . THR A 1 283 ? 5.75 23.141 10.266 1 98.06 283 THR A C 1
ATOM 2125 O O . THR A 1 283 ? 4.531 23.062 10.094 1 98.06 283 THR A O 1
ATOM 2128 N N . SER A 1 284 ? 6.316 22.484 11.211 1 98.38 284 SER A N 1
ATOM 2129 C CA . SER A 1 284 ? 5.621 21.5 12.031 1 98.38 284 SER A CA 1
ATOM 2130 C C . SER A 1 284 ? 4.406 22.109 12.719 1 98.38 284 SER A C 1
ATOM 2132 O O . SER A 1 284 ? 3.338 21.5 12.766 1 98.38 284 SER A O 1
ATOM 2134 N N . LEU A 1 285 ? 4.508 23.328 13.266 1 97.88 285 LEU A N 1
ATOM 2135 C CA . LEU A 1 285 ? 3.389 23.953 13.961 1 97.88 285 LEU A CA 1
ATOM 2136 C C . LEU A 1 285 ? 2.283 24.344 12.984 1 97.88 285 LEU A C 1
ATOM 2138 O O . LEU A 1 285 ? 1.099 24.188 13.289 1 97.88 285 LEU A O 1
ATOM 2142 N N . VAL A 1 286 ? 2.711 24.844 11.844 1 97.5 286 VAL A N 1
ATOM 2143 C CA . VAL A 1 286 ? 1.756 25.172 10.797 1 97.5 286 VAL A CA 1
ATOM 2144 C C . VAL A 1 286 ? 0.975 23.938 10.383 1 97.5 286 VAL A C 1
ATOM 2146 O O . VAL A 1 286 ? -0.248 23.984 10.234 1 97.5 286 VAL A O 1
ATOM 2149 N N . ASP A 1 287 ? 1.694 22.781 10.227 1 98.44 287 ASP A N 1
ATOM 2150 C CA . ASP A 1 287 ? 1.071 21.5 9.883 1 98.44 287 ASP A CA 1
ATOM 2151 C C . ASP A 1 287 ? 0.044 21.094 10.938 1 98.44 287 ASP A C 1
ATOM 2153 O O . ASP A 1 287 ? -1.069 20.688 10.602 1 98.44 287 ASP A O 1
ATOM 2157 N N . SER A 1 288 ? 0.404 21.203 12.195 1 98.69 288 SER A N 1
ATOM 2158 C CA . SER A 1 288 ? -0.501 20.844 13.281 1 98.69 288 SER A CA 1
ATOM 2159 C C . SER A 1 288 ? -1.757 21.703 13.273 1 98.69 288 SER A C 1
ATOM 2161 O O . SER A 1 288 ? -2.855 21.219 13.547 1 98.69 288 SER A O 1
ATOM 2163 N N . ARG A 1 289 ? -1.603 22.984 13.023 1 98.5 289 ARG A N 1
ATOM 2164 C CA . ARG A 1 289 ? -2.768 23.859 12.945 1 98.5 289 ARG A CA 1
ATOM 2165 C C . ARG A 1 289 ? -3.723 23.406 11.844 1 98.5 289 ARG A C 1
ATOM 2167 O O . ARG A 1 289 ? -4.938 23.391 12.039 1 98.5 289 ARG A O 1
ATOM 2174 N N . HIS A 1 290 ? -3.168 23.062 10.68 1 98.88 290 HIS A N 1
ATOM 2175 C CA . HIS A 1 290 ? -4 22.562 9.594 1 98.88 290 HIS A CA 1
ATOM 2176 C C . HIS A 1 290 ? -4.66 21.25 9.961 1 98.88 290 HIS A C 1
ATOM 2178 O O . HIS A 1 290 ? -5.789 20.969 9.547 1 98.88 290 HIS A O 1
ATOM 2184 N N . ASN A 1 291 ? -3.959 20.359 10.773 1 98.88 291 ASN A N 1
ATOM 2185 C CA . ASN A 1 291 ? -4.59 19.156 11.281 1 98.88 291 ASN A CA 1
ATOM 2186 C C . ASN A 1 291 ? -5.832 19.469 12.109 1 98.88 291 ASN A C 1
ATOM 2188 O O . ASN A 1 291 ? -6.879 18.844 11.938 1 98.88 291 ASN A O 1
ATOM 2192 N N . VAL A 1 292 ? -5.715 20.484 12.984 1 98.94 292 VAL A N 1
ATOM 2193 C CA . VAL A 1 292 ? -6.844 20.859 13.828 1 98.94 292 VAL A CA 1
ATOM 2194 C C . VAL A 1 292 ? -7.961 21.453 12.969 1 98.94 292 VAL A C 1
ATOM 2196 O O . VAL A 1 292 ? -9.141 21.203 13.219 1 98.94 292 VAL A O 1
ATOM 2199 N N . GLN A 1 293 ? -7.617 22.219 11.945 1 98.94 293 GLN A N 1
ATOM 2200 C CA . GLN A 1 293 ? -8.609 22.734 11.008 1 98.94 293 GLN A CA 1
ATOM 2201 C C . GLN A 1 293 ? -9.336 21.594 10.297 1 98.94 293 GLN A C 1
ATOM 2203 O O . GLN A 1 293 ? -10.539 21.688 10.023 1 98.94 293 GLN A O 1
ATOM 2208 N N . SER A 1 294 ? -8.586 20.547 9.938 1 98.94 294 SER A N 1
ATOM 2209 C CA . SER A 1 294 ? -9.211 19.359 9.359 1 98.94 294 SER A CA 1
ATOM 2210 C C . SER A 1 294 ? -10.289 18.781 10.273 1 98.94 294 SER A C 1
ATOM 2212 O O . SER A 1 294 ? -11.383 18.453 9.828 1 98.94 294 SER A O 1
ATOM 2214 N N . VAL A 1 295 ? -9.977 18.672 11.539 1 98.94 295 VAL A N 1
ATOM 2215 C CA . VAL A 1 295 ? -10.898 18.141 12.539 1 98.94 295 VAL A CA 1
ATOM 2216 C C . VAL A 1 295 ? -12.102 19.078 12.68 1 98.94 295 VAL A C 1
ATOM 2218 O O . VAL A 1 295 ? -13.242 18.625 12.734 1 98.94 295 VAL A O 1
ATOM 2221 N N . GLU A 1 296 ? -11.836 20.375 12.719 1 98.94 296 GLU A N 1
ATOM 2222 C CA . GLU A 1 296 ? -12.914 21.359 12.812 1 98.94 296 GLU A CA 1
ATOM 2223 C C . GLU A 1 296 ? -13.891 21.219 11.648 1 98.94 296 GLU A C 1
ATOM 2225 O O . GLU A 1 296 ? -15.102 21.188 11.852 1 98.94 296 GLU A O 1
ATOM 2230 N N . LYS A 1 297 ? -13.367 21.109 10.469 1 98.88 297 LYS A N 1
ATOM 2231 C CA . LYS A 1 297 ? -14.211 21 9.281 1 98.88 297 LYS A CA 1
ATOM 2232 C C . LYS A 1 297 ? -14.992 19.703 9.281 1 98.88 297 LYS A C 1
ATOM 2234 O O . LYS A 1 297 ? -16.172 19.672 8.922 1 98.88 297 LYS A O 1
ATOM 2239 N N . SER A 1 298 ? -14.328 18.594 9.633 1 98.88 298 SER A N 1
ATOM 2240 C CA . SER A 1 298 ? -15.016 17.312 9.727 1 98.88 298 SER A CA 1
ATOM 2241 C C . SER A 1 298 ? -16.141 17.359 10.758 1 98.88 298 SER A C 1
ATOM 2243 O O . SER A 1 298 ? -17.25 16.875 10.5 1 98.88 298 SER A O 1
ATOM 2245 N N . TYR A 1 299 ? -15.836 17.953 11.93 1 98.69 299 TYR A N 1
ATOM 2246 C CA . TYR A 1 299 ? -16.844 18.047 12.969 1 98.69 299 TYR A CA 1
ATOM 2247 C C . TYR A 1 299 ? -18.016 18.922 12.516 1 98.69 299 TYR A C 1
ATOM 2249 O O . TYR A 1 299 ? -19.172 18.594 12.789 1 98.69 299 TYR A O 1
ATOM 2257 N N . ASN A 1 300 ? -17.734 20.047 11.875 1 98.31 300 ASN A N 1
ATOM 2258 C CA . ASN A 1 300 ? -18.781 20.938 11.406 1 98.31 300 ASN A CA 1
ATOM 2259 C C . ASN A 1 300 ? -19.766 20.219 10.492 1 98.31 300 ASN A C 1
ATOM 2261 O O . ASN A 1 300 ? -20.953 20.531 10.492 1 98.31 300 ASN A O 1
ATOM 2265 N N . ALA A 1 301 ? -19.297 19.25 9.773 1 97.69 301 ALA A N 1
ATOM 2266 C CA . ALA A 1 301 ? -20.156 18.516 8.859 1 97.69 301 ALA A CA 1
ATOM 2267 C C . ALA A 1 301 ? -21.172 17.688 9.625 1 97.69 301 ALA A C 1
ATOM 2269 O O . ALA A 1 301 ? -22.281 17.438 9.125 1 97.69 301 ALA A O 1
ATOM 2270 N N . ILE A 1 302 ? -20.891 17.281 10.898 1 97.69 302 ILE A N 1
ATOM 2271 C CA . ILE A 1 302 ? -21.797 16.391 11.602 1 97.69 302 ILE A CA 1
ATOM 2272 C C . ILE A 1 302 ? -22.328 17.094 12.852 1 97.69 302 ILE A C 1
ATOM 2274 O O . ILE A 1 302 ? -23.141 16.531 13.586 1 97.69 302 ILE A O 1
ATOM 2278 N N . SER A 1 303 ? -21.938 18.344 13.125 1 97.75 303 SER A N 1
ATOM 2279 C CA . SER A 1 303 ? -22.25 19.078 14.352 1 97.75 303 SER A CA 1
ATOM 2280 C C . SER A 1 303 ? -23.75 19.234 14.539 1 97.75 303 SER A C 1
ATOM 2282 O O . SER A 1 303 ? -24.25 19.188 15.664 1 97.75 303 SER A O 1
ATOM 2284 N N . PRO A 1 304 ? -24.625 19.406 13.43 1 97.19 304 PRO A N 1
ATOM 2285 C CA . PRO A 1 304 ? -26.062 19.5 13.664 1 97.19 304 PRO A CA 1
ATOM 2286 C C . PRO A 1 304 ? -26.641 18.219 14.258 1 97.19 304 PRO A C 1
ATOM 2288 O O . PRO A 1 304 ? -27.594 18.266 15.047 1 97.19 304 PRO A O 1
ATOM 2291 N N . LEU A 1 305 ? -26.031 17.078 13.859 1 97.38 305 LEU A N 1
ATOM 2292 C CA . LEU A 1 305 ? -26.484 15.805 14.406 1 97.38 305 LEU A CA 1
ATOM 2293 C C . LEU A 1 305 ? -26.141 15.703 15.891 1 97.38 305 LEU A C 1
ATOM 2295 O O . LEU A 1 305 ? -26.953 15.195 16.688 1 97.38 305 LEU A O 1
ATOM 2299 N N . VAL A 1 306 ? -24.969 16.188 16.312 1 98.06 306 VAL A N 1
ATOM 2300 C CA . VAL A 1 306 ? -24.531 16.156 17.703 1 98.06 306 VAL A CA 1
ATOM 2301 C C . VAL A 1 306 ? -25.406 17.078 18.547 1 98.06 306 VAL A C 1
ATOM 2303 O O . VAL A 1 306 ? -25.906 16.688 19.594 1 98.06 306 VAL A O 1
ATOM 2306 N N . ALA A 1 307 ? -25.656 18.266 18.016 1 96.56 307 ALA A N 1
ATOM 2307 C CA . ALA A 1 307 ? -26.438 19.266 18.734 1 96.56 307 ALA A CA 1
ATOM 2308 C C . ALA A 1 307 ? -27.875 18.781 18.953 1 96.56 307 ALA A C 1
ATOM 2310 O O . ALA A 1 307 ? -28.484 19.078 19.969 1 96.56 307 ALA A O 1
ATOM 2311 N N . ALA A 1 308 ? -28.375 18.094 17.969 1 95.5 308 ALA A N 1
ATOM 2312 C CA . ALA A 1 308 ? -29.734 17.562 18.078 1 95.5 308 ALA A CA 1
ATOM 2313 C C . ALA A 1 308 ? -29.844 16.531 19.203 1 95.5 308 ALA A C 1
ATOM 2315 O O . ALA A 1 308 ? -30.906 16.391 19.812 1 95.5 308 ALA A O 1
ATOM 2316 N N . LYS A 1 309 ? -28.75 15.922 19.484 1 96.06 309 LYS A N 1
ATOM 2317 C CA . LYS A 1 309 ? -28.766 14.891 20.516 1 96.06 309 LYS A CA 1
ATOM 2318 C C . LYS A 1 309 ? -28.328 15.469 21.859 1 96.06 309 LYS A C 1
ATOM 2320 O O . LYS A 1 309 ? -28.859 15.07 22.906 1 96.06 309 LYS A O 1
ATOM 2325 N N . SER A 1 310 ? -27.297 16.344 21.844 1 97.94 310 SER A N 1
ATOM 2326 C CA . SER A 1 310 ? -26.812 16.969 23.078 1 97.94 310 SER A CA 1
ATOM 2327 C C . SER A 1 310 ? -26.156 18.312 22.797 1 97.94 310 SER A C 1
ATOM 2329 O O . SER A 1 310 ? -25 18.359 22.359 1 97.94 310 SER A O 1
ATOM 2331 N N . ALA A 1 311 ? -26.797 19.359 23.125 1 97.5 311 ALA A N 1
ATOM 2332 C CA . ALA A 1 311 ? -26.219 20.703 22.969 1 97.5 311 ALA A CA 1
ATOM 2333 C C . ALA A 1 311 ? -24.953 20.859 23.797 1 97.5 311 ALA A C 1
ATOM 2335 O O . ALA A 1 311 ? -24 21.516 23.375 1 97.5 311 ALA A O 1
ATOM 2336 N N . LYS A 1 312 ? -24.969 20.25 24.906 1 98.25 312 LYS A N 1
ATOM 2337 C CA . LYS A 1 312 ? -23.844 20.328 25.828 1 98.25 312 LYS A CA 1
ATOM 2338 C C . LYS A 1 312 ? -22.578 19.719 25.219 1 98.25 312 LYS A C 1
ATOM 2340 O O . LYS A 1 312 ? -21.516 20.328 25.234 1 98.25 312 LYS A O 1
ATOM 2345 N N . VAL A 1 313 ? -22.734 18.516 24.672 1 98.38 313 VAL A N 1
ATOM 2346 C CA . VAL A 1 313 ? -21.594 17.844 24.047 1 98.38 313 VAL A CA 1
ATOM 2347 C C . VAL A 1 313 ? -21.125 18.641 22.828 1 98.38 313 VAL A C 1
ATOM 2349 O O . VAL A 1 313 ? -19.922 18.797 22.625 1 98.38 313 VAL A O 1
ATOM 2352 N N . GLY A 1 314 ? -22.109 19.125 22.062 1 98.25 314 GLY A N 1
ATOM 2353 C CA . GLY A 1 314 ? -21.75 19.953 20.906 1 98.25 314 GLY A CA 1
ATOM 2354 C C . GLY A 1 314 ? -20.922 21.156 21.281 1 98.25 314 GLY A C 1
ATOM 2355 O O . GLY A 1 314 ? -19.922 21.453 20.625 1 98.25 314 GLY A O 1
ATOM 2356 N N . GLN A 1 315 ? -21.297 21.812 22.344 1 97.88 315 GLN A N 1
ATOM 2357 C CA . GLN A 1 315 ? -20.594 23 22.797 1 97.88 315 GLN A CA 1
ATOM 2358 C C . GLN A 1 315 ? -19.219 22.641 23.359 1 97.88 315 GLN A C 1
ATOM 2360 O O . GLN A 1 315 ? -18.25 23.391 23.188 1 97.88 315 GLN A O 1
ATOM 2365 N N . ALA A 1 316 ? -19.141 21.531 24.016 1 98.62 316 ALA A N 1
ATOM 2366 C CA . ALA A 1 316 ? -17.875 21.094 24.578 1 98.62 316 ALA A CA 1
ATOM 2367 C C . ALA A 1 316 ? -16.844 20.828 23.484 1 98.62 316 ALA A C 1
ATOM 2369 O O . ALA A 1 316 ? -15.672 21.172 23.625 1 98.62 316 ALA A O 1
ATOM 2370 N N . VAL A 1 317 ? -17.266 20.219 22.375 1 98.88 317 VAL A N 1
ATOM 2371 C CA . VAL A 1 317 ? -16.344 19.938 21.281 1 98.88 317 VAL A CA 1
ATOM 2372 C C . VAL A 1 317 ? -15.883 21.25 20.641 1 98.88 317 VAL A C 1
ATOM 2374 O O . VAL A 1 317 ? -14.688 21.453 20.438 1 98.88 317 VAL A O 1
ATOM 2377 N N . LYS A 1 318 ? -16.797 22.188 20.391 1 98.56 318 LYS A N 1
ATOM 2378 C CA . LYS A 1 318 ? -16.438 23.469 19.797 1 98.56 318 LYS A CA 1
ATOM 2379 C C . LYS A 1 318 ? -15.477 24.234 20.703 1 98.56 318 LYS A C 1
ATOM 2381 O O . LYS A 1 318 ? -14.5 24.828 20.234 1 98.56 318 LYS A O 1
ATOM 2386 N N . GLY A 1 319 ? -15.789 24.188 21.969 1 98.81 319 GLY A N 1
ATOM 2387 C CA . GLY A 1 319 ? -14.906 24.828 22.922 1 98.81 319 GLY A CA 1
ATOM 2388 C C . GLY A 1 319 ? -13.516 24.234 22.969 1 98.81 319 GLY A C 1
ATOM 2389 O O . GLY A 1 319 ? -12.523 24.953 23.047 1 98.81 319 GLY A O 1
ATOM 2390 N N . SER A 1 320 ? -13.445 22.922 22.922 1 98.88 320 SER A N 1
ATOM 2391 C CA . SER A 1 320 ? -12.148 22.266 22.969 1 98.88 320 SER A CA 1
ATOM 2392 C C . SER A 1 320 ? -11.359 22.484 21.688 1 98.88 320 SER A C 1
ATOM 2394 O O . SER A 1 320 ? -10.133 22.578 21.719 1 98.88 320 SER A O 1
ATOM 2396 N N . ILE A 1 321 ? -12.016 22.562 20.5 1 98.94 321 ILE A N 1
ATOM 2397 C CA . ILE A 1 321 ? -11.344 22.906 19.266 1 98.94 321 ILE A CA 1
ATOM 2398 C C . ILE A 1 321 ? -10.719 24.297 19.391 1 98.94 321 ILE A C 1
ATOM 2400 O O . ILE A 1 321 ? -9.547 24.5 19.062 1 98.94 321 ILE A O 1
ATOM 2404 N N . ALA A 1 322 ? -11.531 25.234 19.906 1 98.81 322 ALA A N 1
ATOM 2405 C CA . ALA A 1 322 ? -11.055 26.609 20.094 1 98.81 322 ALA A CA 1
ATOM 2406 C C . ALA A 1 322 ? -9.859 26.641 21.031 1 98.81 322 ALA A C 1
ATOM 2408 O O . ALA A 1 322 ? -8.93 27.422 20.828 1 98.81 322 ALA A O 1
ATOM 2409 N N . LYS A 1 323 ? -9.867 25.828 22.047 1 98.81 323 LYS A N 1
ATOM 2410 C CA . LYS A 1 323 ? -8.773 25.781 23.016 1 98.81 323 LYS A CA 1
ATOM 2411 C C . LYS A 1 323 ? -7.488 25.281 22.359 1 98.81 323 LYS A C 1
ATOM 2413 O O . LYS A 1 323 ? -6.402 25.781 22.656 1 98.81 323 LYS A O 1
ATOM 2418 N N . VAL A 1 324 ? -7.562 24.281 21.484 1 98.88 324 VAL A N 1
ATOM 2419 C CA . VAL A 1 324 ? -6.375 23.781 20.797 1 98.88 324 VAL A CA 1
ATOM 2420 C C . VAL A 1 324 ? -5.797 24.891 19.906 1 98.88 324 VAL A C 1
ATOM 2422 O O . VAL A 1 324 ? -4.59 25.141 19.922 1 98.88 324 VAL A O 1
ATOM 2425 N N . PHE A 1 325 ? -6.691 25.594 19.156 1 98.81 325 PHE A N 1
ATOM 2426 C CA . PHE A 1 325 ? -6.219 26.703 18.328 1 98.81 325 PHE A CA 1
ATOM 2427 C C . PHE A 1 325 ? -5.508 27.75 19.156 1 98.81 325 PHE A C 1
ATOM 2429 O O . PHE A 1 325 ? -4.434 28.234 18.797 1 98.81 325 PHE A O 1
ATOM 2436 N N . LYS A 1 326 ? -6.094 28.109 20.25 1 98.62 326 LYS A N 1
ATOM 2437 C CA . LYS A 1 326 ? -5.512 29.125 21.141 1 98.62 326 LYS A CA 1
ATOM 2438 C C . LYS A 1 326 ? -4.133 28.688 21.625 1 98.62 326 LYS A C 1
ATOM 2440 O O . LYS A 1 326 ? -3.205 29.5 21.688 1 98.62 326 LYS A O 1
ATOM 2445 N N . SER A 1 327 ? -4.016 27.422 22 1 98.56 327 SER A N 1
ATOM 2446 C CA . SER A 1 327 ? -2.738 26.922 22.5 1 98.56 327 SER A CA 1
ATOM 2447 C C . SER A 1 327 ? -1.681 26.922 21.391 1 98.56 327 SER A C 1
ATOM 2449 O O . SER A 1 327 ? -0.512 27.219 21.656 1 98.56 327 SER A O 1
ATOM 2451 N N . LEU A 1 328 ? -2.035 26.609 20.172 1 98.44 328 LEU A N 1
ATOM 2452 C CA . LEU A 1 328 ? -1.112 26.625 19.047 1 98.44 328 LEU A CA 1
ATOM 2453 C C . LEU A 1 328 ? -0.67 28.047 18.719 1 98.44 328 LEU A C 1
ATOM 2455 O O . LEU A 1 328 ? 0.485 28.281 18.359 1 98.44 328 LEU A O 1
ATOM 2459 N N . ASP A 1 329 ? -1.567 29.016 18.906 1 96.69 329 ASP A N 1
ATOM 2460 C CA . ASP A 1 329 ? -1.277 30.422 18.625 1 96.69 329 ASP A CA 1
ATOM 2461 C C . ASP A 1 329 ? -0.362 31.016 19.688 1 96.69 329 ASP A C 1
ATOM 2463 O O . ASP A 1 329 ? 0.32 32 19.438 1 96.69 329 ASP A O 1
ATOM 2467 N N . ALA A 1 330 ? -0.319 30.422 20.812 1 97.31 330 ALA A N 1
ATOM 2468 C CA . ALA A 1 330 ? 0.393 31 21.938 1 97.31 330 ALA A CA 1
ATOM 2469 C C . ALA A 1 330 ? 1.882 30.672 21.875 1 97.31 330 ALA A C 1
ATOM 2471 O O . ALA A 1 330 ? 2.689 31.297 22.562 1 97.31 330 ALA A O 1
ATOM 2472 N N . ILE A 1 331 ? 2.213 29.703 21.109 1 96 331 ILE A N 1
ATOM 2473 C CA . ILE A 1 331 ? 3.625 29.344 21.062 1 96 331 ILE A CA 1
ATOM 2474 C C . ILE A 1 331 ? 4.301 30.062 19.891 1 96 331 ILE A C 1
ATOM 2476 O O . ILE A 1 331 ? 3.711 30.188 18.812 1 96 331 ILE A O 1
ATOM 2480 N N . GLN A 1 332 ? 5.469 30.594 20.172 1 90.38 332 GLN A N 1
ATOM 2481 C CA . GLN A 1 332 ? 6.301 31.125 19.094 1 90.38 332 GLN A CA 1
ATOM 2482 C C . GLN A 1 332 ? 6.793 30.016 18.172 1 90.38 332 GLN A C 1
ATOM 2484 O O . GLN A 1 332 ? 7.145 28.922 18.641 1 90.38 332 GLN A O 1
ATOM 2489 N N . GLY A 1 333 ? 6.785 30.297 16.891 1 90.62 333 GLY A N 1
ATOM 2490 C CA . GLY A 1 333 ? 7.371 29.359 15.945 1 90.62 333 GLY A CA 1
ATOM 2491 C C . GLY A 1 333 ? 8.789 29.719 15.539 1 90.62 333 GLY A C 1
ATOM 2492 O O . GLY A 1 333 ? 9.266 30.812 15.844 1 90.62 333 GLY A O 1
ATOM 2493 N N . PRO A 1 334 ? 9.492 28.719 14.875 1 97.31 334 PRO A N 1
ATOM 2494 C CA . PRO A 1 334 ? 9.109 27.344 14.57 1 97.31 334 PRO A CA 1
ATOM 2495 C C . PRO A 1 334 ? 9.305 26.406 15.75 1 97.31 334 PRO A C 1
ATOM 2497 O O . PRO A 1 334 ? 10.078 26.703 16.656 1 97.31 334 PRO A O 1
ATOM 2500 N N . LEU A 1 335 ? 8.648 25.25 15.734 1 97.75 335 LEU A N 1
ATOM 2501 C CA . LEU A 1 335 ? 8.695 24.281 16.828 1 97.75 335 LEU A CA 1
ATOM 2502 C C . LEU A 1 335 ? 10.133 23.875 17.125 1 97.75 335 LEU A C 1
ATOM 2504 O O . LEU A 1 335 ? 10.539 23.859 18.297 1 97.75 335 LEU A O 1
ATOM 2508 N N . VAL A 1 336 ? 10.945 23.625 16.078 1 97 336 VAL A N 1
ATOM 2509 C CA . VAL A 1 336 ? 12.297 23.078 16.188 1 97 336 VAL A CA 1
ATOM 2510 C C . VAL A 1 336 ? 13.156 24.016 17.047 1 97 336 VAL A C 1
ATOM 2512 O O . VAL A 1 336 ? 14.094 23.578 17.703 1 97 336 VAL A O 1
ATOM 2515 N N . LYS A 1 337 ? 12.812 25.281 17.156 1 96.56 337 LYS A N 1
ATOM 2516 C CA . LYS A 1 337 ? 13.625 26.266 17.859 1 96.56 337 LYS A CA 1
ATOM 2517 C C . LYS A 1 337 ? 12.992 26.625 19.203 1 96.56 337 LYS A C 1
ATOM 2519 O O . LYS A 1 337 ? 13.516 27.484 19.922 1 96.56 337 LYS A O 1
ATOM 2524 N N . ASN A 1 338 ? 11.906 26.016 19.562 1 97.12 338 ASN A N 1
ATOM 2525 C CA . ASN A 1 338 ? 11.172 26.422 20.766 1 97.12 338 ASN A CA 1
ATOM 2526 C C . ASN A 1 338 ? 10.742 25.219 21.594 1 97.12 338 ASN A C 1
ATOM 2528 O O . ASN A 1 338 ? 9.641 25.203 22.156 1 97.12 338 ASN A O 1
ATOM 2532 N N . LEU A 1 339 ? 11.57 24.219 21.609 1 97.62 339 LEU A N 1
ATOM 2533 C CA . LEU A 1 339 ? 11.289 22.984 22.328 1 97.62 339 LEU A CA 1
ATOM 2534 C C . LEU A 1 339 ? 11.438 23.203 23.844 1 97.62 339 LEU A C 1
ATOM 2536 O O . LEU A 1 339 ? 11.016 22.359 24.641 1 97.62 339 LEU A O 1
ATOM 2540 N N . ASP A 1 340 ? 12.008 24.359 24.234 1 96.75 340 ASP A N 1
ATOM 2541 C CA . ASP A 1 340 ? 12.172 24.688 25.656 1 96.75 340 ASP A CA 1
ATOM 2542 C C . ASP A 1 340 ? 10.906 25.312 26.219 1 96.75 340 ASP A C 1
ATOM 2544 O O . ASP A 1 340 ? 10.766 25.438 27.438 1 96.75 340 ASP A O 1
ATOM 2548 N N . LYS A 1 341 ? 9.984 25.688 25.375 1 97.5 341 LYS A N 1
ATOM 2549 C CA . LYS A 1 341 ? 8.727 26.266 25.828 1 97.5 341 LYS A CA 1
ATOM 2550 C C . LYS A 1 341 ? 7.766 25.203 26.344 1 97.5 341 LYS A C 1
ATOM 2552 O O . LYS A 1 341 ? 6.676 25.016 25.781 1 97.5 341 LYS A O 1
ATOM 2557 N N . LYS A 1 342 ? 8.133 24.578 27.422 1 97.44 342 LYS A N 1
ATOM 2558 C CA . LYS A 1 342 ? 7.492 23.375 27.938 1 97.44 342 LYS A CA 1
ATOM 2559 C C . LYS A 1 342 ? 6.043 23.641 28.328 1 97.44 342 LYS A C 1
ATOM 2561 O O . LYS A 1 342 ? 5.164 22.812 28.078 1 97.44 342 LYS A O 1
ATOM 2566 N N . GLU A 1 343 ? 5.812 24.75 28.891 1 98 343 GLU A N 1
ATOM 2567 C CA . GLU A 1 343 ? 4.457 25.062 29.328 1 98 343 GLU A CA 1
ATOM 2568 C C . GLU A 1 343 ? 3.516 25.219 28.141 1 98 343 GLU A C 1
ATOM 2570 O O . GLU A 1 343 ? 2.391 24.719 28.156 1 98 343 GLU A O 1
ATOM 2575 N N . GLN A 1 344 ? 3.965 25.906 27.141 1 98.38 344 GLN A N 1
ATOM 2576 C CA . GLN A 1 344 ? 3.152 26.109 25.953 1 98.38 344 GLN A CA 1
ATOM 2577 C C . GLN A 1 344 ? 2.93 24.797 25.203 1 98.38 344 GLN A C 1
ATOM 2579 O O . GLN A 1 344 ? 1.826 24.531 24.734 1 98.38 344 GLN A O 1
ATOM 2584 N N . LEU A 1 345 ? 3.979 24 25.125 1 98.62 345 LEU A N 1
ATOM 2585 C CA . LEU A 1 345 ? 3.852 22.703 24.469 1 98.62 345 LEU A CA 1
ATOM 2586 C C . LEU A 1 345 ? 2.885 21.797 25.219 1 98.62 345 LEU A C 1
ATOM 2588 O O . LEU A 1 345 ? 2.043 21.141 24.609 1 98.62 345 LEU A O 1
ATOM 2592 N N . LYS A 1 346 ? 2.994 21.797 26.5 1 98.62 346 LYS A N 1
ATOM 2593 C CA . LYS A 1 346 ? 2.092 21 27.312 1 98.62 346 LYS A CA 1
ATOM 2594 C C . LYS A 1 346 ? 0.646 21.453 27.156 1 98.62 346 LYS A C 1
ATOM 2596 O O . LYS A 1 346 ? -0.277 20.641 27.172 1 98.62 346 LYS A O 1
ATOM 2601 N N . ALA A 1 347 ? 0.436 22.75 27.016 1 98.81 347 ALA A N 1
ATOM 2602 C CA . ALA A 1 347 ? -0.911 23.266 26.812 1 98.81 347 ALA A CA 1
ATOM 2603 C C . ALA A 1 347 ? -1.522 22.734 25.531 1 98.81 347 ALA A C 1
ATOM 2605 O O . ALA A 1 347 ? -2.721 22.453 25.469 1 98.81 347 ALA A O 1
ATOM 2606 N N . ILE A 1 348 ? -0.734 22.641 24.453 1 98.88 348 ILE A N 1
ATOM 2607 C CA . ILE A 1 348 ? -1.201 22.078 23.203 1 98.88 348 ILE A CA 1
ATOM 2608 C C . ILE A 1 348 ? -1.59 20.609 23.422 1 98.88 348 ILE A C 1
ATOM 2610 O O . ILE A 1 348 ? -2.684 20.188 23.031 1 98.88 348 ILE A O 1
ATOM 2614 N N . ILE A 1 349 ? -0.711 19.812 24.078 1 98.88 349 ILE A N 1
ATOM 2615 C CA . ILE A 1 349 ? -0.93 18.406 24.328 1 98.88 349 ILE A CA 1
ATOM 2616 C C . ILE A 1 349 ? -2.209 18.203 25.141 1 98.88 349 ILE A C 1
ATOM 2618 O O . ILE A 1 349 ? -3.076 17.422 24.766 1 98.88 349 ILE A O 1
ATOM 2622 N N . ASP A 1 350 ? -2.365 19.016 26.219 1 98.88 350 ASP A N 1
ATOM 2623 C CA . ASP A 1 350 ? -3.51 18.875 27.109 1 98.88 350 ASP A CA 1
ATOM 2624 C C . ASP A 1 350 ? -4.809 19.25 26.406 1 98.88 350 ASP A C 1
ATOM 2626 O O . ASP A 1 350 ? -5.84 18.609 26.609 1 98.88 350 ASP A O 1
ATOM 2630 N N . SER A 1 351 ? -4.77 20.312 25.656 1 98.88 351 SER A N 1
ATOM 2631 C CA . SER A 1 351 ? -5.977 20.719 24.938 1 98.88 351 SER A CA 1
ATOM 2632 C C . SER A 1 351 ? -6.379 19.688 23.891 1 98.88 351 SER A C 1
ATOM 2634 O O . SER A 1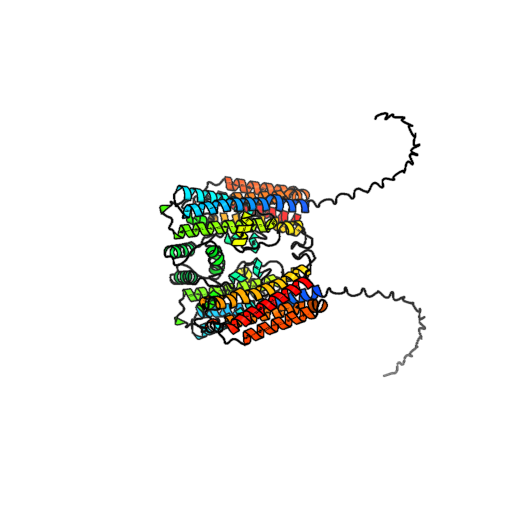 351 ? -7.566 19.453 23.672 1 98.88 351 SER A O 1
ATOM 2636 N N . CYS A 1 352 ? -5.414 19.047 23.219 1 98.94 352 CYS A N 1
ATOM 2637 C CA . CYS A 1 352 ? -5.707 17.969 22.281 1 98.94 352 CYS A CA 1
ATOM 2638 C C . CYS A 1 352 ? -6.344 16.797 23 1 98.94 352 CYS A C 1
ATOM 2640 O O . CYS A 1 352 ? -7.305 16.203 22.5 1 98.94 352 CYS A O 1
ATOM 2642 N N . LYS A 1 353 ? -5.785 16.438 24.172 1 98.88 353 LYS A N 1
ATOM 2643 C CA . LYS A 1 353 ? -6.344 15.328 24.938 1 98.88 353 LYS A CA 1
ATOM 2644 C C . LYS A 1 353 ? -7.781 15.617 25.359 1 98.88 353 LYS A C 1
ATOM 2646 O O . LYS A 1 353 ? -8.641 14.734 25.328 1 98.88 353 LYS A O 1
ATOM 2651 N N . GLU A 1 354 ? -8.055 16.828 25.734 1 98.88 354 GLU A N 1
ATOM 2652 C CA . GLU A 1 354 ? -9.414 17.234 26.062 1 98.88 354 GLU A CA 1
ATOM 2653 C C . GLU A 1 354 ? -10.344 17.094 24.859 1 98.88 354 GLU A C 1
ATOM 2655 O O . GLU A 1 354 ? -11.461 16.609 24.984 1 98.88 354 GLU A O 1
ATOM 2660 N N . LEU A 1 355 ? -9.883 17.625 23.703 1 98.94 355 LEU A N 1
ATOM 2661 C CA . LEU A 1 355 ? -10.68 17.5 22.5 1 98.94 355 LEU A CA 1
ATOM 2662 C C . LEU A 1 355 ? -10.953 16.031 22.156 1 98.94 355 LEU A C 1
ATOM 2664 O O . LEU A 1 355 ? -12.07 15.672 21.797 1 98.94 355 LEU A O 1
ATOM 2668 N N . SER A 1 356 ? -9.945 15.156 22.297 1 98.88 356 SER A N 1
ATOM 2669 C CA . SER A 1 356 ? -10.109 13.727 22.047 1 98.88 356 SER A CA 1
ATOM 2670 C C . SER A 1 356 ? -11.18 13.125 22.953 1 98.88 356 SER A C 1
ATOM 2672 O O . SER A 1 356 ? -12.023 12.344 22.5 1 98.88 356 SER A O 1
ATOM 2674 N N . GLU A 1 357 ? -11.172 13.492 24.219 1 98.75 357 GLU A N 1
ATOM 2675 C CA . GLU A 1 357 ? -12.172 13.023 25.172 1 98.75 357 GLU A CA 1
ATOM 2676 C C . GLU A 1 357 ? -13.57 13.477 24.766 1 98.75 357 GLU A C 1
ATOM 2678 O O . GLU A 1 357 ? -14.539 12.719 24.906 1 98.75 357 GLU A O 1
ATOM 2683 N N . ASN A 1 358 ? -13.688 14.68 24.359 1 98.81 358 ASN A N 1
ATOM 2684 C CA . ASN A 1 358 ? -14.992 15.188 23.953 1 98.81 358 ASN A CA 1
ATOM 2685 C C . ASN A 1 358 ? -15.477 14.508 22.672 1 98.81 358 ASN A C 1
ATOM 2687 O O . ASN A 1 358 ? -16.672 14.297 22.484 1 98.81 358 ASN A O 1
ATOM 2691 N N . LEU A 1 359 ? -14.594 14.164 21.766 1 98.81 359 LEU A N 1
ATOM 2692 C CA . LEU A 1 359 ? -14.969 13.422 20.562 1 98.81 359 LEU A CA 1
ATOM 2693 C C . LEU A 1 359 ? -15.43 12.008 20.906 1 98.81 359 LEU A C 1
ATOM 2695 O O . LEU A 1 359 ? -16.297 11.453 20.25 1 98.81 359 LEU A O 1
ATOM 2699 N N . ASP A 1 360 ? -14.836 11.43 22 1 98.44 360 ASP A N 1
ATOM 2700 C CA . ASP A 1 360 ? -15.336 10.156 22.516 1 98.44 360 ASP A CA 1
ATOM 2701 C C . ASP A 1 360 ? -16.812 10.25 22.891 1 98.44 360 ASP A C 1
ATOM 2703 O O . ASP A 1 360 ? -17.578 9.328 22.625 1 98.44 360 ASP A O 1
ATOM 2707 N N . LYS A 1 361 ? -17.172 11.312 23.516 1 98.44 361 LYS A N 1
ATOM 2708 C CA . LYS A 1 361 ? -18.562 11.516 23.891 1 98.44 361 LYS A CA 1
ATOM 2709 C C . LYS A 1 361 ? -19.469 11.625 22.656 1 98.44 361 LYS A C 1
ATOM 2711 O O . LYS A 1 361 ? -20.609 11.164 22.656 1 98.44 361 LYS A O 1
ATOM 2716 N N . VAL A 1 362 ? -18.953 12.305 21.609 1 98.5 362 VAL A N 1
ATOM 2717 C CA . VAL A 1 362 ? -19.688 12.398 20.359 1 98.5 362 VAL A CA 1
ATOM 2718 C C . VAL A 1 362 ? -19.906 10.992 19.797 1 98.5 362 VAL A C 1
ATOM 2720 O O . VAL A 1 362 ? -21 10.68 19.328 1 98.5 362 VAL A O 1
ATOM 2723 N N . GLN A 1 363 ? -18.828 10.172 19.797 1 97.5 363 GLN A N 1
ATOM 2724 C CA . GLN A 1 363 ? -18.922 8.805 19.297 1 97.5 363 GLN A CA 1
ATOM 2725 C C . GLN A 1 363 ? -20 8.016 20.031 1 97.5 363 GLN A C 1
ATOM 2727 O O . GLN A 1 363 ? -20.797 7.305 19.422 1 97.5 363 GLN A O 1
ATOM 2732 N N . GLU A 1 364 ? -20.047 8.141 21.359 1 96.5 364 GLU A N 1
ATOM 2733 C CA . GLU A 1 364 ? -21.062 7.473 22.188 1 96.5 364 GLU A CA 1
ATOM 2734 C C . GLU A 1 364 ? -22.469 7.945 21.828 1 96.5 364 GLU A C 1
ATOM 2736 O O . GLU A 1 364 ? -23.406 7.152 21.812 1 96.5 364 GLU A O 1
ATOM 2741 N N . LEU A 1 365 ? -22.562 9.156 21.547 1 95.75 365 LEU A N 1
ATOM 2742 C CA . LEU A 1 365 ? -23.844 9.789 21.281 1 95.75 365 LEU A CA 1
ATOM 2743 C C . LEU A 1 365 ? -24.406 9.352 19.922 1 95.75 365 LEU A C 1
ATOM 2745 O O . LEU A 1 365 ? -25.609 9.125 19.781 1 95.75 365 LEU A O 1
ATOM 2749 N N . LEU A 1 366 ? -23.578 9.289 18.922 1 95.44 366 LEU A N 1
ATOM 2750 C CA . LEU A 1 366 ? -24.047 9.133 17.547 1 95.44 366 LEU A CA 1
ATOM 2751 C C . LEU A 1 366 ? -23.969 7.68 17.094 1 95.44 366 LEU A C 1
ATOM 2753 O O . LEU A 1 366 ? -24.688 7.27 16.172 1 95.44 366 LEU A O 1
ATOM 2757 N N . VAL A 1 367 ? -23.062 6.883 17.562 1 89.94 367 VAL A N 1
ATOM 2758 C CA . VAL A 1 367 ? -22.781 5.543 17.047 1 89.94 367 VAL A CA 1
ATOM 2759 C C . VAL A 1 367 ? -23.469 4.504 17.953 1 89.94 367 VAL A C 1
ATOM 2761 O O . VAL A 1 367 ? -23.875 3.445 17.469 1 89.94 367 VAL A O 1
ATOM 2764 N N . LYS A 1 368 ? -23.5 4.738 19.328 1 70.69 368 LYS A N 1
ATOM 2765 C CA . LYS A 1 368 ? -24.125 3.777 20.25 1 70.69 368 LYS A CA 1
ATOM 2766 C C . LYS A 1 368 ? -25.609 4.043 20.406 1 70.69 368 LYS A C 1
ATOM 2768 O O . LYS A 1 368 ? -26.047 5.195 20.375 1 70.69 368 LYS A O 1
ATOM 2773 N N . MET B 1 1 ? -43.062 -64.375 60.5 1 22.33 1 MET B N 1
ATOM 2774 C CA . MET B 1 1 ? -42.688 -64.312 59.094 1 22.33 1 MET B CA 1
ATOM 2775 C C . MET B 1 1 ? -43.875 -64 58.188 1 22.33 1 MET B C 1
ATOM 2777 O O . MET B 1 1 ? -43.781 -64.062 56.969 1 22.33 1 MET B O 1
ATOM 2781 N N . ASN B 1 2 ? -45.094 -63.812 58.875 1 20.41 2 ASN B N 1
ATOM 2782 C CA . ASN B 1 2 ? -46.469 -63.969 58.375 1 20.41 2 ASN B CA 1
ATOM 2783 C C . ASN B 1 2 ? -46.812 -62.938 57.312 1 20.41 2 ASN B C 1
ATOM 2785 O O . ASN B 1 2 ? -46.25 -61.844 57.312 1 20.41 2 ASN B O 1
ATOM 2789 N N . ALA B 1 3 ? -47.594 -63.375 56.375 1 19.48 3 ALA B N 1
ATOM 2790 C CA . ALA B 1 3 ? -48.094 -63.375 55 1 19.48 3 ALA B CA 1
ATOM 2791 C C . ALA B 1 3 ? -49.125 -62.25 54.781 1 19.48 3 ALA B C 1
ATOM 2793 O O . ALA B 1 3 ? -50.312 -62.438 55.094 1 19.48 3 ALA B O 1
ATOM 2794 N N . TYR B 1 4 ? -48.938 -61.062 55.375 1 20.22 4 TYR B N 1
ATOM 2795 C CA . TYR B 1 4 ? -49.938 -59.969 55.312 1 20.22 4 TYR B CA 1
ATOM 2796 C C . TYR B 1 4 ? -50.25 -59.594 53.875 1 20.22 4 TYR B C 1
ATOM 2798 O O . TYR B 1 4 ? -49.438 -59 53.188 1 20.22 4 TYR B O 1
ATOM 2806 N N . LYS B 1 5 ? -51.031 -60.5 53.156 1 20.14 5 LYS B N 1
ATOM 2807 C CA . LYS B 1 5 ? -51.375 -60.625 51.75 1 20.14 5 LYS B CA 1
ATOM 2808 C C . LYS B 1 5 ? -52.281 -59.5 51.281 1 20.14 5 LYS B C 1
ATOM 2810 O O . LYS B 1 5 ? -52.969 -59.594 50.281 1 20.14 5 LYS B O 1
ATOM 2815 N N . ARG B 1 6 ? -52.281 -58.344 51.969 1 21.86 6 ARG B N 1
ATOM 2816 C CA . ARG B 1 6 ? -53.469 -57.562 51.656 1 21.86 6 ARG B CA 1
ATOM 2817 C C . ARG B 1 6 ? -53.656 -57.375 50.156 1 21.86 6 ARG B C 1
ATOM 2819 O O . ARG B 1 6 ? -52.656 -57.25 49.438 1 21.86 6 ARG B O 1
ATOM 2826 N N . MET B 1 7 ? -54.875 -57.719 49.656 1 21.48 7 MET B N 1
ATOM 2827 C CA . MET B 1 7 ? -55.656 -57.875 48.438 1 21.48 7 MET B CA 1
ATOM 2828 C C . MET B 1 7 ? -55.625 -56.594 47.594 1 21.48 7 MET B C 1
ATOM 2830 O O . MET B 1 7 ? -55.625 -55.5 48.156 1 21.48 7 MET B O 1
ATOM 2834 N N . LEU B 1 8 ? -55.406 -56.781 46.281 1 21.75 8 LEU B N 1
ATOM 2835 C CA . LEU B 1 8 ? -55.062 -56.188 44.969 1 21.75 8 LEU B CA 1
ATOM 2836 C C . LEU B 1 8 ? -56.219 -55.406 44.406 1 21.75 8 LEU B C 1
ATOM 2838 O O . LEU B 1 8 ? -56.156 -54.938 43.25 1 21.75 8 LEU B O 1
ATOM 2842 N N . LEU B 1 9 ? -57.094 -54.719 45.281 1 22.59 9 LEU B N 1
ATOM 2843 C CA . LEU B 1 9 ? -58.344 -54.312 44.625 1 22.59 9 LEU B CA 1
ATOM 2844 C C . LEU B 1 9 ? -58.031 -53.406 43.406 1 22.59 9 LEU B C 1
ATOM 2846 O O . LEU B 1 9 ? -57.312 -52.406 43.562 1 22.59 9 LEU B O 1
ATOM 2850 N N . ALA B 1 10 ? -58.094 -53.938 42.156 1 23.86 10 ALA B N 1
ATOM 2851 C CA . ALA B 1 10 ? -57.906 -53.531 40.781 1 23.86 10 ALA B CA 1
ATOM 2852 C C . ALA B 1 10 ? -58.875 -52.469 40.344 1 23.86 10 ALA B C 1
ATOM 2854 O O . ALA B 1 10 ? -60.062 -52.719 40.188 1 23.86 10 ALA B O 1
ATOM 2855 N N . GLY B 1 11 ? -59.031 -51.375 41.125 1 21.88 11 GLY B N 1
ATOM 2856 C CA . GLY B 1 11 ? -60.062 -50.438 40.719 1 21.88 11 GLY B CA 1
ATOM 2857 C C . GLY B 1 11 ? -59.875 -49.938 39.312 1 21.88 11 GLY B C 1
ATOM 2858 O O . GLY B 1 11 ? -58.781 -49.469 38.938 1 21.88 11 GLY B O 1
ATOM 2859 N N . PHE B 1 12 ? -60.625 -50.562 38.312 1 24.55 12 PHE B N 1
ATOM 2860 C CA . PHE B 1 12 ? -60.656 -50.375 36.875 1 24.55 12 PHE B CA 1
ATOM 2861 C C . PHE B 1 12 ? -61.125 -48.969 36.531 1 24.55 12 PHE B C 1
ATOM 2863 O O . PHE B 1 12 ? -62.25 -48.562 36.844 1 24.55 12 PHE B O 1
ATOM 2870 N N . CYS B 1 13 ? -60.25 -47.938 36.781 1 21.84 13 CYS B N 1
ATOM 2871 C CA . CYS B 1 13 ? -60.594 -46.562 36.469 1 21.84 13 CYS B CA 1
ATOM 2872 C C . CYS B 1 13 ? -60.875 -46.438 34.969 1 21.84 13 CYS B C 1
ATOM 2874 O O . CYS B 1 13 ? -60.031 -46.781 34.125 1 21.84 1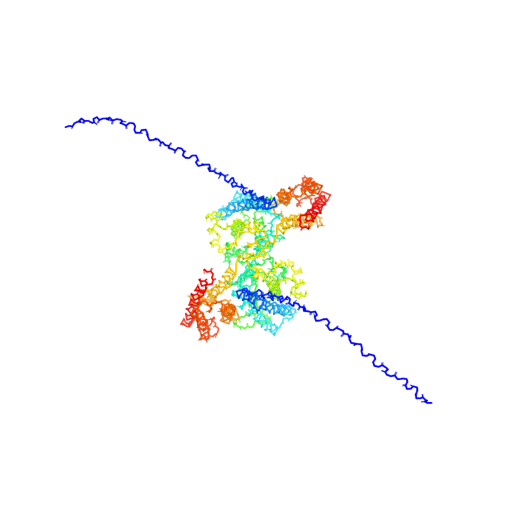3 CYS B O 1
ATOM 2876 N N . ALA B 1 14 ? -62.125 -46.562 34.531 1 26.03 14 ALA B N 1
ATOM 2877 C CA . ALA B 1 14 ? -62.719 -46.438 33.188 1 26.03 14 ALA B CA 1
ATOM 2878 C C . ALA B 1 14 ? -62.406 -45.062 32.625 1 26.03 14 ALA B C 1
ATOM 2880 O O . ALA B 1 14 ? -62.969 -44.062 33.062 1 26.03 14 ALA B O 1
ATOM 2881 N N . GLY B 1 15 ? -61.25 -44.531 32.688 1 24.23 15 GLY B N 1
ATOM 2882 C CA . GLY B 1 15 ? -61.156 -43.156 32.25 1 24.23 15 GLY B CA 1
ATOM 2883 C C . GLY B 1 15 ? -61.562 -42.969 30.797 1 24.23 15 GLY B C 1
ATOM 2884 O O . GLY B 1 15 ? -61.281 -43.844 29.953 1 24.23 15 GLY B O 1
ATOM 2885 N N . SER B 1 16 ? -62.688 -42.25 30.578 1 26.77 16 SER B N 1
ATOM 2886 C CA . SER B 1 16 ? -63.344 -41.75 29.375 1 26.77 16 SER B CA 1
ATOM 2887 C C . SER B 1 16 ? -62.344 -41.094 28.438 1 26.77 16 SER B C 1
ATOM 2889 O O . SER B 1 16 ? -61.469 -40.344 28.875 1 26.77 16 SER B O 1
ATOM 2891 N N . THR B 1 17 ? -62.094 -41.75 27.312 1 27.92 17 THR B N 1
ATOM 2892 C CA . THR B 1 17 ? -61.219 -41.469 26.156 1 27.92 17 THR B CA 1
ATOM 2893 C C . THR B 1 17 ? -61.688 -40.219 25.438 1 27.92 17 THR B C 1
ATOM 2895 O O . THR B 1 17 ? -62.781 -40.188 24.844 1 27.92 17 THR B O 1
ATOM 2898 N N . ILE B 1 18 ? -61.781 -39.062 26.156 1 31 18 ILE B N 1
ATOM 2899 C CA . ILE B 1 18 ? -62.156 -37.938 25.312 1 31 18 ILE B CA 1
ATOM 2900 C C . ILE B 1 18 ? -61.188 -37.812 24.141 1 31 18 ILE B C 1
ATOM 2902 O O . ILE B 1 18 ? -59.969 -37.781 24.344 1 31 18 ILE B O 1
ATOM 2906 N N . LEU B 1 19 ? -61.594 -38.281 22.984 1 28.41 19 LEU B N 1
ATOM 2907 C CA . LEU B 1 19 ? -60.938 -38.219 21.688 1 28.41 19 LEU B CA 1
ATOM 2908 C C . LEU B 1 19 ? -60.719 -36.75 21.266 1 28.41 19 LEU B C 1
ATOM 2910 O O . LEU B 1 19 ? -61.688 -36.031 21.062 1 28.41 19 LEU B O 1
ATOM 2914 N N . ALA B 1 20 ? -59.906 -36.031 22.047 1 30.72 20 ALA B N 1
ATOM 2915 C CA . ALA B 1 20 ? -59.594 -34.719 21.516 1 30.72 20 ALA B CA 1
ATOM 2916 C C . ALA B 1 20 ? -59.031 -34.812 20.094 1 30.72 20 ALA B C 1
ATOM 2918 O O . ALA B 1 20 ? -58.031 -35.5 19.859 1 30.72 20 ALA B O 1
ATOM 2919 N N . PHE B 1 21 ? -59.906 -34.625 19.109 1 31.89 21 PHE B N 1
ATOM 2920 C CA . PHE B 1 21 ? -59.5 -34.406 17.719 1 31.89 21 PHE B CA 1
ATOM 2921 C C . PHE B 1 21 ? -58.531 -33.25 17.594 1 31.89 21 PHE B C 1
ATOM 2923 O O . PHE B 1 21 ? -58.875 -32.094 17.828 1 31.89 21 PHE B O 1
ATOM 2930 N N . GLY B 1 22 ? -57.312 -33.438 18.203 1 30.5 22 GLY B N 1
ATOM 2931 C CA . GLY B 1 22 ? -56.312 -32.438 17.906 1 30.5 22 GLY B CA 1
ATOM 2932 C C . GLY B 1 22 ? -56.094 -32.25 16.422 1 30.5 22 GLY B C 1
ATOM 2933 O O . GLY B 1 22 ? -55.75 -33.188 15.703 1 30.5 22 GLY B O 1
ATOM 2934 N N . SER B 1 23 ? -56.906 -31.328 15.836 1 35.53 23 SER B N 1
ATOM 2935 C CA . SER B 1 23 ? -56.562 -30.844 14.5 1 35.53 23 SER B CA 1
ATOM 2936 C C . SER B 1 23 ? -55.094 -30.453 14.406 1 35.53 23 SER B C 1
ATOM 2938 O O . SER B 1 23 ? -54.625 -29.594 15.164 1 35.53 23 SER B O 1
ATOM 2940 N N . GLN B 1 24 ? -54.281 -31.438 14.203 1 28.94 24 GLN B N 1
ATOM 2941 C CA . GLN B 1 24 ? -52.906 -31.094 13.875 1 28.94 24 GLN B CA 1
ATOM 2942 C C . GLN B 1 24 ? -52.844 -30.109 12.719 1 28.94 24 GLN B C 1
ATOM 2944 O O . GLN B 1 24 ? -53.25 -30.422 11.594 1 28.94 24 GLN B O 1
ATOM 2949 N N . ALA B 1 25 ? -53.094 -28.719 13.055 1 40.19 25 ALA B N 1
ATOM 2950 C CA . ALA B 1 25 ? -52.594 -27.75 12.078 1 40.19 25 ALA B CA 1
ATOM 2951 C C . ALA B 1 25 ? -51.219 -28.188 11.523 1 40.19 25 ALA B C 1
ATOM 2953 O O . ALA B 1 25 ? -50.25 -28.328 12.281 1 40.19 25 ALA B O 1
ATOM 2954 N N . GLN B 1 26 ? -51.312 -28.969 10.531 1 31.02 26 GLN B N 1
ATOM 2955 C CA . GLN B 1 26 ? -50.094 -29.234 9.789 1 31.02 26 GLN B CA 1
ATOM 2956 C C . GLN B 1 26 ? -49.312 -27.938 9.539 1 31.02 26 GLN B C 1
ATOM 2958 O O . GLN B 1 26 ? -49.812 -27.031 8.875 1 31.02 26 GLN B O 1
ATOM 2963 N N . ALA B 1 27 ? -48.625 -27.453 10.57 1 35.38 27 ALA B N 1
ATOM 2964 C CA . ALA B 1 27 ? -47.625 -26.422 10.234 1 35.38 27 ALA B CA 1
ATOM 2965 C C . ALA B 1 27 ? -46.969 -26.719 8.898 1 35.38 27 ALA B C 1
ATOM 2967 O O . ALA B 1 27 ? -46.375 -27.781 8.719 1 35.38 27 ALA B O 1
ATOM 2968 N N . ALA B 1 28 ? -47.438 -26.172 7.852 1 36.94 28 ALA B N 1
ATOM 2969 C CA . ALA B 1 28 ? -46.688 -26.125 6.617 1 36.94 28 ALA B CA 1
ATOM 2970 C C . ALA B 1 28 ? -45.188 -25.906 6.91 1 36.94 28 ALA B C 1
ATOM 2972 O O . ALA B 1 28 ? -44.812 -24.969 7.609 1 36.94 28 ALA B O 1
ATOM 2973 N N . LYS B 1 29 ? -44.531 -26.969 7.004 1 32.12 29 LYS B N 1
ATOM 2974 C CA . LYS B 1 29 ? -43.062 -26.844 6.957 1 32.12 29 LYS B CA 1
ATOM 2975 C C . LYS B 1 29 ? -42.656 -25.703 6.047 1 32.12 29 LYS B C 1
ATOM 2977 O O . LYS B 1 29 ? -42.938 -25.703 4.848 1 32.12 29 LYS B O 1
ATOM 2982 N N . ALA B 1 30 ? -42.688 -24.516 6.578 1 37.59 30 ALA B N 1
ATOM 2983 C CA . ALA B 1 30 ? -41.969 -23.438 5.914 1 37.59 30 ALA B CA 1
ATOM 2984 C C . ALA B 1 30 ? -40.781 -23.969 5.121 1 37.59 30 ALA B C 1
ATOM 2986 O O . ALA B 1 30 ? -39.875 -24.594 5.688 1 37.59 30 ALA B O 1
ATOM 2987 N N . ALA B 1 31 ? -41 -24.391 3.826 1 33.72 31 ALA B N 1
ATOM 2988 C CA . ALA B 1 31 ? -39.969 -24.844 2.912 1 33.72 31 ALA B CA 1
ATOM 2989 C C . ALA B 1 31 ? -38.625 -24.156 3.201 1 33.72 31 ALA B C 1
ATOM 2991 O O . ALA B 1 31 ? -38.594 -22.969 3.543 1 33.72 31 ALA B O 1
ATOM 2992 N N . SER B 1 32 ? -37.562 -24.875 3.59 1 36.69 32 SER B N 1
ATOM 2993 C CA . SER B 1 32 ? -36.219 -24.359 3.779 1 36.69 32 SER B CA 1
ATOM 2994 C C . SER B 1 32 ? -35.844 -23.344 2.697 1 36.69 32 SER B C 1
ATOM 2996 O O . SER B 1 32 ? -36.156 -23.547 1.521 1 36.69 32 SER B O 1
ATOM 2998 N N . PRO B 1 33 ? -35.781 -22.094 2.91 1 40.91 33 PRO B N 1
ATOM 2999 C CA . PRO B 1 33 ? -35.406 -21.141 1.871 1 40.91 33 PRO B CA 1
ATOM 3000 C C . PRO B 1 33 ? -34.406 -21.719 0.859 1 40.91 33 PRO B C 1
ATOM 3002 O O . PRO B 1 33 ? -33.5 -22.422 1.238 1 40.91 33 PRO B O 1
ATOM 3005 N N . LYS B 1 34 ? -34.719 -22.188 -0.289 1 43.97 34 LYS B N 1
ATOM 3006 C CA . LYS B 1 34 ? -33.906 -22.578 -1.418 1 43.97 34 LYS B CA 1
ATOM 3007 C C . LYS B 1 34 ? -32.594 -21.812 -1.428 1 43.97 34 LYS B C 1
ATOM 3009 O O . LYS B 1 34 ? -32.562 -20.594 -1.584 1 43.97 34 LYS B O 1
ATOM 3014 N N . VAL B 1 35 ? -31.469 -22.25 -0.827 1 55.12 35 VAL B N 1
ATOM 3015 C CA . VAL B 1 35 ? -30.156 -21.641 -0.849 1 55.12 35 VAL B CA 1
ATOM 3016 C C . VAL B 1 35 ? -29.734 -21.375 -2.291 1 55.12 35 VAL B C 1
ATOM 3018 O O . VAL B 1 35 ? -29.672 -22.297 -3.109 1 55.12 35 VAL B O 1
ATOM 3021 N N . ASP B 1 36 ? -29.5 -20.047 -2.799 1 83.81 36 ASP B N 1
ATOM 3022 C CA . ASP B 1 36 ? -29.016 -19.547 -4.086 1 83.81 36 ASP B CA 1
ATOM 3023 C C . ASP B 1 36 ? -27.656 -20.172 -4.438 1 83.81 36 ASP B C 1
ATOM 3025 O O . ASP B 1 36 ? -26.703 -20.062 -3.674 1 83.81 36 ASP B O 1
ATOM 3029 N N . LYS B 1 37 ? -27.703 -21.344 -5.324 1 91.88 37 LYS B N 1
ATOM 3030 C CA . LYS B 1 37 ? -26.531 -22.094 -5.777 1 91.88 37 LYS B CA 1
ATOM 3031 C C . LYS B 1 37 ? -25.344 -21.156 -5.996 1 91.88 37 LYS B C 1
ATOM 3033 O O . LYS B 1 37 ? -24.188 -21.531 -5.75 1 91.88 37 LYS B O 1
ATOM 3038 N N . THR B 1 38 ? -25.594 -20 -6.414 1 95.62 38 THR B N 1
ATOM 3039 C CA . THR B 1 38 ? -24.531 -19.031 -6.656 1 95.62 38 THR B CA 1
ATOM 3040 C C . THR B 1 38 ? -23.891 -18.594 -5.34 1 95.62 38 THR B C 1
ATOM 3042 O O . THR B 1 38 ? -22.672 -18.578 -5.211 1 95.62 38 THR B O 1
ATOM 3045 N N . SER B 1 39 ? -24.688 -18.297 -4.359 1 95.94 39 SER B N 1
ATOM 3046 C CA . SER B 1 39 ? -24.188 -17.891 -3.055 1 95.94 39 SER B CA 1
ATOM 3047 C C . SER B 1 39 ? -23.391 -19 -2.395 1 95.94 39 SER B C 1
ATOM 3049 O O . SER B 1 39 ? -22.375 -18.734 -1.745 1 95.94 39 SER B O 1
ATOM 3051 N N . ALA B 1 40 ? -23.797 -20.203 -2.6 1 96.62 40 ALA B N 1
ATOM 3052 C CA . ALA B 1 40 ? -23.094 -21.344 -2.025 1 96.62 40 ALA B CA 1
ATOM 3053 C C . ALA B 1 40 ? -21.719 -21.516 -2.662 1 96.62 40 ALA B C 1
ATOM 3055 O O . ALA B 1 40 ? -20.734 -21.797 -1.972 1 96.62 40 ALA B O 1
ATOM 3056 N N . ALA B 1 41 ? -21.641 -21.359 -3.979 1 97.56 41 ALA B N 1
ATOM 3057 C CA . ALA B 1 41 ? -20.375 -21.469 -4.691 1 97.56 41 ALA B CA 1
ATOM 3058 C C . ALA B 1 41 ? -19.406 -20.375 -4.242 1 97.56 41 ALA B C 1
ATOM 3060 O O . ALA B 1 41 ? -18.219 -20.641 -4.031 1 97.56 41 ALA B O 1
ATOM 3061 N N . ILE B 1 42 ? -19.922 -19.203 -4.051 1 97.81 42 ILE B N 1
ATOM 3062 C CA . ILE B 1 42 ? -19.125 -18.062 -3.615 1 97.81 42 ILE B CA 1
ATOM 3063 C C . ILE B 1 42 ? -18.594 -18.312 -2.201 1 97.81 42 ILE B C 1
ATOM 3065 O O . ILE B 1 42 ? -17.422 -18.078 -1.917 1 97.81 42 ILE B O 1
ATOM 3069 N N . ALA B 1 43 ? -19.453 -18.781 -1.348 1 97.81 43 ALA B N 1
ATOM 3070 C CA . ALA B 1 43 ? -19.047 -19.078 0.025 1 97.81 43 ALA B CA 1
ATOM 3071 C C . ALA B 1 43 ? -17.969 -20.141 0.061 1 97.81 43 ALA B C 1
ATOM 3073 O O . ALA B 1 43 ? -16.984 -20.031 0.796 1 97.81 43 ALA B O 1
ATOM 3074 N N . ALA B 1 44 ? -18.125 -21.172 -0.721 1 97.81 44 ALA B N 1
ATOM 3075 C CA . ALA B 1 44 ? -17.156 -22.266 -0.776 1 97.81 44 ALA B CA 1
ATOM 3076 C C . ALA B 1 44 ? -15.812 -21.781 -1.329 1 97.81 44 ALA B C 1
ATOM 3078 O O . ALA B 1 44 ? -14.758 -22.188 -0.845 1 97.81 44 ALA B O 1
ATOM 3079 N N . TYR B 1 45 ? -15.875 -20.938 -2.391 1 98.5 45 TYR B N 1
ATOM 3080 C CA . TYR B 1 45 ? -14.664 -20.344 -2.951 1 98.5 45 TYR B CA 1
ATOM 3081 C C . TYR B 1 45 ? -13.852 -19.656 -1.871 1 98.5 45 TYR B C 1
ATOM 3083 O O . TYR B 1 45 ? -12.641 -19.875 -1.751 1 98.5 45 TYR B O 1
ATOM 3091 N N . ALA B 1 46 ? -14.516 -18.844 -1.044 1 98.75 46 ALA B N 1
ATOM 3092 C CA . ALA B 1 46 ? -13.828 -18.078 -0.008 1 98.75 46 ALA B CA 1
ATOM 3093 C C . ALA B 1 46 ? -13.391 -18.969 1.141 1 98.75 46 ALA B C 1
ATOM 3095 O O . ALA B 1 46 ? -12.227 -18.938 1.551 1 98.75 46 ALA B O 1
ATOM 3096 N N . ASP B 1 47 ? -14.25 -19.859 1.603 1 98.44 47 ASP B N 1
ATOM 3097 C CA . ASP B 1 47 ? -14.062 -20.609 2.844 1 98.44 47 ASP B CA 1
ATOM 3098 C C . ASP B 1 47 ? -13.18 -21.828 2.617 1 98.44 47 ASP B C 1
ATOM 3100 O O . ASP B 1 47 ? -12.438 -22.25 3.512 1 98.44 47 ASP B O 1
ATOM 3104 N N . GLU B 1 48 ? -13.227 -22.391 1.426 1 98.56 48 GLU B N 1
ATOM 3105 C CA . GLU B 1 48 ? -12.586 -23.688 1.232 1 98.56 48 GLU B CA 1
ATOM 3106 C C . GLU B 1 48 ? -11.367 -23.578 0.324 1 98.56 48 GLU B C 1
ATOM 3108 O O . GLU B 1 48 ? -10.539 -24.484 0.277 1 98.56 48 GLU B O 1
ATOM 3113 N N . LEU B 1 49 ? -11.266 -22.5 -0.369 1 98.81 49 LEU B N 1
ATOM 3114 C CA . LEU B 1 49 ? -10.109 -22.344 -1.247 1 98.81 49 LEU B CA 1
ATOM 3115 C C . LEU B 1 49 ? -9.219 -21.203 -0.763 1 98.81 49 LEU B C 1
ATOM 3117 O O . LEU B 1 49 ? -8.078 -21.422 -0.356 1 98.81 49 LEU B O 1
ATOM 3121 N N . VAL B 1 50 ? -9.766 -19.969 -0.693 1 98.88 50 VAL B N 1
ATOM 3122 C CA . VAL B 1 50 ? -8.945 -18.766 -0.483 1 98.88 50 VAL B CA 1
ATOM 3123 C C . VAL B 1 50 ? -8.352 -18.797 0.923 1 98.88 50 VAL B C 1
ATOM 3125 O O . VAL B 1 50 ? -7.129 -18.75 1.089 1 98.88 50 VAL B O 1
ATOM 3128 N N . ILE B 1 51 ? -9.211 -18.938 1.954 1 98.81 51 ILE B N 1
ATOM 3129 C CA . ILE B 1 51 ? -8.789 -18.812 3.346 1 98.81 51 ILE B CA 1
ATOM 3130 C C . ILE B 1 51 ? -7.797 -19.922 3.684 1 98.81 51 ILE B C 1
ATOM 3132 O O . ILE B 1 51 ? -6.711 -19.656 4.203 1 98.81 51 ILE B O 1
ATOM 3136 N N . PRO B 1 52 ? -8.039 -21.219 3.303 1 98.88 52 PRO B N 1
ATOM 3137 C CA . PRO B 1 52 ? -7.051 -22.25 3.621 1 98.88 52 PRO B CA 1
ATOM 3138 C C . PRO B 1 52 ? -5.727 -22.047 2.893 1 98.88 52 PRO B C 1
ATOM 3140 O O . PRO B 1 52 ? -4.668 -22.391 3.424 1 98.88 52 PRO B O 1
ATOM 3143 N N . THR B 1 53 ? -5.746 -21.516 1.679 1 98.94 53 THR B N 1
ATOM 3144 C CA . THR B 1 53 ? -4.516 -21.266 0.938 1 98.94 53 THR B CA 1
ATOM 3145 C C . THR B 1 53 ? -3.639 -20.25 1.674 1 98.94 53 THR B C 1
ATOM 3147 O O . THR B 1 53 ? -2.443 -20.484 1.869 1 98.94 53 THR B O 1
ATOM 3150 N N . TYR B 1 54 ? -4.254 -19.156 2.141 1 98.88 54 TYR B N 1
ATOM 3151 C CA . TYR B 1 54 ? -3.488 -18.125 2.844 1 98.88 54 TYR B CA 1
ATOM 3152 C C . TYR B 1 54 ? -3.076 -18.609 4.23 1 98.88 54 TYR B C 1
ATOM 3154 O O . TYR B 1 54 ? -2.008 -18.25 4.727 1 98.88 54 TYR B O 1
ATOM 3162 N N . LYS B 1 55 ? -3.914 -19.453 4.84 1 98.88 55 LYS B N 1
ATOM 3163 C CA . LYS B 1 55 ? -3.506 -20.047 6.113 1 98.88 55 LYS B CA 1
ATOM 3164 C C . LYS B 1 55 ? -2.242 -20.891 5.953 1 98.88 55 LYS B C 1
ATOM 3166 O O . LYS B 1 55 ? -1.318 -20.797 6.762 1 98.88 55 LYS B O 1
ATOM 3171 N N . THR B 1 56 ? -2.242 -21.703 4.93 1 98.94 56 THR B N 1
ATOM 3172 C CA . THR B 1 56 ? -1.061 -22.516 4.652 1 98.94 56 THR B CA 1
ATOM 3173 C C . THR B 1 56 ? 0.153 -21.625 4.391 1 98.94 56 THR B C 1
ATOM 3175 O O . THR B 1 56 ? 1.25 -21.906 4.879 1 98.94 56 THR B O 1
ATOM 3178 N N . MET B 1 57 ? -0.041 -20.578 3.664 1 98.94 57 MET B N 1
ATOM 3179 C CA . MET B 1 57 ? 1.05 -19.656 3.357 1 98.94 57 MET B CA 1
ATOM 3180 C C . MET B 1 57 ? 1.623 -19.047 4.633 1 98.94 57 MET B C 1
ATOM 3182 O O . MET B 1 57 ? 2.842 -19 4.812 1 98.94 57 MET B O 1
ATOM 3186 N N . SER B 1 58 ? 0.713 -18.531 5.488 1 98.88 58 SER B N 1
ATOM 3187 C CA . SER B 1 58 ? 1.17 -17.875 6.715 1 98.88 58 SER B CA 1
ATOM 3188 C C . SER B 1 58 ? 1.883 -18.875 7.629 1 98.88 58 SER B C 1
ATOM 3190 O O . SER B 1 58 ? 2.885 -18.531 8.258 1 98.88 58 SER B O 1
ATOM 3192 N N . ASP B 1 59 ? 1.383 -20.125 7.691 1 98.94 59 ASP B N 1
ATOM 3193 C CA . ASP B 1 59 ? 2.057 -21.156 8.469 1 98.94 59 ASP B CA 1
ATOM 3194 C C . ASP B 1 59 ? 3.461 -21.422 7.926 1 98.94 59 ASP B C 1
ATOM 3196 O O . ASP B 1 59 ? 4.422 -21.5 8.695 1 98.94 59 ASP B O 1
ATOM 3200 N N . ASN B 1 60 ? 3.566 -21.578 6.641 1 98.94 60 ASN B N 1
ATOM 3201 C CA . ASN B 1 60 ? 4.863 -21.797 6.016 1 98.94 60 ASN B CA 1
ATOM 3202 C C . ASN B 1 60 ? 5.805 -20.609 6.227 1 98.94 60 ASN B C 1
ATOM 3204 O O . ASN B 1 60 ? 6.992 -20.797 6.492 1 98.94 60 ASN B O 1
ATOM 3208 N N . ALA B 1 61 ? 5.277 -19.422 6.133 1 98.94 61 ALA B N 1
ATOM 3209 C CA . ALA B 1 61 ? 6.082 -18.203 6.246 1 98.94 61 ALA B CA 1
ATOM 3210 C C . ALA B 1 61 ? 6.672 -18.062 7.645 1 98.94 61 ALA B C 1
ATOM 3212 O O . ALA B 1 61 ? 7.793 -17.578 7.809 1 98.94 61 ALA B O 1
ATOM 3213 N N . LEU B 1 62 ? 5.879 -18.469 8.641 1 98.94 62 LEU B N 1
ATOM 3214 C CA . LEU B 1 62 ? 6.391 -18.438 10 1 98.94 62 LEU B CA 1
ATOM 3215 C C . LEU B 1 62 ? 7.59 -19.375 10.156 1 98.94 62 LEU B C 1
ATOM 3217 O O . LEU B 1 62 ? 8.578 -19.031 10.805 1 98.94 62 LEU B O 1
ATOM 3221 N N . LYS B 1 63 ? 7.516 -20.531 9.539 1 98.94 63 LYS B N 1
ATOM 3222 C CA . LYS B 1 63 ? 8.641 -21.453 9.562 1 98.94 63 LYS B CA 1
ATOM 3223 C C . LYS B 1 63 ? 9.852 -20.875 8.828 1 98.94 63 LYS B C 1
ATOM 3225 O O . LYS B 1 63 ? 10.984 -21 9.305 1 98.94 63 LYS B O 1
ATOM 3230 N N . PHE B 1 64 ? 9.609 -20.266 7.711 1 98.94 64 PHE B N 1
ATOM 3231 C CA . PHE B 1 64 ? 10.68 -19.641 6.941 1 98.94 64 PHE B CA 1
ATOM 3232 C C . PHE B 1 64 ? 11.359 -18.531 7.742 1 98.94 64 PHE B C 1
ATOM 3234 O O . PHE B 1 64 ? 12.586 -18.469 7.805 1 98.94 64 PHE B O 1
ATOM 3241 N N . ALA B 1 65 ? 10.523 -17.672 8.375 1 98.94 65 ALA B N 1
ATOM 3242 C CA . ALA B 1 65 ? 11.055 -16.578 9.188 1 98.94 65 ALA B CA 1
ATOM 3243 C C . ALA B 1 65 ? 11.938 -17.109 10.312 1 98.94 65 ALA B C 1
ATOM 3245 O O . ALA B 1 65 ? 13.008 -16.562 10.578 1 98.94 65 ALA B O 1
ATOM 3246 N N . LYS B 1 66 ? 11.484 -18.172 10.945 1 98.94 66 LYS B N 1
ATOM 3247 C CA . LYS B 1 66 ? 12.273 -18.797 12.008 1 98.94 66 LYS B CA 1
ATOM 3248 C C . LYS B 1 66 ? 13.602 -19.312 11.469 1 98.94 66 LYS B C 1
ATOM 3250 O O . LYS B 1 66 ? 14.656 -19.094 12.07 1 98.94 66 LYS B O 1
ATOM 3255 N N . ALA B 1 67 ? 13.594 -20 10.352 1 98.94 67 ALA B N 1
ATOM 3256 C CA . ALA B 1 67 ? 14.797 -20.562 9.75 1 98.94 67 ALA B CA 1
ATOM 3257 C C . ALA B 1 67 ? 15.781 -19.453 9.367 1 98.94 67 ALA B C 1
ATOM 3259 O O . ALA B 1 67 ? 17 -19.609 9.539 1 98.94 67 ALA B O 1
ATOM 3260 N N . ALA B 1 68 ? 15.273 -18.375 8.812 1 98.94 68 ALA B N 1
ATOM 3261 C CA . ALA B 1 68 ? 16.125 -17.25 8.43 1 98.94 68 ALA B CA 1
ATOM 3262 C C . ALA B 1 68 ? 16.797 -16.625 9.648 1 98.94 68 ALA B C 1
ATOM 3264 O O . ALA B 1 68 ? 17.984 -16.266 9.594 1 98.94 68 ALA B O 1
ATOM 3265 N N . LYS B 1 69 ? 16.062 -16.516 10.727 1 98.88 69 LYS B N 1
ATOM 3266 C CA . LYS B 1 69 ? 16.625 -16 11.977 1 98.88 69 LYS B CA 1
ATOM 3267 C C . LYS B 1 69 ? 17.719 -16.922 12.508 1 98.88 69 LYS B C 1
ATOM 3269 O O . LYS B 1 69 ? 18.75 -16.438 12.969 1 98.88 69 LYS B O 1
ATOM 3274 N N . GLU B 1 70 ? 17.453 -18.203 12.43 1 98.81 70 GLU B N 1
ATOM 3275 C CA . GLU B 1 70 ? 18.453 -19.172 12.867 1 98.81 70 GLU B CA 1
ATOM 3276 C C . GLU B 1 70 ? 19.688 -19.109 11.984 1 98.81 70 GLU B C 1
ATOM 3278 O O . GLU B 1 70 ? 20.812 -19.25 12.469 1 98.81 70 GLU B O 1
ATOM 3283 N N . LEU B 1 71 ? 19.484 -18.953 10.703 1 98.94 71 LEU B N 1
ATOM 3284 C CA . LEU B 1 71 ? 20.594 -18.812 9.766 1 98.94 71 LEU B CA 1
ATOM 3285 C C . LEU B 1 71 ? 21.422 -17.578 10.086 1 98.94 71 LEU B C 1
ATOM 3287 O O . LEU B 1 71 ? 22.656 -17.641 10.078 1 98.94 71 LEU B O 1
ATOM 3291 N N . LYS B 1 72 ? 20.766 -16.5 10.391 1 98.88 72 LYS B N 1
ATOM 3292 C CA . LYS B 1 72 ? 21.469 -15.273 10.758 1 98.88 72 LYS B CA 1
ATOM 3293 C C . LYS B 1 72 ? 22.312 -15.484 12.008 1 98.88 72 LYS B C 1
ATOM 3295 O O . LYS B 1 72 ? 23.453 -15.023 12.078 1 98.88 72 LYS B O 1
ATOM 3300 N N . ALA B 1 73 ? 21.812 -16.219 13 1 98.62 73 ALA B N 1
ATOM 3301 C CA . ALA B 1 73 ? 22.469 -16.422 14.289 1 98.62 73 ALA B CA 1
ATOM 3302 C C . ALA B 1 73 ? 23.688 -17.328 14.141 1 98.62 73 ALA B C 1
ATOM 3304 O O . ALA B 1 73 ? 24.688 -17.141 14.836 1 98.62 73 ALA B O 1
ATOM 3305 N N . ALA B 1 74 ? 23.562 -18.344 13.258 1 98.44 74 ALA B N 1
ATOM 3306 C CA . ALA B 1 74 ? 24.625 -19.312 13.047 1 98.44 74 ALA B CA 1
ATOM 3307 C C . ALA B 1 74 ? 24.641 -19.828 11.609 1 98.44 74 ALA B C 1
ATOM 3309 O O . ALA B 1 74 ? 24.125 -20.906 11.32 1 98.44 74 ALA B O 1
ATOM 3310 N N . PRO B 1 75 ? 25.328 -19.141 10.742 1 98.75 75 PRO B N 1
ATOM 3311 C CA . PRO B 1 75 ? 25.281 -19.484 9.32 1 98.75 75 PRO B CA 1
ATOM 3312 C C . PRO B 1 75 ? 26.016 -20.781 8.992 1 98.75 75 PRO B C 1
ATOM 3314 O O . PRO B 1 75 ? 27.172 -20.953 9.383 1 98.75 75 PRO B O 1
ATOM 3317 N N . THR B 1 76 ? 25.344 -21.734 8.367 1 98.81 76 THR B N 1
ATOM 3318 C CA . THR B 1 76 ? 25.891 -22.938 7.781 1 98.81 76 THR B CA 1
ATOM 3319 C C . THR B 1 76 ? 25.25 -23.234 6.43 1 98.81 76 THR B C 1
ATOM 3321 O O . THR B 1 76 ? 24.156 -22.75 6.137 1 98.81 76 THR B O 1
ATOM 3324 N N . ASP B 1 77 ? 25.922 -23.984 5.668 1 98.81 77 ASP B N 1
ATOM 3325 C CA . ASP B 1 77 ? 25.375 -24.375 4.371 1 98.81 77 ASP B CA 1
ATOM 3326 C C . ASP B 1 77 ? 24.047 -25.109 4.527 1 98.81 77 ASP B C 1
ATOM 3328 O O . ASP B 1 77 ? 23.125 -24.906 3.74 1 98.81 77 ASP B O 1
ATOM 3332 N N . ALA B 1 78 ? 23.984 -25.906 5.512 1 98.81 78 ALA B N 1
ATOM 3333 C CA . ALA B 1 78 ? 22.75 -26.672 5.766 1 98.81 78 ALA B CA 1
ATOM 3334 C C . ALA B 1 78 ? 21.594 -25.734 6.094 1 98.81 78 ALA B C 1
ATOM 3336 O O . ALA B 1 78 ? 20.469 -25.953 5.656 1 98.81 78 ALA B O 1
ATOM 3337 N N . LYS B 1 79 ? 21.844 -24.703 6.84 1 98.88 79 LYS B N 1
ATOM 3338 C CA . LYS B 1 79 ? 20.812 -23.75 7.215 1 98.88 79 LYS B CA 1
ATOM 3339 C C . LYS B 1 79 ? 20.391 -22.891 6.027 1 98.88 79 LYS B C 1
ATOM 3341 O O . LYS B 1 79 ? 19.219 -22.5 5.91 1 98.88 79 LYS B O 1
ATOM 3346 N N . VAL B 1 80 ? 21.312 -22.578 5.129 1 98.94 80 VAL B N 1
ATOM 3347 C CA . VAL B 1 80 ? 20.953 -21.875 3.896 1 98.94 80 VAL B CA 1
ATOM 3348 C C . VAL B 1 80 ? 20.016 -22.734 3.068 1 98.94 80 VAL B C 1
ATOM 3350 O O . VAL B 1 80 ? 18.984 -22.266 2.59 1 98.94 80 VAL B O 1
ATOM 3353 N N . ALA B 1 81 ? 20.375 -24 2.951 1 98.88 81 ALA B N 1
ATOM 3354 C CA . ALA B 1 81 ? 19.547 -24.938 2.18 1 98.88 81 ALA B CA 1
ATOM 3355 C C . ALA B 1 81 ? 18.156 -25.062 2.787 1 98.88 81 ALA B C 1
ATOM 3357 O O . ALA B 1 81 ? 17.156 -25.094 2.064 1 98.88 81 ALA B O 1
ATOM 3358 N N . GLU B 1 82 ? 18.109 -25.156 4.09 1 98.88 82 GLU B N 1
ATOM 3359 C CA . GLU B 1 82 ? 16.828 -25.281 4.777 1 98.88 82 GLU B CA 1
ATOM 3360 C C . GLU B 1 82 ? 15.977 -24.031 4.598 1 98.88 82 GLU B C 1
ATOM 3362 O O . GLU B 1 82 ? 14.773 -24.125 4.332 1 98.88 82 GLU B O 1
ATOM 3367 N N . ALA B 1 83 ? 16.594 -22.875 4.777 1 98.94 83 ALA B N 1
ATOM 3368 C CA . ALA B 1 83 ? 15.867 -21.625 4.551 1 98.94 83 ALA B CA 1
ATOM 3369 C C . ALA B 1 83 ? 15.359 -21.531 3.115 1 98.94 83 ALA B C 1
ATOM 3371 O O . ALA B 1 83 ? 14.234 -21.109 2.875 1 98.94 83 ALA B O 1
ATOM 3372 N N . GLY B 1 84 ? 16.234 -21.922 2.217 1 98.94 84 GLY B N 1
ATOM 3373 C CA . GLY B 1 84 ? 15.828 -21.953 0.821 1 98.94 84 GLY B CA 1
ATOM 3374 C C . GLY B 1 84 ? 14.633 -22.859 0.566 1 98.94 84 GLY B C 1
ATOM 3375 O O . GLY B 1 84 ? 13.703 -22.484 -0.141 1 98.94 84 GLY B O 1
ATOM 3376 N N . LYS B 1 85 ? 14.672 -24.031 1.108 1 98.88 85 LYS B N 1
ATOM 3377 C CA . LYS B 1 85 ? 13.562 -24.969 0.983 1 98.88 85 LYS B CA 1
ATOM 3378 C C . LYS B 1 85 ? 12.273 -24.391 1.539 1 98.88 85 LYS B C 1
ATOM 3380 O O . LYS B 1 85 ? 11.219 -24.469 0.897 1 98.88 85 LYS B O 1
ATOM 3385 N N . LEU B 1 86 ? 12.352 -23.766 2.678 1 98.94 86 LEU B N 1
ATOM 3386 C CA . LEU B 1 86 ? 11.164 -23.219 3.336 1 98.94 86 LEU B CA 1
ATOM 3387 C C . LEU B 1 86 ? 10.648 -22 2.586 1 98.94 86 LEU B C 1
ATOM 3389 O O . LEU B 1 86 ? 9.438 -21.75 2.545 1 98.94 86 LEU B O 1
ATOM 3393 N N . LEU B 1 87 ? 11.594 -21.203 1.993 1 98.94 87 LEU B N 1
ATOM 3394 C CA . LEU B 1 87 ? 11.164 -20.125 1.118 1 98.94 87 LEU B CA 1
ATOM 3395 C C . LEU B 1 87 ? 10.32 -20.656 -0.035 1 98.94 87 LEU B C 1
ATOM 3397 O O . LEU B 1 87 ? 9.242 -20.125 -0.314 1 98.94 87 LEU B O 1
ATOM 3401 N N . LEU B 1 88 ? 10.789 -21.719 -0.656 1 98.88 88 LEU B N 1
ATOM 3402 C CA . LEU B 1 88 ? 10.086 -22.281 -1.804 1 98.88 88 LEU B CA 1
ATOM 3403 C C . LEU B 1 88 ? 8.758 -22.891 -1.378 1 98.88 88 LEU B C 1
ATOM 3405 O O . LEU B 1 88 ? 7.77 -22.812 -2.111 1 98.88 88 LEU B O 1
ATOM 3409 N N . GLU B 1 89 ? 8.711 -23.453 -0.21 1 98.88 89 GLU B N 1
ATOM 3410 C CA . GLU B 1 89 ? 7.461 -24 0.322 1 98.88 89 GLU B CA 1
ATOM 3411 C C . GLU B 1 89 ? 6.457 -22.875 0.605 1 98.88 89 GLU B C 1
ATOM 3413 O O . GLU B 1 89 ? 5.25 -23.078 0.454 1 98.88 89 GLU B O 1
ATOM 3418 N N . THR B 1 90 ? 6.953 -21.766 1.036 1 98.94 90 THR B N 1
ATOM 3419 C CA . THR B 1 90 ? 6.098 -20.609 1.287 1 98.94 90 THR B CA 1
ATOM 3420 C C . THR B 1 90 ? 5.562 -20.031 -0.023 1 98.94 90 THR B C 1
ATOM 3422 O O . THR B 1 90 ? 4.426 -19.562 -0.081 1 98.94 90 THR B O 1
ATOM 3425 N N . ARG B 1 91 ? 6.352 -20.062 -1.06 1 98.81 91 ARG B N 1
ATOM 3426 C CA . ARG B 1 91 ? 6.004 -19.5 -2.355 1 98.81 91 ARG B CA 1
ATOM 3427 C C . ARG B 1 91 ? 4.898 -20.312 -3.029 1 98.81 91 ARG B C 1
ATOM 3429 O O . ARG B 1 91 ? 4.102 -19.766 -3.795 1 98.81 91 ARG B O 1
ATOM 3436 N N . VAL B 1 92 ? 4.742 -21.594 -2.723 1 98.81 92 VAL B N 1
ATOM 3437 C CA . VAL B 1 92 ? 3.758 -22.469 -3.363 1 98.81 92 VAL B CA 1
ATOM 3438 C C . VAL B 1 92 ? 2.352 -21.922 -3.121 1 98.81 92 VAL B C 1
ATOM 3440 O O . VAL B 1 92 ? 1.623 -21.625 -4.07 1 98.81 92 VAL B O 1
ATOM 3443 N N . PRO B 1 93 ? 1.978 -21.703 -1.877 1 98.94 93 PRO B N 1
ATOM 3444 C CA . PRO B 1 93 ? 0.623 -21.172 -1.704 1 98.94 93 PRO B CA 1
ATOM 3445 C C . PRO B 1 93 ? 0.47 -19.766 -2.254 1 98.94 93 PRO B C 1
ATOM 3447 O O . PRO B 1 93 ? -0.616 -19.375 -2.697 1 98.94 93 PRO B O 1
ATOM 3450 N N . TRP B 1 94 ? 1.53 -18.906 -2.268 1 98.88 94 TRP B N 1
ATOM 3451 C CA . TRP B 1 94 ? 1.441 -17.609 -2.949 1 98.88 94 TRP B CA 1
ATOM 3452 C C . TRP B 1 94 ? 1.076 -17.797 -4.418 1 98.88 94 TRP B C 1
ATOM 3454 O O . TRP B 1 94 ? 0.132 -17.172 -4.914 1 98.88 94 TRP B O 1
ATOM 3464 N N . GLU B 1 95 ? 1.787 -18.719 -5.07 1 98.88 95 GLU B N 1
ATOM 3465 C CA . GLU B 1 95 ? 1.524 -18.969 -6.484 1 98.88 95 GLU B CA 1
ATOM 3466 C C . GLU B 1 95 ? 0.142 -19.594 -6.688 1 98.88 95 GLU B C 1
ATOM 3468 O O . GLU B 1 95 ? -0.52 -19.312 -7.691 1 98.88 95 GLU B O 1
ATOM 3473 N N . LEU B 1 96 ? -0.323 -20.359 -5.746 1 98.88 96 LEU B N 1
ATOM 3474 C CA . LEU B 1 96 ? -1.649 -20.969 -5.781 1 98.88 96 LEU B CA 1
ATOM 3475 C C . LEU B 1 96 ? -2.73 -19.922 -5.508 1 98.88 96 LEU B C 1
ATOM 3477 O O . LEU B 1 96 ? -3.916 -20.188 -5.723 1 98.88 96 LEU B O 1
ATOM 3481 N N . SER B 1 97 ? -2.314 -18.75 -5.113 1 98.88 97 SER B N 1
ATOM 3482 C CA . SER B 1 97 ? -3.289 -17.703 -4.789 1 98.88 97 SER B CA 1
ATOM 3483 C C . SER B 1 97 ? -3.377 -16.672 -5.902 1 98.88 97 SER B C 1
ATOM 3485 O O . SER B 1 97 ? -4.195 -15.75 -5.84 1 98.88 97 SER B O 1
ATOM 3487 N N . GLU B 1 98 ? -2.66 -16.766 -6.957 1 98.62 98 GLU B N 1
ATOM 3488 C CA . GLU B 1 98 ? -2.465 -15.664 -7.902 1 98.62 98 GLU B CA 1
ATOM 3489 C C . GLU B 1 98 ? -3.734 -15.391 -8.703 1 98.62 98 GLU B C 1
ATOM 3491 O O . GLU B 1 98 ? -3.863 -14.336 -9.328 1 98.62 98 GLU B O 1
ATOM 3496 N N . SER B 1 99 ? -4.715 -16.312 -8.688 1 98.81 99 SER B N 1
ATOM 3497 C CA . SER B 1 99 ? -5.988 -16.016 -9.336 1 98.81 99 SER B CA 1
ATOM 3498 C C . SER B 1 99 ? -6.895 -15.195 -8.422 1 98.81 99 SER B C 1
ATOM 3500 O O . SER B 1 99 ? -7.973 -14.758 -8.844 1 98.81 99 SER B O 1
ATOM 3502 N N . PHE B 1 100 ? -6.543 -14.938 -7.156 1 98.06 100 PHE B N 1
ATOM 3503 C CA . PHE B 1 100 ? -7.391 -14.141 -6.285 1 98.06 100 PHE B CA 1
ATOM 3504 C C . PHE B 1 100 ? -6.574 -13.078 -5.555 1 98.06 100 PHE B C 1
ATOM 3506 O O . PHE B 1 100 ? -6.695 -12.93 -4.336 1 98.06 100 PHE B O 1
ATOM 3513 N N . LEU B 1 101 ? -5.781 -12.352 -6.309 1 97.81 101 LEU B N 1
ATOM 3514 C CA . LEU B 1 101 ? -4.977 -11.25 -5.789 1 97.81 101 LEU B CA 1
ATOM 3515 C C . LEU B 1 101 ? -5.777 -9.953 -5.766 1 97.81 101 LEU B C 1
ATOM 3517 O O . LEU B 1 101 ? -5.207 -8.867 -5.637 1 97.81 101 LEU B O 1
ATOM 3521 N N . PHE B 1 102 ? -7.105 -10 -5.926 1 95.88 102 PHE B N 1
ATOM 3522 C CA . PHE B 1 102 ? -7.988 -8.859 -5.695 1 95.88 102 PHE B CA 1
ATOM 3523 C C . PHE B 1 102 ? -8.258 -8.688 -4.203 1 95.88 102 PHE B C 1
ATOM 3525 O O . PHE B 1 102 ? -7.758 -9.453 -3.381 1 95.88 102 PHE B O 1
ATOM 3532 N N . GLY B 1 103 ? -9.055 -7.637 -3.834 1 93.56 103 GLY B N 1
ATOM 3533 C CA . GLY B 1 103 ? -9.359 -7.426 -2.428 1 93.56 103 GLY B CA 1
ATOM 3534 C C . GLY B 1 103 ? -8.133 -7.109 -1.595 1 93.56 103 GLY B C 1
ATOM 3535 O O . GLY B 1 103 ? -7.355 -6.215 -1.938 1 93.56 103 GLY B O 1
ATOM 3536 N N . PRO B 1 104 ? -7.926 -7.867 -0.521 1 94.69 104 PRO B N 1
ATOM 3537 C CA . PRO B 1 104 ? -6.855 -7.57 0.435 1 94.69 104 PRO B CA 1
ATOM 3538 C C . PRO B 1 104 ? -5.48 -7.477 -0.226 1 94.69 104 PRO B C 1
ATOM 3540 O O . PRO B 1 104 ? -4.699 -6.578 0.094 1 94.69 104 PRO B O 1
ATOM 3543 N N . ALA B 1 105 ? -5.145 -8.367 -1.139 1 96.31 105 ALA B N 1
ATOM 3544 C CA . ALA B 1 105 ? -3.848 -8.32 -1.807 1 96.31 105 ALA B CA 1
ATOM 3545 C C . ALA B 1 105 ? -3.666 -7.008 -2.564 1 96.31 105 ALA B C 1
ATOM 3547 O O . ALA B 1 105 ? -2.594 -6.398 -2.514 1 96.31 105 ALA B O 1
ATOM 3548 N N . ALA B 1 106 ? -4.73 -6.609 -3.221 1 92.38 106 ALA B N 1
ATOM 3549 C CA . ALA B 1 106 ? -4.688 -5.367 -3.984 1 92.38 106 ALA B CA 1
ATOM 3550 C C . ALA B 1 106 ? -4.746 -4.152 -3.061 1 92.38 106 ALA B C 1
ATOM 3552 O O . ALA B 1 106 ? -4.012 -3.18 -3.258 1 92.38 106 ALA B O 1
ATOM 3553 N N . PHE B 1 107 ? -5.648 -4.188 -2 1 88.75 107 PHE B N 1
ATOM 3554 C CA . PHE B 1 107 ? -5.859 -3.057 -1.107 1 88.75 107 PHE B CA 1
ATOM 3555 C C . PHE B 1 107 ? -4.566 -2.678 -0.394 1 88.75 107 PHE B C 1
ATOM 3557 O O . PHE B 1 107 ? -4.238 -1.496 -0.28 1 88.75 107 PHE B O 1
ATOM 3564 N N . ALA B 1 108 ? -3.797 -3.615 -0.031 1 89.75 108 ALA B N 1
ATOM 3565 C CA . ALA B 1 108 ? -2.594 -3.346 0.752 1 89.75 108 ALA B CA 1
ATOM 3566 C C . ALA B 1 108 ? -1.343 -3.439 -0.116 1 89.75 108 ALA B C 1
ATOM 3568 O O . ALA B 1 108 ? -0.224 -3.494 0.4 1 89.75 108 ALA B O 1
ATOM 3569 N N . ASN B 1 109 ? -1.545 -3.525 -1.429 1 93.12 109 ASN B N 1
ATOM 3570 C CA . ASN B 1 109 ? -0.432 -3.617 -2.369 1 93.12 109 ASN B CA 1
ATOM 3571 C C . ASN B 1 109 ? 0.468 -4.809 -2.057 1 93.12 109 ASN B C 1
ATOM 3573 O O . ASN B 1 109 ? 1.69 -4.719 -2.172 1 93.12 109 ASN B O 1
ATOM 3577 N N . LEU B 1 110 ? -0.127 -5.906 -1.643 1 96.56 110 LEU B N 1
ATOM 3578 C CA . LEU B 1 110 ? 0.676 -7.012 -1.136 1 96.56 110 LEU B CA 1
ATOM 3579 C C . LEU B 1 110 ? 1.228 -7.855 -2.283 1 96.56 110 LEU B C 1
ATOM 3581 O O . LEU B 1 110 ? 2.246 -8.531 -2.129 1 96.56 110 LEU B O 1
ATOM 3585 N N . ASP B 1 111 ? 0.598 -7.816 -3.424 1 96.88 111 ASP B N 1
ATOM 3586 C CA . ASP B 1 111 ? 1.168 -8.523 -4.566 1 96.88 111 ASP B CA 1
ATOM 3587 C C . ASP B 1 111 ? 2.525 -7.941 -4.953 1 96.88 111 ASP B C 1
ATOM 3589 O O . ASP B 1 111 ? 3.545 -8.633 -4.887 1 96.88 111 ASP B O 1
ATOM 3593 N N . PRO B 1 112 ? 2.623 -6.621 -5.219 1 96.62 112 PRO B N 1
ATOM 3594 C CA . PRO B 1 112 ? 3.947 -6.062 -5.508 1 96.62 112 PRO B CA 1
ATOM 3595 C C . PRO B 1 112 ? 4.914 -6.203 -4.332 1 96.62 112 PRO B C 1
ATOM 3597 O O . PRO B 1 112 ? 6.086 -6.535 -4.531 1 96.62 112 PRO B O 1
ATOM 3600 N N . LYS B 1 113 ? 4.457 -6.047 -3.107 1 97.62 113 LYS B N 1
ATOM 3601 C CA . LYS B 1 113 ? 5.332 -6.074 -1.938 1 97.62 113 LYS B CA 1
ATOM 3602 C C . LYS B 1 113 ? 5.914 -7.465 -1.722 1 97.62 113 LYS B C 1
ATOM 3604 O O . LYS B 1 113 ? 7.02 -7.605 -1.197 1 97.62 113 LYS B O 1
ATOM 3609 N N . LEU B 1 114 ? 5.176 -8.422 -2.145 1 98.69 114 LEU B N 1
ATOM 3610 C CA . LEU B 1 114 ? 5.602 -9.805 -1.923 1 98.69 114 LEU B CA 1
ATOM 3611 C C . LEU B 1 114 ? 6.344 -10.344 -3.139 1 98.69 114 LEU B C 1
ATOM 3613 O O . LEU B 1 114 ? 7.219 -11.203 -3.004 1 98.69 114 LEU B O 1
ATOM 3617 N N . ASP B 1 115 ? 6.023 -9.773 -4.32 1 98.44 115 ASP B N 1
ATOM 3618 C CA . ASP B 1 115 ? 6.359 -10.633 -5.449 1 98.44 115 ASP B CA 1
ATOM 3619 C C . ASP B 1 115 ? 6.793 -9.805 -6.656 1 98.44 115 ASP B C 1
ATOM 3621 O O . ASP B 1 115 ? 6.652 -10.25 -7.801 1 98.44 115 ASP B O 1
ATOM 3625 N N . SER B 1 116 ? 7.32 -8.633 -6.477 1 97.44 116 SER B N 1
ATOM 3626 C CA . SER B 1 116 ? 7.766 -7.816 -7.602 1 97.44 116 SER B CA 1
ATOM 3627 C C . SER B 1 116 ? 9.078 -8.336 -8.18 1 97.44 116 SER B C 1
ATOM 3629 O O . SER B 1 116 ? 9.992 -8.703 -7.43 1 97.44 116 SER B O 1
ATOM 3631 N N . TRP B 1 117 ? 9.125 -8.359 -9.492 1 97 117 TRP B N 1
ATOM 3632 C CA . TRP B 1 117 ? 10.336 -8.617 -10.266 1 97 117 TRP B CA 1
ATOM 3633 C C . TRP B 1 117 ? 10.391 -7.742 -11.508 1 97 117 TRP B C 1
ATOM 3635 O O . TRP B 1 117 ? 9.352 -7.34 -12.039 1 97 117 TRP B O 1
ATOM 3645 N N . PRO B 1 118 ? 11.547 -7.262 -12.023 1 96.44 118 PRO B N 1
ATOM 3646 C CA . PRO B 1 118 ? 12.883 -7.648 -11.562 1 96.44 118 PRO B CA 1
ATOM 3647 C C . PRO B 1 118 ? 13.258 -6.996 -10.234 1 96.44 118 PRO B C 1
ATOM 3649 O O . PRO B 1 118 ? 12.781 -5.898 -9.922 1 96.44 118 PRO B O 1
ATOM 3652 N N . LEU B 1 119 ? 14.016 -7.656 -9.516 1 97.94 119 LEU B N 1
ATOM 3653 C CA . LEU B 1 119 ? 14.531 -7.176 -8.242 1 97.94 119 LEU B CA 1
ATOM 3654 C C . LEU B 1 119 ? 15.516 -6.031 -8.453 1 97.94 119 LEU B C 1
ATOM 3656 O O . LEU B 1 119 ? 16.359 -6.086 -9.352 1 97.94 119 LEU B O 1
ATOM 3660 N N . ASP B 1 120 ? 15.438 -5.008 -7.648 1 97.5 120 ASP B N 1
ATOM 3661 C CA . ASP B 1 120 ? 16.438 -3.945 -7.617 1 97.5 120 ASP B CA 1
ATOM 3662 C C . ASP B 1 120 ? 17.641 -4.359 -6.781 1 97.5 120 ASP B C 1
ATOM 3664 O O . ASP B 1 120 ? 17.797 -3.918 -5.641 1 97.5 120 ASP B O 1
ATOM 3668 N N . THR B 1 121 ? 18.516 -5.098 -7.398 1 97.56 121 THR B N 1
ATOM 3669 C CA . THR B 1 121 ? 19.656 -5.648 -6.684 1 97.56 121 THR B CA 1
ATOM 3670 C C . THR B 1 121 ? 20.641 -4.543 -6.301 1 97.56 121 THR B C 1
ATOM 3672 O O . THR B 1 121 ? 21.344 -4.648 -5.297 1 97.56 121 THR B O 1
ATOM 3675 N N . THR B 1 122 ? 20.672 -3.463 -7.113 1 96.56 122 THR B N 1
ATOM 3676 C CA . THR B 1 122 ? 21.578 -2.357 -6.816 1 96.56 122 THR B CA 1
ATOM 3677 C C . THR B 1 122 ? 21.219 -1.715 -5.477 1 96.56 122 THR B C 1
ATOM 3679 O O . THR B 1 122 ? 22.094 -1.549 -4.617 1 96.56 122 THR B O 1
ATOM 3682 N N . ASN B 1 123 ? 19.969 -1.402 -5.316 1 96.19 123 ASN B N 1
ATOM 3683 C CA . ASN B 1 123 ? 19.531 -0.812 -4.055 1 96.19 123 ASN B CA 1
ATOM 3684 C C . ASN B 1 123 ? 19.625 -1.813 -2.908 1 96.19 123 ASN B C 1
ATOM 3686 O O . ASN B 1 123 ? 20.062 -1.466 -1.809 1 96.19 123 ASN B O 1
ATOM 3690 N N . LEU B 1 124 ? 19.234 -3.074 -3.168 1 98.12 124 LEU B N 1
ATOM 3691 C CA . LEU B 1 124 ? 19.312 -4.109 -2.145 1 98.12 124 LEU B CA 1
ATOM 3692 C C . LEU B 1 124 ? 20.75 -4.262 -1.64 1 98.12 124 LEU B C 1
ATOM 3694 O O . LEU B 1 124 ? 20.984 -4.266 -0.43 1 98.12 124 LEU B O 1
ATOM 3698 N N . ASP B 1 125 ? 21.719 -4.305 -2.549 1 97.81 125 ASP B N 1
ATOM 3699 C CA . ASP B 1 125 ? 23.109 -4.477 -2.184 1 97.81 125 ASP B CA 1
ATOM 3700 C C . ASP B 1 125 ? 23.641 -3.258 -1.425 1 97.81 125 ASP B C 1
ATOM 3702 O O . ASP B 1 125 ? 24.422 -3.395 -0.489 1 97.81 125 ASP B O 1
ATOM 3706 N N . ALA B 1 126 ? 23.172 -2.061 -1.839 1 95.88 126 ALA B N 1
ATOM 3707 C CA . ALA B 1 126 ? 23.578 -0.845 -1.14 1 95.88 126 AL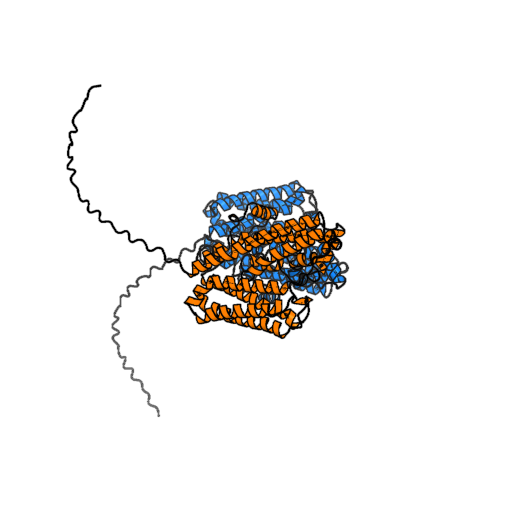A B CA 1
ATOM 3708 C C . ALA B 1 126 ? 23.094 -0.854 0.306 1 95.88 126 ALA B C 1
ATOM 3710 O O . ALA B 1 126 ? 23.844 -0.512 1.224 1 95.88 126 ALA B O 1
ATOM 3711 N N . VAL B 1 127 ? 21.859 -1.249 0.546 1 97.44 127 VAL B N 1
ATOM 3712 C CA . VAL B 1 127 ? 21.281 -1.309 1.884 1 97.44 127 VAL B CA 1
ATOM 3713 C C . VAL B 1 127 ? 22.016 -2.35 2.723 1 97.44 127 VAL B C 1
ATOM 3715 O O . VAL B 1 127 ? 22.344 -2.098 3.883 1 97.44 127 VAL B O 1
ATOM 3718 N N . ALA B 1 128 ? 22.312 -3.529 2.139 1 98.19 128 ALA B N 1
ATOM 3719 C CA . ALA B 1 128 ? 23.062 -4.57 2.844 1 98.19 128 ALA B CA 1
ATOM 3720 C C . ALA B 1 128 ? 24.453 -4.078 3.236 1 98.19 128 ALA B C 1
ATOM 3722 O O . ALA B 1 128 ? 24.906 -4.336 4.348 1 98.19 128 ALA B O 1
ATOM 3723 N N . LYS B 1 129 ? 25.109 -3.354 2.324 1 97.12 129 LYS B N 1
ATOM 3724 C CA . LYS B 1 129 ? 26.438 -2.799 2.598 1 97.12 129 LYS B CA 1
ATOM 3725 C C . LYS B 1 129 ? 26.375 -1.771 3.725 1 97.12 129 LYS B C 1
ATOM 3727 O O . LYS B 1 129 ? 27.281 -1.713 4.566 1 97.12 129 LYS B O 1
ATOM 3732 N N . ASN B 1 130 ? 25.359 -0.94 3.709 1 96.19 130 ASN B N 1
ATOM 3733 C CA . ASN B 1 130 ? 25.172 0.025 4.789 1 96.19 130 ASN B CA 1
ATOM 3734 C C . ASN B 1 130 ? 24.984 -0.667 6.133 1 96.19 130 ASN B C 1
ATOM 3736 O O . ASN B 1 130 ? 25.406 -0.152 7.168 1 96.19 130 ASN B O 1
ATOM 3740 N N . ALA B 1 131 ? 24.297 -1.804 6.133 1 96.62 131 ALA B N 1
ATOM 3741 C CA . ALA B 1 131 ? 24.141 -2.582 7.359 1 96.62 131 ALA B CA 1
ATOM 3742 C C . ALA B 1 131 ? 25.484 -3.176 7.797 1 96.62 131 ALA B C 1
ATOM 3744 O O . ALA B 1 131 ? 25.781 -3.209 8.992 1 96.62 131 ALA B O 1
ATOM 3745 N N . ASP B 1 132 ? 26.297 -3.623 6.859 1 97.81 132 ASP B N 1
ATOM 3746 C CA . ASP B 1 132 ? 27.609 -4.168 7.16 1 97.81 132 ASP B CA 1
ATOM 3747 C C . ASP B 1 132 ? 28.5 -3.119 7.832 1 97.81 132 ASP B C 1
ATOM 3749 O O . ASP B 1 132 ? 29.297 -3.447 8.711 1 97.81 132 ASP B O 1
ATOM 3753 N N . SER B 1 133 ? 28.297 -1.877 7.41 1 96.81 133 SER B N 1
ATOM 3754 C CA . SER B 1 133 ? 29.094 -0.79 7.973 1 96.81 133 SER B CA 1
ATOM 3755 C C . SER B 1 133 ? 28.438 -0.212 9.219 1 96.81 133 SER B C 1
ATOM 3757 O O . SER B 1 133 ? 28.906 0.784 9.773 1 96.81 133 SER B O 1
ATOM 3759 N N . LYS B 1 134 ? 27.281 -0.671 9.664 1 95.19 134 LYS B N 1
ATOM 3760 C CA . LYS B 1 134 ? 26.547 -0.295 10.859 1 95.19 134 LYS B CA 1
ATOM 3761 C C . LYS B 1 134 ? 25.938 1.099 10.719 1 95.19 134 LYS B C 1
ATOM 3763 O O . LYS B 1 134 ? 25.625 1.753 11.719 1 95.19 134 LYS B O 1
ATOM 3768 N N . SER B 1 135 ? 25.766 1.492 9.477 1 94 135 SER B N 1
ATOM 3769 C CA . SER B 1 135 ? 25.109 2.775 9.227 1 94 135 SER B CA 1
ATOM 3770 C C . SER B 1 135 ? 23.594 2.658 9.344 1 94 135 SER B C 1
ATOM 3772 O O . SER B 1 135 ? 22.906 3.658 9.539 1 94 135 SER B O 1
ATOM 3774 N N . VAL B 1 136 ? 23.094 1.383 9.102 1 94.94 136 VAL B N 1
ATOM 3775 C CA . VAL B 1 136 ? 21.672 1.117 9.266 1 94.94 136 VAL B CA 1
ATOM 3776 C C . VAL B 1 136 ? 21.469 -0.232 9.953 1 94.94 136 VAL B C 1
ATOM 3778 O O . VAL B 1 136 ? 22.312 -1.126 9.836 1 94.94 136 VAL B O 1
ATOM 3781 N N . THR B 1 137 ? 20.5 -0.276 10.703 1 96.56 137 THR B N 1
ATOM 3782 C CA . THR B 1 137 ? 20.016 -1.555 11.211 1 96.56 137 THR B CA 1
ATOM 3783 C C . THR B 1 137 ? 18.828 -2.049 10.391 1 96.56 137 THR B C 1
ATOM 3785 O O . THR B 1 137 ? 17.828 -1.352 10.266 1 96.56 137 THR B O 1
ATOM 3788 N N . ILE B 1 138 ? 18.969 -3.254 9.883 1 97.56 138 ILE B N 1
ATOM 3789 C CA . ILE B 1 138 ? 17.875 -3.803 9.078 1 97.56 138 ILE B CA 1
ATOM 3790 C C . ILE B 1 138 ? 17.062 -4.777 9.922 1 97.56 138 ILE B C 1
ATOM 3792 O O . ILE B 1 138 ? 17.547 -5.852 10.289 1 97.56 138 ILE B O 1
ATOM 3796 N N . ASP B 1 139 ? 15.93 -4.441 10.273 1 98.25 139 ASP B N 1
ATOM 3797 C CA . ASP B 1 139 ? 14.93 -5.285 10.914 1 98.25 139 ASP B CA 1
ATOM 3798 C C . ASP B 1 139 ? 13.594 -5.207 10.18 1 98.25 139 ASP B C 1
ATOM 3800 O O . ASP B 1 139 ? 13.516 -4.629 9.094 1 98.25 139 ASP B O 1
ATOM 3804 N N . ALA B 1 140 ? 12.602 -5.832 10.703 1 98.56 140 ALA B N 1
ATOM 3805 C CA . ALA B 1 140 ? 11.305 -5.895 10.023 1 98.56 140 ALA B CA 1
ATOM 3806 C C . ALA B 1 140 ? 10.719 -4.5 9.82 1 98.56 140 ALA B C 1
ATOM 3808 O O . ALA B 1 140 ? 10.148 -4.207 8.766 1 98.56 140 ALA B O 1
ATOM 3809 N N . ALA B 1 141 ? 10.836 -3.648 10.789 1 97.81 141 ALA B N 1
ATOM 3810 C CA . ALA B 1 141 ? 10.336 -2.279 10.672 1 97.81 141 ALA B CA 1
ATOM 3811 C C . ALA B 1 141 ? 11.023 -1.544 9.523 1 97.81 141 ALA B C 1
ATOM 3813 O O . ALA B 1 141 ? 10.375 -0.808 8.773 1 97.81 141 ALA B O 1
ATOM 3814 N N . TYR B 1 142 ? 12.32 -1.718 9.398 1 98.06 142 TYR B N 1
ATOM 3815 C CA . TYR B 1 142 ? 13.047 -1.101 8.305 1 98.06 142 TYR B CA 1
ATOM 3816 C C . TYR B 1 142 ? 12.516 -1.578 6.957 1 98.06 142 TYR B C 1
ATOM 3818 O O . TYR B 1 142 ? 12.312 -0.776 6.043 1 98.06 142 TYR B O 1
ATOM 3826 N N . VAL B 1 143 ? 12.281 -2.883 6.832 1 98.5 143 VAL B N 1
ATOM 3827 C CA . VAL B 1 143 ? 11.766 -3.457 5.594 1 98.5 143 VAL B CA 1
ATOM 3828 C C . VAL B 1 143 ? 10.391 -2.877 5.293 1 98.5 143 VAL B C 1
ATOM 3830 O O . VAL B 1 143 ? 10.117 -2.463 4.16 1 98.5 143 VAL B O 1
ATOM 3833 N N . ARG B 1 144 ? 9.516 -2.742 6.289 1 97.31 144 ARG B N 1
ATOM 3834 C CA . ARG B 1 144 ? 8.156 -2.246 6.109 1 97.31 144 ARG B CA 1
ATOM 3835 C C . ARG B 1 144 ? 8.164 -0.786 5.672 1 97.31 144 ARG B C 1
ATOM 3837 O O . ARG B 1 144 ? 7.336 -0.376 4.852 1 97.31 144 ARG B O 1
ATOM 3844 N N . ASN B 1 145 ? 9.109 -0.056 6.199 1 96.62 145 ASN B N 1
ATOM 3845 C CA . ASN B 1 145 ? 8.953 1.394 6.145 1 96.62 145 ASN B CA 1
ATOM 3846 C C . ASN B 1 145 ? 9.906 2.021 5.125 1 96.62 145 ASN B C 1
ATOM 3848 O O . ASN B 1 145 ? 9.578 3.037 4.512 1 96.62 145 ASN B O 1
ATOM 3852 N N . SER B 1 146 ? 11.117 1.373 4.934 1 97.12 146 SER B N 1
ATOM 3853 C CA . SER B 1 146 ? 12.148 2.043 4.145 1 97.12 146 SER B CA 1
ATOM 3854 C C . SER B 1 146 ? 12.305 1.39 2.775 1 97.12 146 SER B C 1
ATOM 3856 O O . SER B 1 146 ? 12.867 1.991 1.856 1 97.12 146 SER B O 1
ATOM 3858 N N . LEU B 1 147 ? 11.852 0.161 2.629 1 97.94 147 LEU B N 1
ATOM 3859 C CA . LEU B 1 147 ? 12.102 -0.562 1.386 1 97.94 147 LEU B CA 1
ATOM 3860 C C . LEU B 1 147 ? 10.852 -0.587 0.515 1 97.94 147 LEU B C 1
ATOM 3862 O O . LEU B 1 147 ? 9.734 -0.703 1.027 1 97.94 147 LEU B O 1
ATOM 3866 N N . GLY B 1 148 ? 11.07 -0.52 -0.817 1 97.5 148 GLY B N 1
ATOM 3867 C CA . GLY B 1 148 ? 10 -0.643 -1.791 1 97.5 148 GLY B CA 1
ATOM 3868 C C . GLY B 1 148 ? 9.789 -2.068 -2.268 1 97.5 148 GLY B C 1
ATOM 3869 O O . GLY B 1 148 ? 10.555 -2.967 -1.917 1 97.5 148 GLY B O 1
ATOM 3870 N N . ALA B 1 149 ? 8.812 -2.285 -3.092 1 97.81 149 ALA B N 1
ATOM 3871 C CA . ALA B 1 149 ? 8.367 -3.6 -3.541 1 97.81 149 ALA B CA 1
ATOM 3872 C C . ALA B 1 149 ? 9.477 -4.336 -4.281 1 97.81 149 ALA B C 1
ATOM 3874 O O . ALA B 1 149 ? 9.594 -5.559 -4.18 1 97.81 149 ALA B O 1
ATOM 3875 N N . GLU B 1 150 ? 10.336 -3.617 -4.988 1 98.12 150 GLU B N 1
ATOM 3876 C CA . GLU B 1 150 ? 11.359 -4.258 -5.809 1 98.12 150 GLU B CA 1
ATOM 3877 C C . GLU B 1 150 ? 12.625 -4.52 -5 1 98.12 150 GLU B C 1
ATOM 3879 O O . GLU B 1 150 ? 13.664 -4.875 -5.562 1 98.12 150 GLU B O 1
ATOM 3884 N N . THR B 1 151 ? 12.586 -4.387 -3.639 1 98.44 151 THR B N 1
ATOM 3885 C CA . THR B 1 151 ? 13.758 -4.641 -2.807 1 98.44 151 THR B CA 1
ATOM 3886 C C . THR B 1 151 ? 13.406 -5.566 -1.647 1 98.44 151 THR B C 1
ATOM 3888 O O . THR B 1 151 ? 14.203 -5.75 -0.726 1 98.44 151 THR B O 1
ATOM 3891 N N . ARG B 1 152 ? 12.273 -6.117 -1.647 1 98.62 152 ARG B N 1
ATOM 3892 C CA . ARG B 1 152 ? 11.805 -7.016 -0.595 1 98.62 152 ARG B CA 1
ATOM 3893 C C . ARG B 1 152 ? 10.984 -8.164 -1.177 1 98.62 152 ARG B C 1
ATOM 3895 O O . ARG B 1 152 ? 10.961 -8.359 -2.393 1 98.62 152 ARG B O 1
ATOM 3902 N N . GLY B 1 153 ? 10.383 -8.992 -0.31 1 98.88 153 GLY B N 1
ATOM 3903 C CA . GLY B 1 153 ? 9.5 -10.062 -0.753 1 98.88 153 GLY B CA 1
ATOM 3904 C C . GLY B 1 153 ? 10.242 -11.312 -1.182 1 98.88 153 GLY B C 1
ATOM 3905 O O . GLY B 1 153 ? 11.383 -11.539 -0.765 1 98.88 153 GLY B O 1
ATOM 3906 N N . PHE B 1 154 ? 9.578 -12.078 -1.928 1 98.94 154 PHE B N 1
ATOM 3907 C CA . PHE B 1 154 ? 10.047 -13.414 -2.301 1 98.94 154 PHE B CA 1
ATOM 3908 C C . PHE B 1 154 ? 11.336 -13.32 -3.109 1 98.94 154 PHE B C 1
ATOM 3910 O O . PHE B 1 154 ? 12.266 -14.109 -2.896 1 98.94 154 PHE B O 1
ATOM 3917 N N . HIS B 1 155 ? 11.422 -12.375 -3.986 1 98.88 155 HIS B N 1
ATOM 3918 C CA . HIS B 1 155 ? 12.57 -12.367 -4.891 1 98.88 155 HIS B CA 1
ATOM 3919 C C . HIS B 1 155 ? 13.812 -11.812 -4.203 1 98.88 155 HIS B C 1
ATOM 3921 O O . HIS B 1 155 ? 14.938 -12.195 -4.535 1 98.88 155 HIS B O 1
ATOM 3927 N N . ALA B 1 156 ? 13.641 -10.914 -3.209 1 98.94 156 ALA B N 1
ATOM 3928 C CA . ALA B 1 156 ? 14.781 -10.523 -2.387 1 98.94 156 ALA B CA 1
ATOM 3929 C C . ALA B 1 156 ? 15.336 -11.719 -1.618 1 98.94 156 ALA B C 1
ATOM 3931 O O . ALA B 1 156 ? 16.547 -11.945 -1.603 1 98.94 156 ALA B O 1
ATOM 3932 N N . ALA B 1 157 ? 14.43 -12.508 -0.972 1 99 157 ALA B N 1
ATOM 3933 C CA . ALA B 1 157 ? 14.859 -13.703 -0.25 1 99 157 ALA B CA 1
ATOM 3934 C C . ALA B 1 157 ? 15.516 -14.703 -1.19 1 99 157 ALA B C 1
ATOM 3936 O O . ALA B 1 157 ? 16.547 -15.297 -0.852 1 99 157 ALA B O 1
ATOM 3937 N N . GLU B 1 158 ? 14.93 -14.883 -2.354 1 98.94 158 GLU B N 1
ATOM 3938 C CA . GLU B 1 158 ? 15.477 -15.781 -3.369 1 98.94 158 GLU B CA 1
ATOM 3939 C C . GLU B 1 158 ? 16.891 -15.375 -3.752 1 98.94 158 GLU B C 1
ATOM 3941 O O . GLU B 1 158 ? 17.797 -16.219 -3.793 1 98.94 158 GLU B O 1
ATOM 3946 N N . TYR B 1 159 ? 17.078 -14.07 -3.992 1 98.94 159 TYR B N 1
ATOM 3947 C CA . TYR B 1 159 ? 18.375 -13.516 -4.367 1 98.94 159 TYR B CA 1
ATOM 3948 C C . TYR B 1 159 ? 19.422 -13.766 -3.281 1 98.94 159 TYR B C 1
ATOM 3950 O O . TYR B 1 159 ? 20.562 -14.086 -3.578 1 98.94 159 TYR B O 1
ATOM 3958 N N . LEU B 1 160 ? 19.016 -13.633 -2.1 1 98.94 160 LEU B N 1
ATOM 3959 C CA . LEU B 1 160 ? 19.938 -13.781 -0.98 1 98.94 160 LEU B CA 1
ATOM 3960 C C . LEU B 1 160 ? 20.25 -15.25 -0.722 1 98.94 160 LEU B C 1
ATOM 3962 O O . LEU B 1 160 ? 21.359 -15.578 -0.276 1 98.94 160 LEU B O 1
ATOM 3966 N N . LEU B 1 161 ? 19.375 -16.203 -1.113 1 98.94 161 LEU B N 1
ATOM 3967 C CA . LEU B 1 161 ? 19.516 -17.594 -0.703 1 98.94 161 LEU B CA 1
ATOM 3968 C C . LEU B 1 161 ? 20 -18.453 -1.864 1 98.94 161 LEU B C 1
ATOM 3970 O O . LEU B 1 161 ? 20.484 -19.562 -1.656 1 98.94 161 LEU B O 1
ATOM 3974 N N . PHE B 1 162 ? 19.812 -18.016 -3.082 1 98.88 162 PHE B N 1
ATOM 3975 C CA . PHE B 1 162 ? 20.062 -18.891 -4.215 1 98.88 162 PHE B CA 1
ATOM 3976 C C . PHE B 1 162 ? 20.984 -18.219 -5.23 1 98.88 162 PHE B C 1
ATOM 3978 O O . PHE B 1 162 ? 21.016 -17 -5.332 1 98.88 162 PHE B O 1
ATOM 3985 N N . ARG B 1 163 ? 21.734 -19.031 -5.977 1 98.38 163 ARG B N 1
ATOM 3986 C CA . ARG B 1 163 ? 22.453 -18.703 -7.199 1 98.38 163 ARG B CA 1
ATOM 3987 C C . ARG B 1 163 ? 22.469 -19.875 -8.164 1 98.38 163 ARG B C 1
ATOM 3989 O O . ARG B 1 163 ? 22.734 -21.016 -7.766 1 98.38 163 ARG B O 1
ATOM 3996 N N . ASP B 1 164 ? 22.047 -19.656 -9.352 1 97.56 164 ASP B N 1
ATOM 3997 C CA . ASP B 1 164 ? 22.078 -20.656 -10.406 1 97.56 164 ASP B CA 1
ATOM 3998 C C . ASP B 1 164 ? 21.297 -21.922 -10.008 1 97.56 164 ASP B C 1
ATOM 4000 O O . ASP B 1 164 ? 21.781 -23.031 -10.195 1 97.56 164 ASP B O 1
ATOM 4004 N N . GLY B 1 165 ? 20.234 -21.703 -9.312 1 98.12 165 GLY B N 1
ATOM 4005 C CA . GLY B 1 165 ? 19.328 -22.797 -9.016 1 98.12 165 GLY B CA 1
ATOM 4006 C C . GLY B 1 165 ? 19.719 -23.562 -7.77 1 98.12 165 GLY B C 1
ATOM 4007 O O . GLY B 1 165 ? 19.047 -24.547 -7.41 1 98.12 165 GLY B O 1
ATOM 4008 N N . GLN B 1 166 ? 20.812 -23.094 -7.117 1 98.44 166 GLN B N 1
ATOM 4009 C CA . GLN B 1 166 ? 21.312 -23.812 -5.945 1 98.44 166 GLN B CA 1
ATOM 4010 C C . GLN B 1 166 ? 21.438 -22.875 -4.746 1 98.44 166 GLN B C 1
ATOM 4012 O O . GLN B 1 166 ? 21.656 -21.672 -4.906 1 98.44 166 GLN B O 1
ATOM 4017 N N . PRO B 1 167 ? 21.266 -23.469 -3.52 1 98.81 167 PRO B N 1
ATOM 4018 C CA . PRO B 1 167 ? 21.516 -22.625 -2.346 1 98.81 167 PRO B CA 1
ATOM 4019 C C . PRO B 1 167 ? 22.938 -22.062 -2.322 1 98.81 167 PRO B C 1
ATOM 4021 O O . PRO B 1 167 ? 23.891 -22.766 -2.688 1 98.81 167 PRO B O 1
ATOM 4024 N N . ARG B 1 168 ? 23 -20.844 -1.935 1 98.81 168 ARG B N 1
ATOM 4025 C CA . ARG B 1 168 ? 24.312 -20.219 -1.786 1 98.81 168 ARG B CA 1
ATOM 4026 C C . ARG B 1 168 ? 25.094 -20.844 -0.637 1 98.81 168 ARG B C 1
ATOM 4028 O O . ARG B 1 168 ? 24.516 -21.5 0.226 1 98.81 168 ARG B O 1
ATOM 4035 N N . LYS B 1 169 ? 26.453 -20.594 -0.662 1 98.75 169 LYS B N 1
ATOM 4036 C CA . LYS B 1 169 ? 27.281 -20.984 0.474 1 98.75 169 LYS B CA 1
ATOM 4037 C C . LYS B 1 169 ? 27.156 -19.969 1.613 1 98.75 169 LYS B C 1
ATOM 4039 O O . LYS B 1 169 ? 27.078 -18.766 1.376 1 98.75 169 LYS B O 1
ATOM 4044 N N . ALA B 1 170 ? 27.125 -20.516 2.805 1 98.75 170 ALA B N 1
ATOM 4045 C CA . ALA B 1 170 ? 27.016 -19.641 3.973 1 98.75 170 ALA B CA 1
ATOM 4046 C C . ALA B 1 170 ? 28.141 -18.625 4.012 1 98.75 170 ALA B C 1
ATOM 4048 O O . ALA B 1 170 ? 27.938 -17.484 4.418 1 98.75 170 ALA B O 1
ATOM 4049 N N . ALA B 1 171 ? 29.297 -19 3.582 1 98.38 171 ALA B N 1
ATOM 4050 C CA . ALA B 1 171 ? 30.5 -18.172 3.635 1 98.38 171 ALA B CA 1
ATOM 4051 C C . ALA B 1 171 ? 30.359 -16.969 2.703 1 98.38 171 ALA B C 1
ATOM 4053 O O . ALA B 1 171 ? 31.094 -15.977 2.854 1 98.38 171 ALA B O 1
ATOM 4054 N N . ASP B 1 172 ? 29.438 -17 1.759 1 98.25 172 ASP B N 1
ATOM 4055 C CA . ASP B 1 172 ? 29.266 -15.938 0.777 1 98.25 172 ASP B CA 1
ATOM 4056 C C . ASP B 1 172 ? 28.266 -14.891 1.275 1 98.25 172 ASP B C 1
ATOM 4058 O O . ASP B 1 172 ? 28.062 -13.867 0.624 1 98.25 172 ASP B O 1
ATOM 4062 N N . LEU B 1 173 ? 27.625 -15.125 2.406 1 98.75 173 LEU B N 1
ATOM 4063 C CA . LEU B 1 173 ? 26.625 -14.203 2.957 1 98.75 173 LEU B CA 1
ATOM 4064 C C . LEU B 1 173 ? 27.266 -13.297 4.012 1 98.75 173 LEU B C 1
ATOM 4066 O O . LEU B 1 173 ? 27.797 -13.781 5.008 1 98.75 173 LEU B O 1
ATOM 4070 N N . THR B 1 174 ? 27.203 -12 3.789 1 98.62 174 THR B N 1
ATOM 4071 C CA . THR B 1 174 ? 27.719 -11.055 4.773 1 98.62 174 THR B CA 1
ATOM 4072 C C . THR B 1 174 ? 26.719 -10.883 5.922 1 98.62 174 THR B C 1
ATOM 4074 O O . THR B 1 174 ? 25.547 -11.258 5.801 1 98.62 174 THR B O 1
ATOM 4077 N N . PRO B 1 175 ? 27.141 -10.305 7.062 1 98.44 175 PRO B N 1
ATOM 4078 C CA . PRO B 1 175 ? 26.203 -10.039 8.164 1 98.44 175 PRO B CA 1
ATOM 4079 C C . PRO B 1 175 ? 25.031 -9.156 7.746 1 98.44 175 PRO B C 1
ATOM 4081 O O . PRO B 1 175 ? 23.906 -9.375 8.18 1 98.44 175 PRO B O 1
ATOM 4084 N N . GLY B 1 176 ? 25.281 -8.172 6.914 1 98.75 176 GLY B N 1
ATOM 4085 C CA . GLY B 1 176 ? 24.219 -7.316 6.402 1 98.75 176 GLY B CA 1
ATOM 4086 C C . GLY B 1 176 ? 23.203 -8.07 5.566 1 98.75 176 GLY B C 1
ATOM 4087 O O . GLY B 1 176 ? 22 -7.84 5.691 1 98.75 176 GLY B O 1
ATOM 4088 N N . GLN B 1 177 ? 23.719 -8.984 4.711 1 98.88 177 GLN B N 1
ATOM 4089 C CA . GLN B 1 177 ? 22.828 -9.805 3.891 1 98.88 177 GLN B CA 1
ATOM 4090 C C . GLN B 1 177 ? 21.984 -10.734 4.758 1 98.88 177 GLN B C 1
ATOM 4092 O O . GLN B 1 177 ? 20.797 -10.953 4.477 1 98.88 177 GLN B O 1
ATOM 4097 N N . LEU B 1 178 ? 22.625 -11.258 5.797 1 98.94 178 LEU B N 1
ATOM 4098 C CA . LEU B 1 178 ? 21.906 -12.148 6.711 1 98.94 178 LEU B CA 1
ATOM 4099 C C . LEU B 1 178 ? 20.828 -11.383 7.477 1 98.94 178 LEU B C 1
ATOM 4101 O O . LEU B 1 178 ? 19.719 -11.891 7.664 1 98.94 178 LEU B O 1
ATOM 4105 N N . SER B 1 179 ? 21.141 -10.203 7.914 1 98.88 179 SER B N 1
ATOM 4106 C CA . SER B 1 179 ? 20.141 -9.359 8.57 1 98.88 179 SER B CA 1
ATOM 4107 C C . SER B 1 179 ? 19 -9.008 7.629 1 98.88 179 SER B C 1
ATOM 4109 O O . SER B 1 179 ? 17.828 -9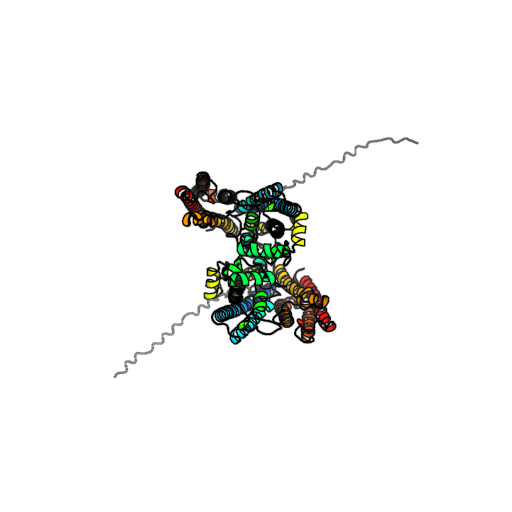.031 8.023 1 98.88 179 SER B O 1
ATOM 4111 N N . TYR B 1 180 ? 19.328 -8.695 6.363 1 98.88 180 TYR B N 1
ATOM 4112 C CA . TYR B 1 180 ? 18.344 -8.398 5.328 1 98.88 180 TYR B CA 1
ATOM 4113 C C . TYR B 1 180 ? 17.391 -9.578 5.121 1 98.88 180 TYR B C 1
ATOM 4115 O O . TYR B 1 180 ? 16.172 -9.406 5.117 1 98.88 180 TYR B O 1
ATOM 4123 N N . LEU B 1 181 ? 17.953 -10.742 5.047 1 98.94 181 LEU B N 1
ATOM 4124 C CA . LEU B 1 181 ? 17.172 -11.953 4.816 1 98.94 181 LEU B CA 1
ATOM 4125 C C . LEU B 1 181 ? 16.203 -12.203 5.969 1 98.94 181 LEU B C 1
ATOM 4127 O O . LEU B 1 181 ? 15.031 -12.484 5.746 1 98.94 181 LEU B O 1
ATOM 4131 N N . ALA B 1 182 ? 16.75 -12.109 7.168 1 98.94 182 ALA B N 1
ATOM 4132 C CA . ALA B 1 182 ? 15.906 -12.367 8.336 1 98.94 182 ALA B CA 1
ATOM 4133 C C . ALA B 1 182 ? 14.758 -11.367 8.422 1 98.94 182 ALA B C 1
ATOM 4135 O O . ALA B 1 182 ? 13.617 -11.734 8.719 1 98.94 182 ALA B O 1
ATOM 4136 N N . ALA B 1 183 ? 15.023 -10.141 8.141 1 98.94 183 ALA B N 1
ATOM 4137 C CA . ALA B 1 183 ? 14.008 -9.094 8.195 1 98.94 183 ALA B CA 1
ATOM 4138 C C . ALA B 1 183 ? 12.953 -9.289 7.105 1 98.94 183 ALA B C 1
ATOM 4140 O O . ALA B 1 183 ? 11.758 -9.18 7.367 1 98.94 183 ALA B O 1
ATOM 4141 N N . VAL B 1 184 ? 13.398 -9.586 5.914 1 98.94 184 VAL B N 1
ATOM 4142 C CA . VAL B 1 184 ? 12.492 -9.812 4.789 1 98.94 184 VAL B CA 1
ATOM 4143 C C . VAL B 1 184 ? 11.609 -11.031 5.078 1 98.94 184 VAL B C 1
ATOM 4145 O O . VAL B 1 184 ? 10.414 -11.016 4.793 1 98.94 184 VAL B O 1
ATOM 4148 N N . ALA B 1 185 ? 12.219 -12.047 5.609 1 98.94 185 ALA B N 1
ATOM 4149 C CA . ALA B 1 185 ? 11.453 -13.242 5.945 1 98.94 185 ALA B CA 1
ATOM 4150 C C . ALA B 1 185 ? 10.375 -12.938 6.973 1 98.94 185 ALA B C 1
ATOM 4152 O O . ALA B 1 185 ? 9.242 -13.422 6.863 1 98.94 185 ALA B O 1
ATOM 4153 N N . GLU B 1 186 ? 10.711 -12.172 7.953 1 98.94 186 GLU B N 1
ATOM 4154 C CA . GLU B 1 186 ? 9.734 -11.766 8.961 1 98.94 186 GLU B CA 1
ATOM 4155 C C . GLU B 1 186 ? 8.586 -10.977 8.336 1 98.94 186 GLU B C 1
ATOM 4157 O O . GLU B 1 186 ? 7.422 -11.219 8.648 1 98.94 186 GLU B O 1
ATOM 4162 N N . VAL B 1 187 ? 8.867 -10.109 7.438 1 98.94 187 VAL B N 1
ATOM 4163 C CA . VAL B 1 187 ? 7.84 -9.281 6.816 1 98.94 187 VAL B CA 1
ATOM 4164 C C . VAL B 1 187 ? 7.008 -10.125 5.855 1 98.94 187 VAL B C 1
ATOM 4166 O O . VAL B 1 187 ? 5.797 -9.914 5.727 1 98.94 187 VAL B O 1
ATOM 4169 N N . ILE B 1 188 ? 7.59 -11.102 5.18 1 98.94 188 ILE B N 1
ATOM 4170 C CA . ILE B 1 188 ? 6.812 -12.047 4.383 1 98.94 188 ILE B CA 1
ATOM 4171 C C . ILE B 1 188 ? 5.777 -12.742 5.266 1 98.94 188 ILE B C 1
ATOM 4173 O O . ILE B 1 188 ? 4.621 -12.906 4.867 1 98.94 188 ILE B O 1
ATOM 4177 N N . ALA B 1 189 ? 6.215 -13.117 6.484 1 98.94 189 ALA B N 1
ATOM 4178 C CA . ALA B 1 189 ? 5.277 -13.742 7.414 1 98.94 189 ALA B CA 1
ATOM 4179 C C . ALA B 1 189 ? 4.168 -12.773 7.805 1 98.94 189 ALA B C 1
ATOM 4181 O O . ALA B 1 189 ? 2.988 -13.133 7.812 1 98.94 189 ALA B O 1
ATOM 4182 N N . GLU B 1 190 ? 4.527 -11.578 8.125 1 98.88 190 GLU B N 1
ATOM 4183 C CA . GLU B 1 190 ? 3.543 -10.555 8.469 1 98.88 190 GLU B CA 1
ATOM 4184 C C . GLU B 1 190 ? 2.547 -10.344 7.332 1 98.88 190 GLU B C 1
ATOM 4186 O O . GLU B 1 190 ? 1.338 -10.281 7.562 1 98.88 190 GLU B O 1
ATOM 4191 N N . ASP B 1 191 ? 3.057 -10.242 6.113 1 98.75 191 ASP B N 1
ATOM 4192 C CA . ASP B 1 191 ? 2.209 -10.023 4.945 1 98.75 191 ASP B CA 1
ATOM 4193 C C . ASP B 1 191 ? 1.291 -11.219 4.699 1 98.75 191 ASP B C 1
ATOM 4195 O O . ASP B 1 191 ? 0.115 -11.055 4.371 1 98.75 191 ASP B O 1
ATOM 4199 N N . ALA B 1 192 ? 1.839 -12.414 4.852 1 98.94 192 ALA B N 1
ATOM 4200 C CA . ALA B 1 192 ? 1.04 -13.625 4.684 1 98.94 192 ALA B CA 1
ATOM 4201 C C . ALA B 1 192 ? -0.07 -13.695 5.73 1 98.94 192 ALA B C 1
ATOM 4203 O O . ALA B 1 192 ? -1.214 -14.031 5.406 1 98.94 192 ALA B O 1
ATOM 4204 N N . ILE B 1 193 ? 0.247 -13.383 6.965 1 98.94 193 ILE B N 1
ATOM 4205 C CA . ILE B 1 193 ? -0.729 -13.391 8.047 1 98.94 193 ILE B CA 1
ATOM 4206 C C . ILE B 1 193 ? -1.796 -12.328 7.789 1 98.94 193 ILE B C 1
ATOM 4208 O O . ILE B 1 193 ? -2.979 -12.555 8.055 1 98.94 193 ILE B O 1
ATOM 4212 N N . THR B 1 194 ? -1.36 -11.203 7.281 1 98.62 194 THR B N 1
ATOM 4213 C CA . THR B 1 194 ? -2.301 -10.141 6.945 1 98.62 194 THR B CA 1
ATOM 4214 C C . THR B 1 194 ? -3.336 -10.633 5.938 1 98.62 194 THR B C 1
ATOM 4216 O O . THR B 1 194 ? -4.531 -10.375 6.094 1 98.62 194 THR B O 1
ATOM 4219 N N . LEU B 1 195 ? -2.916 -11.344 4.922 1 98.75 195 LEU B N 1
ATOM 4220 C CA . LEU B 1 195 ? -3.824 -11.883 3.912 1 98.75 195 LEU B CA 1
ATOM 4221 C C . LEU B 1 195 ? -4.797 -12.883 4.531 1 98.75 195 LEU B C 1
ATOM 4223 O O . LEU B 1 195 ? -6 -12.828 4.262 1 98.75 195 LEU B O 1
ATOM 4227 N N . GLU B 1 196 ? -4.277 -13.773 5.355 1 98.81 196 GLU B N 1
ATOM 4228 C CA . GLU B 1 196 ? -5.145 -14.719 6.047 1 98.81 196 GLU B CA 1
ATOM 4229 C C . GLU B 1 196 ? -6.191 -13.992 6.891 1 98.81 196 GLU B C 1
ATOM 4231 O O . GLU B 1 196 ? -7.387 -14.273 6.777 1 98.81 196 GLU B O 1
ATOM 4236 N N . ALA B 1 197 ? -5.734 -13.047 7.695 1 98.69 197 ALA B N 1
ATOM 4237 C CA . ALA B 1 197 ? -6.586 -12.336 8.641 1 98.69 197 ALA B CA 1
ATOM 4238 C C . ALA B 1 197 ? -7.637 -11.5 7.914 1 98.69 197 ALA B C 1
ATOM 4240 O O . ALA B 1 197 ? -8.797 -11.453 8.336 1 98.69 197 ALA B O 1
ATOM 4241 N N . TRP B 1 198 ? -7.227 -10.883 6.855 1 97.88 198 TRP B N 1
ATOM 4242 C CA . TRP B 1 198 ? -8.141 -9.992 6.152 1 97.88 198 TRP B CA 1
ATOM 4243 C C . TRP B 1 198 ? -9.219 -10.781 5.418 1 97.88 198 TRP B C 1
ATOM 4245 O O . TRP B 1 198 ? -10.367 -10.344 5.328 1 97.88 198 TRP B O 1
ATOM 4255 N N . TRP B 1 199 ? -8.883 -11.922 4.918 1 98.56 199 TRP B N 1
ATOM 4256 C CA . TRP B 1 199 ? -9.891 -12.742 4.258 1 98.56 199 TRP B CA 1
ATOM 4257 C C . TRP B 1 199 ? -10.797 -13.422 5.281 1 98.56 199 TRP B C 1
ATOM 4259 O O . TRP B 1 199 ? -12.016 -13.398 5.145 1 98.56 199 TRP B O 1
ATOM 4269 N N . ALA B 1 200 ? -10.242 -13.922 6.34 1 98.38 200 ALA B N 1
ATOM 4270 C CA . ALA B 1 200 ? -10.984 -14.758 7.285 1 98.38 200 ALA B CA 1
ATOM 4271 C C . ALA B 1 200 ? -11.656 -13.898 8.359 1 98.38 200 ALA B C 1
ATOM 4273 O O . ALA B 1 200 ? -12.727 -14.242 8.859 1 98.38 200 ALA B O 1
ATOM 4274 N N . GLY B 1 201 ? -11.07 -12.875 8.711 1 97.31 201 GLY B N 1
ATOM 4275 C CA . GLY B 1 201 ? -11.359 -12.117 9.922 1 97.31 201 GLY B CA 1
ATOM 4276 C C . GLY B 1 201 ? -10.289 -12.242 10.984 1 97.31 201 GLY B C 1
ATOM 4277 O O . GLY B 1 201 ? -9.789 -13.344 11.234 1 97.31 201 GLY B O 1
ATOM 4278 N N . SER B 1 202 ? -9.938 -11.133 11.523 1 96.5 202 SER B N 1
ATOM 4279 C CA . SER B 1 202 ? -8.844 -11.102 12.484 1 96.5 202 SER B CA 1
ATOM 4280 C C . SER B 1 202 ? -9.148 -11.969 13.695 1 96.5 202 SER B C 1
ATOM 4282 O O . SER B 1 202 ? -8.227 -12.453 14.367 1 96.5 202 SER B O 1
ATOM 4284 N N . ASP B 1 203 ? -10.391 -12.188 13.984 1 96.12 203 ASP B N 1
ATOM 4285 C CA . ASP B 1 203 ? -10.797 -13.016 15.117 1 96.12 203 ASP B CA 1
ATOM 4286 C C . ASP B 1 203 ? -10.656 -14.5 14.797 1 96.12 203 ASP B C 1
ATOM 4288 O O . ASP B 1 203 ? -10.844 -15.344 15.672 1 96.12 203 ASP B O 1
ATOM 4292 N N . LYS B 1 204 ? -10.289 -14.844 13.609 1 97.5 204 LYS B N 1
ATOM 4293 C CA . LYS B 1 204 ? -10.281 -16.234 13.18 1 97.5 204 LYS B CA 1
ATOM 4294 C C . LYS B 1 204 ? -8.852 -16.75 13.031 1 97.5 204 LYS B C 1
ATOM 4296 O O . LYS B 1 204 ? -8.633 -17.906 12.68 1 97.5 204 LYS B O 1
ATOM 4301 N N . ILE B 1 205 ? -7.891 -15.938 13.242 1 98.06 205 ILE B N 1
ATOM 4302 C CA . ILE B 1 205 ? -6.508 -16.406 13.156 1 98.06 205 ILE B CA 1
ATOM 4303 C C . ILE B 1 205 ? -6 -16.766 14.547 1 98.06 205 ILE B C 1
ATOM 4305 O O . ILE B 1 205 ? -6.629 -16.438 15.555 1 98.06 205 ILE B O 1
ATOM 4309 N N . SER B 1 206 ? -4.898 -17.5 14.641 1 98.38 206 SER B N 1
ATOM 4310 C CA . SER B 1 206 ? -4.352 -17.922 15.922 1 98.38 206 SER B CA 1
ATOM 4311 C C . SER B 1 206 ? -3.898 -16.734 16.75 1 98.38 206 SER B C 1
ATOM 4313 O O . SER B 1 206 ? -3.621 -15.656 16.219 1 98.38 206 SER B O 1
ATOM 4315 N N . GLU B 1 207 ? -3.797 -16.906 18.031 1 97.94 207 GLU B N 1
ATOM 4316 C CA . GLU B 1 207 ? -3.324 -15.875 18.938 1 97.94 207 GLU B CA 1
ATOM 4317 C C . GLU B 1 207 ? -1.905 -15.438 18.594 1 97.94 207 GLU B C 1
ATOM 4319 O O . GLU B 1 207 ? -1.579 -14.25 18.672 1 97.94 207 GLU B O 1
ATOM 4324 N N . GLU B 1 208 ? -1.136 -16.391 18.25 1 98.44 208 GLU B N 1
ATOM 4325 C CA . GLU B 1 208 ? 0.239 -16.094 17.859 1 98.44 208 GLU B CA 1
ATOM 4326 C C . GLU B 1 208 ? 0.282 -15.141 16.656 1 98.44 208 GLU B C 1
ATOM 4328 O O . GLU B 1 208 ? 1.017 -14.156 16.688 1 98.44 208 GLU B O 1
ATOM 4333 N N . LYS B 1 209 ? -0.457 -15.43 15.672 1 98.75 209 LYS B N 1
ATOM 4334 C CA . LYS B 1 209 ? -0.497 -14.594 14.477 1 98.75 209 LYS B CA 1
ATOM 4335 C C . LYS B 1 209 ? -1.083 -13.219 14.781 1 98.75 209 LYS B C 1
ATOM 4337 O O . LYS B 1 209 ? -0.597 -12.211 14.273 1 98.75 209 LYS B O 1
ATOM 4342 N N . ALA B 1 210 ? -2.123 -13.195 15.594 1 98.31 210 ALA B N 1
ATOM 4343 C CA . ALA B 1 210 ? -2.715 -11.922 16 1 98.31 210 ALA B CA 1
ATOM 4344 C C . ALA B 1 210 ? -1.689 -11.047 16.719 1 98.31 210 ALA B C 1
ATOM 4346 O O . ALA B 1 210 ? -1.644 -9.828 16.484 1 98.31 210 ALA B O 1
ATOM 4347 N N . LYS B 1 211 ? -0.888 -11.633 17.547 1 98.5 211 LYS B N 1
ATOM 4348 C CA . LYS B 1 211 ? 0.138 -10.898 18.297 1 98.5 211 LYS B CA 1
ATOM 4349 C C . LYS B 1 211 ? 1.19 -10.328 17.344 1 98.5 211 LYS B C 1
ATOM 4351 O O . LYS B 1 211 ? 1.667 -9.203 17.547 1 98.5 211 LYS B O 1
ATOM 4356 N N . ILE B 1 212 ? 1.55 -11.102 16.359 1 98.69 212 ILE B N 1
ATOM 4357 C CA . ILE B 1 212 ? 2.531 -10.656 15.375 1 98.69 212 ILE B CA 1
ATOM 4358 C C . ILE B 1 212 ? 2.018 -9.414 14.656 1 98.69 212 ILE B C 1
ATOM 4360 O O . ILE B 1 212 ? 2.75 -8.43 14.492 1 98.69 212 ILE B O 1
ATOM 4364 N N . LEU B 1 213 ? 0.754 -9.422 14.219 1 98.25 213 LEU B N 1
ATOM 4365 C CA . LEU B 1 213 ? 0.177 -8.258 13.555 1 98.25 213 LEU B CA 1
ATOM 4366 C C . LEU B 1 213 ? 0.11 -7.07 14.508 1 98.25 213 LEU B C 1
ATOM 4368 O O . LEU B 1 213 ? 0.404 -5.938 14.117 1 98.25 213 LEU B O 1
ATOM 4372 N N . GLU B 1 214 ? -0.301 -7.332 15.75 1 96.81 214 GLU B N 1
ATOM 4373 C CA . GLU B 1 214 ? -0.367 -6.277 16.75 1 96.81 214 GLU B CA 1
ATOM 4374 C C . GLU B 1 214 ? 0.997 -5.625 16.953 1 96.81 214 GLU B C 1
ATOM 4376 O O . GLU B 1 214 ? 1.11 -4.395 16.953 1 96.81 214 GLU B O 1
ATOM 4381 N N . GLU B 1 215 ? 2.012 -6.441 17.094 1 97 215 GLU B N 1
ATOM 4382 C CA . GLU B 1 215 ? 3.367 -5.949 17.328 1 97 215 GLU B CA 1
ATOM 4383 C C . GLU B 1 215 ? 3.879 -5.156 16.125 1 97 215 GLU B C 1
ATOM 4385 O O . GLU B 1 215 ? 4.637 -4.199 16.281 1 97 215 GLU B O 1
ATOM 4390 N N . ALA B 1 216 ? 3.439 -5.555 14.945 1 96.88 216 ALA B N 1
ATOM 4391 C CA . ALA B 1 216 ? 3.854 -4.867 13.727 1 96.88 216 ALA B CA 1
ATOM 4392 C C . ALA B 1 216 ? 2.945 -3.676 13.43 1 96.88 216 ALA B C 1
ATOM 4394 O O . ALA B 1 216 ? 3.154 -2.953 12.453 1 96.88 216 ALA B O 1
ATOM 4395 N N . GLU B 1 217 ? 1.877 -3.5 14.219 1 92.12 217 GLU B N 1
ATOM 4396 C CA . GLU B 1 217 ? 0.89 -2.436 14.078 1 92.12 217 GLU B CA 1
ATOM 4397 C C . GLU B 1 217 ? 0.175 -2.518 12.734 1 92.12 217 GLU B C 1
ATOM 4399 O O . GLU B 1 217 ? -0.024 -1.501 12.062 1 92.12 217 GLU B O 1
ATOM 4404 N N . ILE B 1 218 ? -0.109 -3.697 12.328 1 94.81 218 ILE B N 1
ATOM 4405 C CA . ILE B 1 218 ? -0.878 -3.977 11.117 1 94.81 218 ILE B CA 1
ATOM 4406 C C . ILE B 1 218 ? -2.326 -4.285 11.492 1 94.81 218 ILE B C 1
ATOM 4408 O O . ILE B 1 218 ? -2.588 -5.168 12.312 1 94.81 218 ILE B O 1
ATOM 4412 N N . GLU B 1 219 ? -3.211 -3.561 10.914 1 90.44 219 GLU B N 1
ATOM 4413 C CA . GLU B 1 219 ? -4.633 -3.742 11.188 1 90.44 219 GLU B CA 1
ATOM 4414 C C . GLU B 1 219 ? -5.402 -4.102 9.914 1 90.44 219 GLU B C 1
ATOM 4416 O O . GLU B 1 219 ? -5.781 -3.219 9.148 1 90.44 219 GLU B O 1
ATOM 4421 N N . PRO B 1 220 ? -5.66 -5.371 9.734 1 92.31 220 PRO B N 1
ATOM 4422 C CA . PRO B 1 220 ? -6.48 -5.766 8.586 1 92.31 220 PRO B CA 1
ATOM 4423 C C . PRO B 1 220 ? -7.906 -5.223 8.664 1 92.31 220 PRO B C 1
ATOM 4425 O O . PRO B 1 220 ? -8.383 -4.891 9.758 1 92.31 220 PRO B O 1
ATOM 4428 N N . GLY B 1 221 ? -8.508 -5.105 7.551 1 88.81 221 GLY B N 1
ATOM 4429 C CA . GLY B 1 221 ? -9.914 -4.727 7.52 1 88.81 221 GLY B CA 1
ATOM 4430 C C . GLY B 1 221 ? -10.836 -5.84 7.969 1 88.81 221 GLY B C 1
ATOM 4431 O O . GLY B 1 221 ? -10.383 -6.891 8.422 1 88.81 221 GLY B O 1
ATOM 4432 N N . LYS B 1 222 ? -12.164 -5.5 7.859 1 90.94 222 LYS B N 1
ATOM 4433 C CA . LYS B 1 222 ? -13.172 -6.516 8.133 1 90.94 222 LYS B CA 1
ATOM 4434 C C . LYS B 1 222 ? -13.047 -7.691 7.168 1 90.94 222 LYS B C 1
ATOM 4436 O O . LYS B 1 222 ? -12.477 -7.555 6.086 1 90.94 222 LYS B O 1
ATOM 4441 N N . SER B 1 223 ? -13.57 -8.781 7.586 1 96.81 223 SER B N 1
ATOM 4442 C CA . SER B 1 223 ? -13.492 -10.016 6.805 1 96.81 223 SER B CA 1
ATOM 4443 C C . SER B 1 223 ? -13.93 -9.789 5.363 1 96.81 223 SER B C 1
ATOM 4445 O O . SER B 1 223 ? -15.094 -9.461 5.105 1 96.81 223 SER B O 1
ATOM 4447 N N . TYR B 1 224 ? -13.016 -9.984 4.43 1 97.25 224 TYR B N 1
ATOM 4448 C CA . TYR B 1 224 ? -13.336 -9.859 3.014 1 97.25 224 TYR B CA 1
ATOM 4449 C C . TYR B 1 224 ? -14.211 -11.016 2.545 1 97.25 224 TYR B C 1
ATOM 4451 O O . TYR B 1 224 ? -15.07 -10.844 1.686 1 97.25 224 TYR B O 1
ATOM 4459 N N . ALA B 1 225 ? -13.984 -12.219 3.117 1 98.25 225 ALA B N 1
ATOM 4460 C CA . ALA B 1 225 ? -14.883 -13.336 2.848 1 98.25 225 ALA B CA 1
ATOM 4461 C C . ALA B 1 225 ? -16.328 -12.992 3.234 1 98.25 225 ALA B C 1
ATOM 4463 O O . ALA B 1 225 ? -17.266 -13.391 2.549 1 98.25 225 ALA B O 1
ATOM 4464 N N . GLY B 1 226 ? -16.453 -12.336 4.309 1 97 226 GLY B N 1
ATOM 4465 C CA . GLY B 1 226 ? -17.781 -11.875 4.707 1 97 226 GLY B CA 1
ATOM 4466 C C . GLY B 1 226 ? -18.438 -10.992 3.666 1 97 226 GLY B C 1
ATOM 4467 O O . GLY B 1 226 ? -19.625 -11.133 3.387 1 97 226 GLY B O 1
ATOM 4468 N N . GLU B 1 227 ? -17.688 -10.07 3.09 1 95.56 227 GLU B N 1
ATOM 4469 C CA . GLU B 1 227 ? -18.234 -9.211 2.041 1 95.56 227 GLU B CA 1
ATOM 4470 C C . GLU B 1 227 ? -18.656 -10.031 0.825 1 95.56 227 GLU B C 1
ATOM 4472 O O . GLU B 1 227 ? -19.703 -9.766 0.229 1 95.56 227 GLU B O 1
ATOM 4477 N N . PHE B 1 228 ? -17.844 -11.039 0.462 1 96 228 PHE B N 1
ATOM 4478 C CA . PHE B 1 228 ? -18.188 -11.93 -0.641 1 96 228 PHE B CA 1
ATOM 4479 C C . PHE B 1 228 ? -19.531 -12.617 -0.388 1 96 228 PHE B C 1
ATOM 4481 O O . PHE B 1 228 ? -20.391 -12.625 -1.259 1 96 228 PHE B O 1
ATOM 4488 N N . LYS B 1 229 ? -19.688 -13.094 0.788 1 96.44 229 LYS B N 1
ATOM 4489 C CA . LYS B 1 229 ? -20.859 -13.906 1.126 1 96.44 229 LYS B CA 1
ATOM 4490 C C . LYS B 1 229 ? -22.094 -13.039 1.291 1 96.44 229 LYS B C 1
ATOM 4492 O O . LYS B 1 229 ? -23.219 -13.547 1.232 1 96.44 229 LYS B O 1
ATOM 4497 N N . LYS B 1 230 ? -21.891 -11.727 1.442 1 95.19 230 LYS B N 1
ATOM 4498 C CA . LYS B 1 230 ? -23 -10.805 1.64 1 95.19 230 LYS B CA 1
ATOM 4499 C C . LYS B 1 230 ? -23.281 -10.008 0.371 1 95.19 230 LYS B C 1
ATOM 4501 O O . LYS B 1 230 ? -23.969 -8.977 0.418 1 95.19 230 LYS B O 1
ATOM 4506 N N . ALA B 1 231 ? -22.734 -10.461 -0.719 1 95.81 231 ALA B N 1
ATOM 4507 C CA . ALA B 1 231 ? -23 -9.734 -1.96 1 95.81 231 ALA B CA 1
ATOM 4508 C C . ALA B 1 231 ? -24.484 -9.438 -2.125 1 95.81 231 ALA B C 1
ATOM 4510 O O . ALA B 1 231 ? -25.328 -10.32 -1.92 1 95.81 231 ALA B O 1
ATOM 4511 N N . GLY B 1 232 ? -24.844 -8.195 -2.498 1 95.44 232 GLY B N 1
ATOM 4512 C CA . GLY B 1 232 ? -26.219 -7.777 -2.678 1 95.44 232 GLY B CA 1
ATOM 4513 C C . GLY B 1 232 ? -26.859 -7.301 -1.393 1 95.44 232 GLY B C 1
ATOM 4514 O O . GLY B 1 232 ? -28.047 -6.953 -1.381 1 95.44 232 GLY B O 1
ATOM 4515 N N . GLN B 1 233 ? -26.109 -7.289 -0.324 1 95.19 233 GLN B N 1
ATOM 4516 C CA . GLN B 1 233 ? -26.609 -6.859 0.976 1 95.19 233 GLN B CA 1
ATOM 4517 C C . GLN B 1 233 ? -25.719 -5.777 1.578 1 95.19 233 GLN B C 1
ATOM 4519 O O . GLN B 1 233 ? -24.578 -5.578 1.133 1 95.19 233 GLN B O 1
ATOM 4524 N N . ALA B 1 234 ? -26.281 -5.066 2.551 1 93.88 234 ALA B N 1
ATOM 4525 C CA . ALA B 1 234 ? -25.484 -4.109 3.312 1 93.88 234 ALA B CA 1
ATOM 4526 C C . ALA B 1 234 ? -24.25 -4.777 3.908 1 93.88 234 ALA B C 1
ATOM 4528 O O . ALA B 1 234 ? -24.312 -5.91 4.387 1 93.88 234 ALA B O 1
ATOM 4529 N N . GLY B 1 235 ? -23.141 -4.008 3.857 1 94.25 235 GLY B N 1
ATOM 4530 C CA . GLY B 1 235 ? -21.906 -4.551 4.402 1 94.25 235 GLY B CA 1
ATOM 4531 C C . GLY B 1 235 ? -21.016 -5.184 3.35 1 94.25 235 GLY B C 1
ATOM 4532 O O . GLY B 1 235 ? -19.922 -5.66 3.658 1 94.25 235 GLY B O 1
ATOM 4533 N N . SER B 1 236 ? -21.531 -5.172 2.143 1 95.81 236 SER B N 1
ATOM 4534 C CA . SER B 1 236 ? -20.75 -5.672 1.021 1 95.81 236 SER B CA 1
ATOM 4535 C C . SER B 1 236 ? -20.578 -4.609 -0.057 1 95.81 236 SER B C 1
ATOM 4537 O O . SER B 1 236 ? -21.562 -3.977 -0.473 1 95.81 236 SER B O 1
ATOM 4539 N N . ARG B 1 237 ? -19.344 -4.473 -0.523 1 93.81 237 ARG B N 1
ATOM 4540 C CA . ARG B 1 237 ? -19.078 -3.547 -1.617 1 93.81 237 ARG B CA 1
ATOM 4541 C C . ARG B 1 237 ? -19.641 -4.07 -2.932 1 93.81 237 ARG B C 1
ATOM 4543 O O . ARG B 1 237 ? -19.703 -3.338 -3.922 1 93.81 237 ARG B O 1
ATOM 4550 N N . TYR B 1 238 ? -19.969 -5.379 -2.953 1 95.56 238 TYR B N 1
ATOM 4551 C CA . TYR B 1 238 ? -20.516 -5.988 -4.16 1 95.56 238 TYR B CA 1
ATOM 4552 C C . TYR B 1 238 ? -22.031 -5.848 -4.199 1 95.56 238 TYR B C 1
ATOM 4554 O O . TYR B 1 238 ? -22.734 -6.359 -3.32 1 95.56 238 TYR B O 1
ATOM 4562 N N . GLU B 1 239 ? -22.516 -5.234 -5.266 1 94.31 239 GLU B N 1
ATOM 4563 C CA . GLU B 1 239 ? -23.938 -4.965 -5.383 1 94.31 239 GLU B CA 1
ATOM 4564 C C . GLU B 1 239 ? -24.719 -6.234 -5.715 1 94.31 239 GLU B C 1
ATOM 4566 O O . GLU B 1 239 ? -25.938 -6.27 -5.582 1 94.31 239 GLU B O 1
ATOM 4571 N N . SER B 1 240 ? -24 -7.301 -6.203 1 95.12 240 SER B N 1
ATOM 4572 C CA . SER B 1 240 ? -24.656 -8.555 -6.586 1 95.12 240 SER B CA 1
ATOM 4573 C C . SER B 1 240 ? -23.656 -9.711 -6.609 1 95.12 240 SER B C 1
ATOM 4575 O O . SER B 1 240 ? -22.438 -9.484 -6.613 1 95.12 240 SER B O 1
ATOM 4577 N N . ASN B 1 241 ? -24.219 -10.898 -6.652 1 95.5 241 ASN B N 1
ATOM 4578 C CA . ASN B 1 241 ? -23.391 -12.078 -6.832 1 95.5 241 ASN B CA 1
ATOM 4579 C C . ASN B 1 241 ? -22.625 -12.031 -8.156 1 95.5 241 ASN B C 1
ATOM 4581 O O . ASN B 1 241 ? -21.5 -12.531 -8.25 1 95.5 241 ASN B O 1
ATOM 4585 N N . SER B 1 242 ? -23.219 -11.422 -9.148 1 95.81 242 SER B N 1
ATOM 4586 C CA . SER B 1 242 ? -22.578 -11.328 -10.453 1 95.81 242 SER B CA 1
ATOM 4587 C C . SER B 1 242 ? -21.266 -10.57 -10.383 1 95.81 242 SER B C 1
ATOM 4589 O O . SER B 1 242 ? -20.297 -10.93 -11.062 1 95.81 242 SER B O 1
ATOM 4591 N N . GLU B 1 243 ? -21.203 -9.586 -9.516 1 96.12 243 GLU B N 1
ATOM 4592 C CA . GLU B 1 243 ? -19.969 -8.812 -9.359 1 96.12 243 GLU B CA 1
ATOM 4593 C C . GLU B 1 243 ? -18.875 -9.648 -8.695 1 96.12 243 GLU B C 1
ATOM 4595 O O . GLU B 1 243 ? -17.703 -9.5 -9.016 1 96.12 243 GLU B O 1
ATOM 4600 N N . VAL B 1 244 ? -19.266 -10.516 -7.793 1 97.62 244 VAL B N 1
ATOM 4601 C CA . VAL B 1 244 ? -18.297 -11.406 -7.145 1 97.62 244 VAL B CA 1
ATOM 4602 C C . VAL B 1 244 ? -17.766 -12.398 -8.164 1 97.62 244 VAL B C 1
ATOM 4604 O O . VAL B 1 244 ? -16.547 -12.633 -8.227 1 97.62 244 VAL B O 1
ATOM 4607 N N . LEU B 1 245 ? -18.688 -12.938 -8.961 1 98.06 245 LEU B N 1
ATOM 4608 C CA . LEU B 1 245 ? -18.266 -13.875 -10 1 98.06 245 LEU B CA 1
ATOM 4609 C C . LEU B 1 245 ? -17.328 -13.203 -10.992 1 98.06 245 LEU B C 1
ATOM 4611 O O . LEU B 1 245 ? -16.359 -13.812 -11.453 1 98.06 245 LEU B O 1
ATOM 4615 N N . ASP B 1 246 ? -17.625 -11.961 -11.305 1 97.56 246 ASP B N 1
ATOM 4616 C CA . ASP B 1 246 ? -16.766 -11.188 -12.195 1 97.56 246 ASP B CA 1
ATOM 4617 C C . ASP B 1 246 ? -15.344 -11.086 -11.625 1 97.56 246 ASP B C 1
ATOM 4619 O O . ASP B 1 246 ? -14.367 -11.219 -12.367 1 97.56 246 ASP B O 1
ATOM 4623 N N . GLU B 1 247 ? -15.234 -10.875 -10.32 1 96.69 247 GLU B N 1
ATOM 4624 C CA . GLU B 1 247 ? -13.945 -10.773 -9.641 1 96.69 247 GLU B CA 1
ATOM 4625 C C . GLU B 1 247 ? -13.172 -12.086 -9.719 1 96.69 247 GLU B C 1
ATOM 4627 O O . GLU B 1 247 ? -11.977 -12.094 -10.008 1 96.69 247 GLU B O 1
ATOM 4632 N N . ILE B 1 248 ? -13.828 -13.172 -9.539 1 98.5 248 ILE B N 1
ATOM 4633 C CA . ILE B 1 248 ? -13.219 -14.5 -9.547 1 98.5 248 ILE B CA 1
ATOM 4634 C C . ILE B 1 248 ? -12.695 -14.812 -10.953 1 98.5 248 ILE B C 1
ATOM 4636 O O . ILE B 1 248 ? -11.547 -15.242 -11.109 1 98.5 248 ILE B O 1
ATOM 4640 N N . ILE B 1 249 ? -13.523 -14.547 -11.969 1 98.62 249 ILE B N 1
ATOM 4641 C CA . ILE B 1 249 ? -13.156 -14.828 -13.352 1 98.62 249 ILE B CA 1
ATOM 4642 C C . ILE B 1 249 ? -12.031 -13.883 -13.789 1 98.62 249 ILE B C 1
ATOM 4644 O O . ILE B 1 249 ? -11.062 -14.312 -14.414 1 98.62 249 ILE B O 1
ATOM 4648 N N . GLY B 1 250 ? -12.148 -12.633 -13.406 1 98.19 250 GLY B N 1
ATOM 4649 C CA . GLY B 1 250 ? -11.141 -11.641 -13.758 1 98.19 250 GLY B CA 1
ATOM 4650 C C . GLY B 1 250 ? -9.773 -11.969 -13.195 1 98.19 250 GLY B C 1
ATOM 4651 O O . GLY B 1 250 ? -8.758 -11.82 -13.883 1 98.19 250 GLY B O 1
ATOM 4652 N N . GLY B 1 251 ? -9.734 -12.375 -11.906 1 98.56 251 GLY B N 1
ATOM 4653 C CA . GLY B 1 251 ? -8.477 -12.781 -11.305 1 98.56 251 GLY B CA 1
ATOM 4654 C C . GLY B 1 251 ? -7.816 -13.945 -12.023 1 98.56 251 GLY B C 1
ATOM 4655 O O . GLY B 1 251 ? -6.598 -13.969 -12.188 1 98.56 251 GLY B O 1
ATOM 4656 N N . SER B 1 252 ? -8.625 -14.883 -12.461 1 98.81 252 SER B N 1
ATOM 4657 C CA . SER B 1 252 ? -8.133 -16.031 -13.227 1 98.81 252 SER B CA 1
ATOM 4658 C C . SER B 1 252 ? -7.57 -15.594 -14.57 1 98.81 252 SER B C 1
ATOM 4660 O O . SER B 1 252 ? -6.484 -16.016 -14.969 1 98.81 252 SER B O 1
ATOM 4662 N N . LYS B 1 253 ? -8.281 -14.727 -15.234 1 98.69 253 LYS B N 1
ATOM 4663 C CA . LYS B 1 253 ? -7.832 -14.227 -16.531 1 98.69 253 LYS B CA 1
ATOM 4664 C C . LYS B 1 253 ? -6.52 -13.461 -16.391 1 98.69 253 LYS B C 1
ATOM 4666 O O . LYS B 1 253 ? -5.605 -13.625 -17.203 1 98.69 253 LYS B O 1
ATOM 4671 N N . ASP B 1 254 ? -6.441 -12.656 -15.375 1 98.25 254 ASP B N 1
ATOM 4672 C CA . ASP B 1 254 ? -5.277 -11.797 -15.164 1 98.25 254 ASP B CA 1
ATOM 4673 C C . ASP B 1 254 ? -3.998 -12.633 -15.07 1 98.25 254 ASP B C 1
ATOM 4675 O O . ASP B 1 254 ? -2.992 -12.305 -15.703 1 98.25 254 ASP B O 1
ATOM 4679 N N . ILE B 1 255 ? -4.035 -13.719 -14.289 1 98.81 255 ILE B N 1
ATOM 4680 C CA . ILE B 1 255 ? -2.803 -14.469 -14.062 1 98.81 255 ILE B CA 1
ATOM 4681 C C . ILE B 1 255 ? -2.477 -15.305 -15.305 1 98.81 255 ILE B C 1
ATOM 4683 O O . ILE B 1 255 ? -1.307 -15.484 -15.641 1 98.81 255 ILE B O 1
ATOM 4687 N N . ILE B 1 256 ? -3.496 -15.766 -16.016 1 98.88 256 ILE B N 1
ATOM 4688 C CA . ILE B 1 256 ? -3.256 -16.516 -17.25 1 98.88 256 ILE B CA 1
ATOM 4689 C C . ILE B 1 256 ? -2.65 -15.594 -18.312 1 98.88 256 ILE B C 1
ATOM 4691 O O . ILE B 1 256 ? -1.702 -15.969 -19 1 98.88 256 ILE B O 1
ATOM 4695 N N . ASP B 1 257 ? -3.15 -14.43 -18.391 1 98.81 257 ASP B N 1
ATOM 4696 C CA . ASP B 1 257 ? -2.594 -13.438 -19.297 1 98.81 257 ASP B CA 1
ATOM 4697 C C . ASP B 1 257 ? -1.168 -13.062 -18.906 1 98.81 257 ASP B C 1
ATOM 4699 O O . ASP B 1 257 ? -0.316 -12.836 -19.766 1 98.81 257 ASP B O 1
ATOM 4703 N N . GLU B 1 258 ? -0.938 -13 -17.625 1 98.62 258 GLU B N 1
ATOM 4704 C CA . GLU B 1 258 ? 0.405 -12.656 -17.172 1 98.62 258 GLU B CA 1
ATOM 4705 C C . GLU B 1 258 ? 1.412 -13.734 -17.547 1 98.62 258 GLU B C 1
ATOM 4707 O O . GLU B 1 258 ? 2.555 -13.43 -17.906 1 98.62 258 GLU B O 1
ATOM 4712 N N . ILE B 1 259 ? 1.012 -15.023 -17.422 1 98.81 259 ILE B N 1
ATOM 4713 C CA . ILE B 1 259 ? 1.898 -16.094 -17.891 1 98.81 259 ILE B CA 1
ATOM 4714 C C . ILE B 1 259 ? 2.238 -15.875 -19.359 1 98.81 259 ILE B C 1
ATOM 4716 O O . ILE B 1 259 ? 3.414 -15.859 -19.734 1 98.81 259 ILE B O 1
ATOM 4720 N N . ALA B 1 260 ? 1.225 -15.609 -20.156 1 98.81 260 ALA B N 1
ATOM 4721 C CA . ALA B 1 260 ? 1.382 -15.508 -21.609 1 98.81 260 ALA B CA 1
ATOM 4722 C C . ALA B 1 260 ? 2.215 -14.281 -21.984 1 98.81 260 ALA B C 1
ATOM 4724 O O . ALA B 1 260 ? 3.059 -14.352 -22.875 1 98.81 260 ALA B O 1
ATOM 4725 N N . ASP B 1 261 ? 2.012 -13.219 -21.281 1 98.38 261 ASP B N 1
ATOM 4726 C CA . ASP B 1 261 ? 2.564 -11.945 -21.734 1 98.38 261 ASP B CA 1
ATOM 4727 C C . ASP B 1 261 ? 3.891 -11.641 -21.031 1 98.38 261 ASP B C 1
ATOM 4729 O O . ASP B 1 261 ? 4.766 -10.992 -21.609 1 98.38 261 ASP B O 1
ATOM 4733 N N . SER B 1 262 ? 3.977 -12.148 -19.766 1 97.75 262 SER B N 1
ATOM 4734 C CA . SER B 1 262 ? 5.102 -11.664 -18.984 1 97.75 262 SER B CA 1
ATOM 4735 C C . SER B 1 262 ? 5.938 -12.82 -18.438 1 97.75 262 SER B C 1
ATOM 4737 O O . SER B 1 262 ? 7.129 -12.922 -18.75 1 97.75 262 SER B O 1
ATOM 4739 N N . LYS B 1 263 ? 5.383 -13.789 -17.734 1 98.62 263 LYS B N 1
ATOM 4740 C CA . LYS B 1 263 ? 6.133 -14.812 -17.016 1 98.62 263 LYS B CA 1
ATOM 4741 C C . LYS B 1 263 ? 6.832 -15.766 -17.984 1 98.62 263 LYS B C 1
ATOM 4743 O O . LYS B 1 263 ? 7.961 -16.188 -17.734 1 98.62 263 LYS B O 1
ATOM 4748 N N . VAL B 1 264 ? 6.113 -16.078 -19.047 1 98.62 264 VAL B N 1
ATOM 4749 C CA . VAL B 1 264 ? 6.699 -16.891 -20.109 1 98.62 264 VAL B CA 1
ATOM 4750 C C . VAL B 1 264 ? 6.898 -16.031 -21.359 1 98.62 264 VAL B C 1
ATOM 4752 O O . VAL B 1 264 ? 7.918 -16.156 -22.047 1 98.62 264 VAL B O 1
ATOM 4755 N N . GLY B 1 265 ? 6.008 -15.125 -21.609 1 98.56 265 GLY B N 1
ATOM 4756 C CA . GLY B 1 265 ? 5.992 -14.336 -22.828 1 98.56 265 GLY B CA 1
ATOM 4757 C C . GLY B 1 265 ? 7.227 -13.469 -23 1 98.56 265 GLY B C 1
ATOM 4758 O O . GLY B 1 265 ? 7.848 -13.461 -24.062 1 98.56 265 GLY B O 1
ATOM 4759 N N . LYS B 1 266 ? 7.574 -12.781 -21.969 1 98.25 266 LYS B N 1
ATOM 4760 C CA . LYS B 1 266 ? 8.695 -11.859 -22.094 1 98.25 266 LYS B CA 1
ATOM 4761 C C . LYS B 1 266 ? 10.008 -12.609 -22.312 1 98.25 266 LYS B C 1
ATOM 4763 O O . LYS B 1 266 ? 10.773 -12.281 -23.219 1 98.25 266 LYS B O 1
ATOM 4768 N N . PRO B 1 267 ? 10.273 -13.664 -21.469 1 98.06 267 PRO B N 1
ATOM 4769 C CA . PRO B 1 267 ? 11.469 -14.453 -21.75 1 98.06 267 PRO B CA 1
ATOM 4770 C C . PRO B 1 267 ? 11.461 -15.055 -23.156 1 98.06 267 PRO B C 1
ATOM 4772 O O . PRO B 1 267 ? 12.516 -15.195 -23.781 1 98.06 267 PRO B O 1
ATOM 4775 N N . TYR B 1 268 ? 10.312 -15.422 -23.625 1 98.19 268 TYR B N 1
ATOM 4776 C CA . TYR B 1 268 ? 10.164 -15.945 -24.984 1 98.19 268 TYR B CA 1
ATOM 4777 C C . TYR B 1 268 ? 10.57 -14.898 -26.016 1 98.19 268 TYR B C 1
ATOM 4779 O O . TYR B 1 268 ? 11.305 -15.203 -26.953 1 98.19 268 TYR B O 1
ATOM 4787 N N . GLU B 1 269 ? 10.156 -13.703 -25.844 1 98.25 269 GLU B N 1
ATOM 4788 C CA . GLU B 1 269 ? 10.398 -12.625 -26.797 1 98.25 269 GLU B CA 1
ATOM 4789 C C . GLU B 1 269 ? 11.859 -12.18 -26.766 1 98.25 269 GLU B C 1
ATOM 4791 O O . GLU B 1 269 ? 12.469 -11.945 -27.812 1 98.25 269 GLU B O 1
ATOM 4796 N N . THR B 1 270 ? 12.453 -12.125 -25.547 1 97.88 270 THR B N 1
ATOM 4797 C CA . THR B 1 270 ? 13.766 -11.492 -25.406 1 97.88 270 THR B CA 1
ATOM 4798 C C . THR B 1 270 ? 14.875 -12.531 -25.422 1 97.88 270 THR B C 1
ATOM 4800 O O . THR B 1 270 ? 16.047 -12.203 -25.641 1 97.88 270 THR B O 1
ATOM 4803 N N . ALA B 1 271 ? 14.508 -13.75 -25.094 1 97 271 ALA B N 1
ATOM 4804 C CA . ALA B 1 271 ? 15.477 -14.828 -24.906 1 97 271 ALA B CA 1
ATOM 4805 C C . ALA B 1 271 ? 16.547 -14.43 -23.891 1 97 271 ALA B C 1
ATOM 4807 O O . ALA B 1 271 ? 17.734 -14.742 -24.078 1 97 271 ALA B O 1
ATOM 4808 N N . ASP B 1 272 ? 16.125 -13.688 -22.938 1 97.19 272 ASP B N 1
ATOM 4809 C CA . ASP B 1 272 ? 17 -13.195 -21.891 1 97.19 272 ASP B CA 1
ATOM 4810 C C . ASP B 1 272 ? 16.641 -13.805 -20.547 1 97.19 272 ASP B C 1
ATOM 4812 O O . ASP B 1 272 ? 15.547 -13.578 -20.031 1 97.19 272 ASP B O 1
ATOM 4816 N N . ALA B 1 273 ? 17.547 -14.5 -19.984 1 96.25 273 ALA B N 1
ATOM 4817 C CA . ALA B 1 273 ? 17.344 -15.164 -18.703 1 96.25 273 ALA B CA 1
ATOM 4818 C C . ALA B 1 273 ? 16.938 -14.156 -17.625 1 96.25 273 ALA B C 1
ATOM 4820 O O . ALA B 1 273 ? 16.172 -14.484 -16.719 1 96.25 273 ALA B O 1
ATOM 4821 N N . ALA B 1 274 ? 17.375 -12.898 -17.766 1 96 274 ALA B N 1
ATOM 4822 C CA . ALA B 1 274 ? 17.109 -11.859 -16.781 1 96 274 ALA B CA 1
ATOM 4823 C C . ALA B 1 274 ? 15.625 -11.531 -16.703 1 96 274 ALA B C 1
ATOM 4825 O O . ALA B 1 274 ? 15.164 -10.922 -15.734 1 96 274 ALA B O 1
ATOM 4826 N N . ASP B 1 275 ? 14.883 -12 -17.719 1 97.44 275 ASP B N 1
ATOM 4827 C CA . ASP B 1 275 ? 13.461 -11.695 -17.766 1 97.44 275 ASP B CA 1
ATOM 4828 C C . ASP B 1 275 ? 12.633 -12.812 -17.125 1 97.44 275 ASP B C 1
ATOM 4830 O O . ASP B 1 275 ? 11.414 -12.703 -17.031 1 97.44 275 ASP B O 1
ATOM 4834 N N . CYS B 1 276 ? 13.297 -13.828 -16.672 1 98.06 276 CYS B N 1
ATOM 4835 C CA . CYS B 1 276 ? 12.602 -14.875 -15.938 1 98.06 276 CYS B CA 1
ATOM 4836 C C . CYS B 1 276 ? 12.281 -14.43 -14.516 1 98.06 276 CYS B C 1
ATOM 4838 O O . CYS B 1 276 ? 13.109 -13.797 -13.859 1 98.06 276 CYS B O 1
ATOM 4840 N N . GLU B 1 277 ? 11.133 -14.742 -14.039 1 97.94 277 GLU B N 1
ATOM 4841 C CA . GLU B 1 277 ? 10.656 -14.281 -12.742 1 97.94 277 GLU B CA 1
ATOM 4842 C C . GLU B 1 277 ? 11.508 -14.828 -11.602 1 97.94 277 GLU B C 1
ATOM 4844 O O . GLU B 1 277 ? 11.984 -14.07 -10.758 1 97.94 277 GLU B O 1
ATOM 4849 N N . SER B 1 278 ? 11.617 -16.125 -11.523 1 98.19 278 SER B N 1
ATOM 4850 C CA . SER B 1 278 ? 12.43 -16.766 -10.492 1 98.19 278 SER B CA 1
ATOM 4851 C C . SER B 1 278 ? 13.82 -17.109 -11.023 1 98.19 278 SER B C 1
ATOM 4853 O O . SER B 1 278 ? 14.164 -18.297 -11.156 1 98.19 278 SER B O 1
ATOM 4855 N N . LEU B 1 279 ? 14.609 -16.109 -11.172 1 97.62 279 LEU B N 1
ATOM 4856 C CA . LEU B 1 279 ? 15.898 -16.109 -11.852 1 97.62 279 LEU B CA 1
ATOM 4857 C C . LEU B 1 279 ? 16.938 -16.875 -11.047 1 97.62 279 LEU B C 1
ATOM 4859 O O . LEU B 1 279 ? 17.797 -17.562 -11.617 1 97.62 279 LEU B O 1
ATOM 4863 N N . TYR B 1 280 ? 16.844 -16.828 -9.734 1 98.44 280 TYR B N 1
ATOM 4864 C CA . TYR B 1 280 ? 17.953 -17.312 -8.914 1 98.44 280 TYR B CA 1
ATOM 4865 C C . TYR B 1 280 ? 17.719 -18.734 -8.461 1 98.44 280 TYR B C 1
ATOM 4867 O O . TYR B 1 280 ? 18.672 -19.531 -8.359 1 98.44 280 TYR B O 1
ATOM 4875 N N . SER B 1 281 ? 16.469 -19.094 -8.234 1 98.56 281 SER B N 1
ATOM 4876 C CA . SER B 1 281 ? 16.125 -20.438 -7.777 1 98.56 281 SER B CA 1
ATOM 4877 C C . SER B 1 281 ? 15.805 -21.344 -8.953 1 98.56 281 SER B C 1
ATOM 4879 O O . SER B 1 281 ? 15.734 -22.578 -8.797 1 98.56 281 SER B O 1
ATOM 4881 N N . TYR B 1 282 ? 15.516 -20.797 -10.117 1 98.25 282 TYR B N 1
ATOM 4882 C CA . TYR B 1 282 ? 15.227 -21.516 -11.359 1 98.25 282 TYR B CA 1
ATOM 4883 C C . TYR B 1 282 ? 13.859 -22.188 -11.297 1 98.25 282 TYR B C 1
ATOM 4885 O O . TYR B 1 282 ? 13.641 -23.219 -11.93 1 98.25 282 TYR B O 1
ATOM 4893 N N . THR B 1 283 ? 12.891 -21.531 -10.594 1 98 283 THR B N 1
ATOM 4894 C CA . THR B 1 283 ? 11.625 -22.219 -10.375 1 98 283 THR B CA 1
ATOM 4895 C C . THR B 1 283 ? 10.508 -21.562 -11.18 1 98 283 THR B C 1
ATOM 4897 O O . THR B 1 283 ? 9.328 -21.766 -10.906 1 98 283 THR B O 1
ATOM 4900 N N . SER B 1 284 ? 10.812 -20.781 -12.156 1 98.38 284 SER B N 1
ATOM 4901 C CA . SER B 1 284 ? 9.828 -20.016 -12.906 1 98.38 284 SER B CA 1
ATOM 4902 C C . SER B 1 284 ? 8.75 -20.906 -13.492 1 98.38 284 SER B C 1
ATOM 4904 O O . SER B 1 284 ? 7.562 -20.578 -13.445 1 98.38 284 SER B O 1
ATOM 4906 N N . LEU B 1 285 ? 9.102 -22.078 -14.055 1 97.75 285 LEU B N 1
ATOM 4907 C CA . LEU B 1 285 ? 8.125 -22.969 -14.656 1 97.75 285 LEU B CA 1
ATOM 4908 C C . LEU B 1 285 ? 7.234 -23.609 -13.594 1 97.75 285 LEU B C 1
ATOM 4910 O O . LEU B 1 285 ? 6.027 -23.766 -13.797 1 97.75 285 LEU B O 1
ATOM 4914 N N . VAL B 1 286 ? 7.867 -23.969 -12.5 1 97.44 286 VAL B N 1
ATOM 4915 C CA . VAL B 1 286 ? 7.121 -24.531 -11.375 1 97.44 286 VAL B CA 1
ATOM 4916 C C . VAL B 1 286 ? 6.09 -23.516 -10.891 1 97.44 286 VAL B C 1
ATOM 4918 O O . VAL B 1 286 ? 4.938 -23.859 -10.633 1 97.44 286 VAL B O 1
ATOM 4921 N N . ASP B 1 287 ? 6.52 -22.219 -10.781 1 98.38 287 ASP B N 1
ATOM 4922 C CA . ASP B 1 287 ? 5.629 -21.125 -10.375 1 98.38 287 ASP B CA 1
ATOM 4923 C C . ASP B 1 287 ? 4.445 -21 -11.336 1 98.38 287 ASP B C 1
ATOM 4925 O O . ASP B 1 287 ? 3.297 -20.875 -10.898 1 98.38 287 ASP B O 1
ATOM 4929 N N . SER B 1 288 ? 4.707 -21.047 -12.617 1 98.62 288 SER B N 1
ATOM 4930 C CA . SER B 1 288 ? 3.652 -20.938 -13.617 1 98.62 288 SER B CA 1
ATOM 4931 C C . SER B 1 288 ? 2.656 -22.094 -13.5 1 98.62 288 SER B C 1
ATOM 4933 O O . SER B 1 288 ? 1.452 -21.891 -13.68 1 98.62 288 SER B O 1
ATOM 4935 N N . ARG B 1 289 ? 3.145 -23.281 -13.273 1 98.44 289 ARG B N 1
ATOM 4936 C CA . ARG B 1 289 ? 2.246 -24.422 -13.102 1 98.44 289 ARG B CA 1
ATOM 4937 C C . ARG B 1 289 ? 1.306 -24.203 -11.922 1 98.44 289 ARG B C 1
ATOM 4939 O O . ARG B 1 289 ? 0.111 -24.484 -12.008 1 98.44 289 ARG B O 1
ATOM 4946 N N . HIS B 1 290 ? 1.855 -23.719 -10.812 1 98.88 290 HIS B N 1
ATOM 4947 C CA . HIS B 1 290 ? 1.021 -23.438 -9.656 1 98.88 290 HIS B CA 1
ATOM 4948 C C . HIS B 1 290 ? 0.025 -22.312 -9.953 1 98.88 290 HIS B C 1
ATOM 4950 O O . HIS B 1 290 ? -1.095 -22.328 -9.438 1 98.88 290 HIS B O 1
ATOM 4956 N N . ASN B 1 291 ? 0.411 -21.297 -10.82 1 98.88 291 ASN B N 1
ATOM 4957 C CA . ASN B 1 291 ? -0.544 -20.281 -11.266 1 98.88 291 ASN B CA 1
ATOM 4958 C C . ASN B 1 291 ? -1.733 -20.906 -11.984 1 98.88 291 ASN B C 1
ATOM 4960 O O . ASN B 1 291 ? -2.883 -20.562 -11.711 1 98.88 291 ASN B O 1
ATOM 4964 N N . VAL B 1 292 ? -1.444 -21.891 -12.867 1 98.94 292 VAL B N 1
ATOM 4965 C CA . VAL B 1 292 ? -2.51 -22.547 -13.609 1 98.94 292 VAL B CA 1
ATOM 4966 C C . VAL B 1 292 ? -3.367 -23.375 -12.656 1 98.94 292 VAL B C 1
ATOM 4968 O O . VAL B 1 292 ? -4.59 -23.438 -12.805 1 98.94 292 VAL B O 1
ATOM 4971 N N . GLN B 1 293 ? -2.76 -24.031 -11.672 1 98.94 293 GLN B N 1
ATOM 4972 C CA . GLN B 1 293 ? -3.512 -24.75 -10.656 1 98.94 293 GLN B CA 1
ATOM 4973 C C . GLN B 1 293 ? -4.434 -23.828 -9.883 1 98.94 293 GLN B C 1
ATOM 4975 O O . GLN B 1 293 ? -5.543 -24.219 -9.508 1 98.94 293 GLN B O 1
ATOM 4980 N N . SER B 1 294 ? -3.939 -22.625 -9.586 1 98.94 294 SER B N 1
ATOM 4981 C CA . SER B 1 294 ? -4.781 -21.625 -8.938 1 98.94 294 SER B CA 1
ATOM 4982 C C . SER B 1 294 ? -6.039 -21.344 -9.758 1 98.94 294 SER B C 1
ATOM 4984 O O . SER B 1 294 ? -7.145 -21.297 -9.211 1 98.94 294 SER B O 1
ATOM 4986 N N . VAL B 1 295 ? -5.883 -21.172 -11.039 1 98.94 295 VAL B N 1
ATOM 4987 C CA . VAL B 1 295 ? -6.992 -20.906 -11.953 1 98.94 295 VAL B CA 1
ATOM 4988 C C . VAL B 1 295 ? -7.93 -22.109 -11.992 1 98.94 295 VAL B C 1
ATOM 4990 O O . VAL B 1 295 ? -9.156 -21.969 -11.945 1 98.94 295 VAL B O 1
ATOM 4993 N N . GLU B 1 296 ? -7.359 -23.312 -12.062 1 98.94 296 GLU B N 1
ATOM 4994 C CA . GLU B 1 296 ? -8.164 -24.531 -12.07 1 98.94 296 GLU B CA 1
ATOM 4995 C C . GLU B 1 296 ? -9.039 -24.625 -10.82 1 98.94 296 GLU B C 1
ATOM 4997 O O . GLU B 1 296 ? -10.234 -24.891 -10.922 1 98.94 296 GLU B O 1
ATOM 5002 N N . LYS B 1 297 ? -8.461 -24.375 -9.703 1 98.88 297 LYS B N 1
ATOM 5003 C CA . LYS B 1 297 ? -9.195 -24.469 -8.445 1 98.88 297 LYS B CA 1
ATOM 5004 C C . LYS B 1 297 ? -10.273 -23.391 -8.359 1 98.88 297 LYS B C 1
ATOM 5006 O O . LYS B 1 297 ? -11.391 -23.656 -7.895 1 98.88 297 LYS B O 1
ATOM 5011 N N . SER B 1 298 ? -9.938 -22.156 -8.766 1 98.88 298 SER B N 1
ATOM 5012 C CA . SER B 1 298 ? -10.93 -21.078 -8.781 1 98.88 298 SER B CA 1
ATOM 5013 C C . SER B 1 298 ? -12.094 -21.422 -9.711 1 98.88 298 SER B C 1
ATOM 5015 O O . SER B 1 298 ? -13.258 -21.234 -9.352 1 98.88 298 SER B O 1
ATOM 5017 N N . TYR B 1 299 ? -11.758 -21.938 -10.914 1 98.69 299 TYR B N 1
ATOM 5018 C CA . TYR B 1 299 ? -12.805 -22.297 -11.859 1 98.69 299 TYR B CA 1
ATOM 5019 C C . TYR B 1 299 ? -13.672 -23.422 -11.312 1 98.69 299 TYR B C 1
ATOM 5021 O O . TYR B 1 299 ? -14.891 -23.406 -11.484 1 98.69 299 TYR B O 1
ATOM 5029 N N . ASN B 1 300 ? -13.062 -24.453 -10.711 1 98.25 300 ASN B N 1
ATOM 5030 C CA . ASN B 1 300 ? -13.812 -25.578 -10.164 1 98.25 300 ASN B CA 1
ATOM 5031 C C . ASN B 1 300 ? -14.859 -25.109 -9.156 1 98.25 300 ASN B C 1
ATOM 5033 O O . ASN B 1 300 ? -15.93 -25.703 -9.055 1 98.25 300 ASN B O 1
ATOM 5037 N N . ALA B 1 301 ? -14.578 -24.062 -8.477 1 97.62 301 ALA B N 1
ATOM 5038 C CA . ALA B 1 301 ? -15.516 -23.531 -7.48 1 97.62 301 ALA B CA 1
ATOM 5039 C C . ALA B 1 301 ? -16.781 -23 -8.148 1 97.62 301 ALA B C 1
ATOM 5041 O O . ALA B 1 301 ? -17.859 -23.016 -7.547 1 97.62 301 ALA B O 1
ATOM 5042 N N . ILE B 1 302 ? -16.703 -22.547 -9.43 1 97.56 302 ILE B N 1
ATOM 5043 C CA . ILE B 1 302 ? -17.875 -21.922 -10.047 1 97.56 302 ILE B CA 1
ATOM 5044 C C . ILE B 1 302 ? -18.312 -22.75 -11.258 1 97.56 302 ILE B C 1
ATOM 5046 O O . ILE B 1 302 ? -19.312 -22.406 -11.906 1 97.56 302 ILE B O 1
ATOM 5050 N N . SER B 1 303 ? -17.641 -23.875 -11.586 1 97.69 303 SER B N 1
ATOM 5051 C CA . SER B 1 303 ? -17.859 -24.672 -12.789 1 97.69 303 SER B CA 1
ATOM 5052 C C . SER B 1 303 ? -19.297 -25.203 -12.852 1 97.69 303 SER B C 1
ATOM 5054 O O . SER B 1 303 ? -19.891 -25.297 -13.93 1 97.69 303 SER B O 1
ATOM 5056 N N . PRO B 1 304 ? -19.984 -25.578 -11.664 1 97.12 304 PRO B N 1
ATOM 5057 C CA . PRO B 1 304 ? -21.391 -26.016 -11.773 1 97.12 304 PRO B CA 1
ATOM 5058 C C . PRO B 1 304 ? -22.312 -24.922 -12.305 1 97.12 304 PRO B C 1
ATOM 5060 O O . PRO B 1 304 ? -23.281 -25.219 -13.016 1 97.12 304 PRO B O 1
ATOM 5063 N N . LEU B 1 305 ? -21.969 -23.656 -11.93 1 97.25 305 LEU B N 1
ATOM 5064 C CA . LEU B 1 305 ? -22.766 -22.547 -12.43 1 97.25 305 LEU B CA 1
ATOM 5065 C C . LEU B 1 305 ? -22.594 -22.391 -13.938 1 97.25 305 LEU B C 1
ATOM 5067 O O . LEU B 1 305 ? -23.562 -22.109 -14.648 1 97.25 305 LEU B O 1
ATOM 5071 N N . VAL B 1 306 ? -21.375 -22.562 -14.461 1 97.94 306 VAL B N 1
ATOM 5072 C CA . VAL B 1 306 ? -21.078 -22.438 -15.883 1 97.94 306 VAL B CA 1
ATOM 5073 C C . VAL B 1 306 ? -21.766 -23.562 -16.656 1 97.94 306 VAL B C 1
ATOM 5075 O O . VAL B 1 306 ? -22.422 -23.312 -17.656 1 97.94 306 VAL B O 1
ATOM 5078 N N . ALA B 1 307 ? -21.656 -24.781 -16.125 1 96.44 307 ALA B N 1
ATOM 5079 C CA . ALA B 1 307 ? -22.234 -25.953 -16.797 1 96.44 307 ALA B CA 1
ATOM 5080 C C . ALA B 1 307 ? -23.75 -25.844 -16.875 1 96.44 307 ALA B C 1
ATOM 5082 O O . ALA B 1 307 ? -24.359 -26.297 -17.844 1 96.44 307 ALA B O 1
ATOM 5083 N N . ALA B 1 308 ? -24.312 -25.297 -15.836 1 95.38 308 ALA B N 1
ATOM 5084 C CA . ALA B 1 308 ? -25.766 -25.125 -15.82 1 95.38 308 ALA B CA 1
ATOM 5085 C C . ALA B 1 308 ? -26.219 -24.156 -16.906 1 95.38 308 ALA B C 1
ATOM 5087 O O . ALA B 1 308 ? -27.328 -24.297 -17.438 1 95.38 308 ALA B O 1
ATOM 5088 N N . LYS B 1 309 ? -25.344 -23.297 -17.281 1 95.94 309 LYS B N 1
ATOM 5089 C CA . LYS B 1 309 ? -25.703 -22.297 -18.312 1 95.94 309 LYS B CA 1
ATOM 5090 C C . LYS B 1 309 ? -25.266 -22.766 -19.688 1 95.94 309 LYS B C 1
ATOM 5092 O O . LYS B 1 309 ? -25.969 -22.531 -20.672 1 95.94 309 LYS B O 1
ATOM 5097 N N . SER B 1 310 ? -24.047 -23.375 -19.766 1 97.94 310 SER B N 1
ATOM 5098 C CA . SER B 1 310 ? -23.531 -23.875 -21.047 1 97.94 310 SER B CA 1
ATOM 5099 C C . SER B 1 310 ? -22.531 -25 -20.828 1 97.94 310 SER B C 1
ATOM 5101 O O . SER B 1 310 ? -21.375 -24.766 -20.5 1 97.94 310 SER B O 1
ATOM 5103 N N . ALA B 1 311 ? -22.906 -26.172 -21.125 1 97.5 311 ALA B N 1
ATOM 5104 C CA . ALA B 1 311 ? -22.016 -27.328 -21.016 1 97.5 311 ALA B CA 1
ATOM 5105 C C . ALA B 1 311 ? -20.828 -27.188 -21.953 1 97.5 311 ALA B C 1
ATOM 5107 O O . ALA B 1 311 ? -19.703 -27.578 -21.625 1 97.5 311 ALA B O 1
ATOM 5108 N N . LYS B 1 312 ? -21.094 -26.609 -23.078 1 98.25 312 LYS B N 1
ATOM 5109 C CA . LYS B 1 312 ? -20.062 -26.422 -24.094 1 98.25 312 LYS B CA 1
ATOM 5110 C C . LYS B 1 312 ? -18.953 -25.5 -23.594 1 98.25 312 LYS B C 1
ATOM 5112 O O . LYS B 1 312 ? -17.766 -25.844 -23.688 1 98.25 312 LYS B O 1
ATOM 5117 N N . VAL B 1 313 ? -19.359 -24.375 -23 1 98.31 313 VAL B N 1
ATOM 5118 C CA . VAL B 1 313 ? -18.375 -23.438 -22.469 1 98.31 313 VAL B CA 1
ATOM 5119 C C . VAL B 1 313 ? -17.609 -24.078 -21.312 1 98.31 313 VAL B C 1
ATOM 5121 O O . VAL B 1 313 ? -16.391 -23.922 -21.203 1 98.31 313 VAL B O 1
ATOM 5124 N N . GLY B 1 314 ? -18.359 -24.781 -20.469 1 98.19 314 GLY B N 1
ATOM 5125 C CA . GLY B 1 314 ? -17.719 -25.469 -19.359 1 98.19 314 GLY B CA 1
ATOM 5126 C C . GLY B 1 314 ? -16.656 -26.438 -19.812 1 98.19 314 GLY B C 1
ATOM 5127 O O . GLY B 1 314 ? -15.555 -26.469 -19.25 1 98.19 314 GLY B O 1
ATOM 5128 N N . GLN B 1 315 ? -16.938 -27.172 -20.844 1 97.81 315 GLN B N 1
ATOM 5129 C CA . GLN B 1 315 ? -15.992 -28.156 -21.359 1 97.81 315 GLN B CA 1
ATOM 5130 C C . GLN B 1 315 ? -14.805 -27.484 -22.047 1 97.81 315 GLN B C 1
ATOM 5132 O O . GLN B 1 315 ? -13.68 -27.953 -21.953 1 97.81 315 GLN B O 1
ATOM 5137 N N . ALA B 1 316 ? -15.078 -26.391 -22.688 1 98.56 316 ALA B N 1
ATOM 5138 C CA . ALA B 1 316 ? -14.008 -25.656 -23.359 1 98.56 316 ALA B CA 1
ATOM 5139 C C . ALA B 1 316 ? -12.984 -25.141 -22.359 1 98.56 316 ALA B C 1
ATOM 5141 O O . ALA B 1 316 ? -11.781 -25.188 -22.609 1 98.56 316 ALA B O 1
ATOM 5142 N N . VAL B 1 317 ? -13.461 -24.641 -21.219 1 98.81 317 VAL B N 1
ATOM 5143 C CA . VAL B 1 317 ? -12.555 -24.125 -20.188 1 98.81 317 VAL B CA 1
ATOM 5144 C C . VAL B 1 317 ? -11.727 -25.266 -19.609 1 98.81 317 VAL B C 1
ATOM 5146 O O . VAL B 1 317 ? -10.5 -25.156 -19.516 1 98.81 317 VAL B O 1
ATOM 5149 N N . LYS B 1 318 ? -12.336 -26.391 -19.281 1 98.56 318 LYS B N 1
ATOM 5150 C CA . LYS B 1 318 ? -11.609 -27.531 -18.75 1 98.56 318 LYS B CA 1
ATOM 5151 C C . LYS B 1 318 ? -10.57 -28.047 -19.734 1 98.56 318 LYS B C 1
ATOM 5153 O O . LYS B 1 318 ? -9.445 -28.375 -19.344 1 98.56 318 LYS B O 1
ATOM 5158 N N . GLY B 1 319 ? -10.992 -28.109 -20.969 1 98.81 319 GLY B N 1
ATOM 5159 C CA . GLY B 1 319 ? -10.07 -28.531 -22 1 98.81 319 GLY B CA 1
ATOM 5160 C C . GLY B 1 319 ? -8.883 -27.594 -22.156 1 98.81 319 GLY B C 1
ATOM 5161 O O . GLY B 1 319 ? -7.746 -28.047 -22.328 1 98.81 319 GLY B O 1
ATOM 5162 N N . SER B 1 320 ? -9.141 -26.312 -22.109 1 98.88 320 SER B N 1
ATOM 5163 C CA . SER B 1 320 ? -8.062 -25.344 -22.266 1 98.88 320 SER B CA 1
ATOM 5164 C C . SER B 1 320 ? -7.137 -25.344 -21.062 1 98.88 320 SER B C 1
ATOM 5166 O O . SER B 1 320 ? -5.93 -25.125 -21.188 1 98.88 320 SER B O 1
ATOM 5168 N N . ILE B 1 321 ? -7.645 -25.562 -19.812 1 98.94 321 ILE B N 1
ATOM 5169 C CA . ILE B 1 321 ? -6.797 -25.734 -18.641 1 98.94 321 ILE B CA 1
ATOM 5170 C C . ILE B 1 321 ? -5.863 -26.922 -18.844 1 98.94 321 ILE B C 1
ATOM 5172 O O . ILE B 1 321 ? -4.656 -26.812 -18.609 1 98.94 321 ILE B O 1
ATOM 5176 N N . ALA B 1 322 ? -6.445 -28.016 -19.281 1 98.81 322 ALA B N 1
ATOM 5177 C CA . ALA B 1 322 ? -5.664 -29.234 -19.531 1 98.81 322 ALA B CA 1
ATOM 5178 C C . ALA B 1 322 ? -4.578 -28.969 -20.562 1 98.81 322 ALA B C 1
ATOM 5180 O O . ALA B 1 322 ? -3.465 -29.5 -20.453 1 98.81 322 ALA B O 1
ATOM 5181 N N . LYS B 1 323 ? -4.879 -28.219 -21.578 1 98.81 323 LYS B N 1
ATOM 5182 C CA . LYS B 1 323 ? -3.922 -27.906 -22.625 1 98.81 323 LYS B CA 1
ATOM 5183 C C . LYS B 1 323 ? -2.748 -27.094 -22.078 1 98.81 323 LYS B C 1
ATOM 5185 O O . LYS B 1 323 ? -1.602 -27.312 -22.484 1 98.81 323 LYS B O 1
ATOM 5190 N N . VAL B 1 324 ? -2.998 -26.125 -21.203 1 98.88 324 VAL B N 1
ATOM 5191 C CA . VAL B 1 324 ? -1.919 -25.344 -20.609 1 98.88 324 VAL B CA 1
ATOM 5192 C C . VAL B 1 324 ? -1.007 -26.266 -19.797 1 98.88 324 VAL B C 1
ATOM 5194 O O . VAL B 1 324 ? 0.218 -26.203 -19.922 1 98.88 324 VAL B O 1
ATOM 5197 N N . PHE B 1 325 ? -1.623 -27.156 -18.969 1 98.81 325 PHE B N 1
ATOM 5198 C CA . PHE B 1 325 ? -0.819 -28.094 -18.188 1 98.81 325 PHE B CA 1
ATOM 5199 C C . PHE B 1 325 ? 0.055 -28.953 -19.094 1 98.81 325 PHE B C 1
ATOM 5201 O O . PHE B 1 325 ? 1.244 -29.141 -18.828 1 98.81 325 PHE B O 1
ATOM 5208 N N . LYS B 1 326 ? -0.509 -29.453 -20.141 1 98.62 326 LYS B N 1
ATOM 5209 C CA . LYS B 1 326 ? 0.229 -30.297 -21.078 1 98.62 326 LYS B CA 1
ATOM 5210 C C . LYS B 1 326 ? 1.406 -29.531 -21.688 1 98.62 326 LYS B C 1
ATOM 5212 O O . LYS B 1 326 ? 2.5 -30.078 -21.828 1 98.62 326 LYS B O 1
ATOM 5217 N N . SER B 1 327 ? 1.168 -28.281 -22.062 1 98.56 327 SER B N 1
ATOM 5218 C CA . SER B 1 327 ? 2.229 -27.484 -22.656 1 98.56 327 SER B CA 1
ATOM 5219 C C . SER B 1 327 ? 3.344 -27.203 -21.656 1 98.56 327 SER B C 1
ATOM 5221 O O . SER B 1 327 ? 4.523 -27.203 -22.016 1 98.56 327 SER B O 1
ATOM 5223 N N . LEU B 1 328 ? 3.027 -26.984 -20.391 1 98.44 328 LEU B N 1
ATOM 5224 C CA . LEU B 1 328 ? 4.02 -26.766 -19.344 1 98.44 328 LEU B CA 1
ATOM 5225 C C . LEU B 1 328 ? 4.832 -28.031 -19.094 1 98.44 328 LEU B C 1
ATOM 5227 O O . LEU B 1 328 ? 6.031 -27.953 -18.828 1 98.44 328 LEU B O 1
ATOM 5231 N N . ASP B 1 329 ? 4.203 -29.172 -19.203 1 96.62 329 ASP B N 1
ATOM 5232 C CA . ASP B 1 329 ? 4.859 -30.453 -18.953 1 96.62 329 ASP B CA 1
ATOM 5233 C C . ASP B 1 329 ? 5.793 -30.812 -20.109 1 96.62 329 ASP B C 1
ATOM 5235 O O . ASP B 1 329 ? 6.719 -31.609 -19.922 1 96.62 329 ASP B O 1
ATOM 5239 N N . ALA B 1 330 ? 5.59 -30.25 -21.219 1 97.31 330 ALA B N 1
ATOM 5240 C CA . ALA B 1 330 ? 6.32 -30.641 -22.422 1 97.31 330 ALA B CA 1
ATOM 5241 C C . ALA B 1 330 ? 7.684 -29.953 -22.484 1 97.31 330 ALA B C 1
ATOM 5243 O O . ALA B 1 330 ? 8.555 -30.359 -23.25 1 97.31 330 ALA B O 1
ATOM 5244 N N . ILE B 1 331 ? 7.836 -28.922 -21.734 1 96.06 331 ILE B N 1
ATOM 5245 C CA . ILE B 1 331 ? 9.109 -28.203 -21.797 1 96.06 331 ILE B CA 1
ATOM 5246 C C . ILE B 1 331 ? 10.039 -28.719 -20.703 1 96.06 331 ILE B C 1
ATOM 5248 O O . ILE B 1 331 ? 9.602 -28.969 -19.578 1 96.06 331 ILE B O 1
ATOM 5252 N N . GLN B 1 332 ? 11.273 -28.953 -21.094 1 90.5 332 GLN B N 1
ATOM 5253 C CA . GLN B 1 332 ? 12.305 -29.25 -20.094 1 90.5 332 GLN B CA 1
ATOM 5254 C C . GLN B 1 332 ? 12.578 -28.031 -19.203 1 90.5 332 GLN B C 1
ATOM 5256 O O . GLN B 1 332 ? 12.602 -26.906 -19.688 1 90.5 332 GLN B O 1
ATOM 5261 N N . GLY B 1 333 ? 12.758 -28.297 -17.938 1 90.69 333 GLY B N 1
ATOM 5262 C CA . GLY B 1 333 ? 13.164 -27.234 -17.031 1 90.69 333 GLY B CA 1
ATOM 5263 C C . GLY B 1 333 ? 14.656 -27.219 -16.766 1 90.69 333 GLY B C 1
ATOM 5264 O O . GLY B 1 333 ? 15.367 -28.156 -17.125 1 90.69 333 GLY B O 1
ATOM 5265 N N . PRO B 1 334 ? 15.133 -26.062 -16.156 1 97.31 334 PRO B N 1
ATOM 5266 C CA . PRO B 1 334 ? 14.445 -24.828 -15.797 1 97.31 334 PRO B CA 1
ATOM 5267 C C . PRO B 1 334 ? 14.297 -23.875 -16.984 1 97.31 334 PRO B C 1
ATOM 5269 O O . PRO B 1 334 ? 15.039 -23.984 -17.953 1 97.31 334 PRO B O 1
ATOM 5272 N N . LEU B 1 335 ? 13.375 -22.922 -16.891 1 97.69 335 LEU B N 1
ATOM 5273 C CA . LEU B 1 335 ? 13.078 -21.984 -17.969 1 97.69 335 LEU B CA 1
ATOM 5274 C C . LEU B 1 335 ? 14.336 -21.234 -18.391 1 97.69 335 LEU B C 1
ATOM 5276 O O . LEU B 1 335 ? 14.633 -21.125 -19.594 1 97.69 335 LEU B O 1
ATOM 5280 N N . VAL B 1 336 ? 15.148 -20.781 -17.406 1 96.94 336 VAL B N 1
ATOM 5281 C CA . VAL B 1 336 ? 16.312 -19.922 -17.641 1 96.94 336 VAL B CA 1
ATOM 5282 C C . VAL B 1 336 ? 17.297 -20.609 -18.562 1 96.94 336 VAL B C 1
ATOM 5284 O O . VAL B 1 336 ? 18.047 -19.953 -19.297 1 96.94 336 VAL B O 1
ATOM 5287 N N . LYS B 1 337 ? 17.281 -21.922 -18.656 1 96.5 337 LYS B N 1
ATOM 5288 C CA . LYS B 1 337 ? 18.25 -22.688 -19.438 1 96.5 337 LYS B CA 1
ATOM 5289 C C . LYS B 1 337 ? 17.609 -23.219 -20.719 1 96.5 337 LYS B C 1
ATOM 5291 O O . LYS B 1 337 ? 18.266 -23.922 -21.5 1 96.5 337 LYS B O 1
ATOM 5296 N N . ASN B 1 338 ? 16.375 -22.906 -21 1 97.12 338 ASN B N 1
ATOM 5297 C CA . ASN B 1 338 ? 15.672 -23.5 -22.125 1 97.12 338 ASN B CA 1
ATOM 5298 C C . ASN B 1 338 ? 14.883 -22.453 -22.906 1 97.12 338 ASN B C 1
ATOM 5300 O O . ASN B 1 338 ? 13.773 -22.719 -23.375 1 97.12 338 ASN B O 1
ATOM 5304 N N . LEU B 1 339 ? 15.43 -21.281 -22.984 1 97.56 339 LEU B N 1
ATOM 5305 C CA . LEU B 1 339 ? 14.781 -20.156 -23.672 1 97.56 339 LEU B CA 1
ATOM 5306 C C . LEU B 1 339 ? 14.852 -20.344 -25.188 1 97.56 339 LEU B C 1
ATOM 5308 O O . LEU B 1 339 ? 14.164 -19.641 -25.938 1 97.56 339 LEU B O 1
ATOM 5312 N N . ASP B 1 340 ? 15.648 -21.312 -25.641 1 96.69 340 ASP B N 1
ATOM 5313 C CA . ASP B 1 340 ? 15.773 -21.609 -27.062 1 96.69 340 ASP B CA 1
ATOM 5314 C C . ASP B 1 340 ? 14.648 -22.531 -27.531 1 96.69 340 ASP B C 1
ATOM 5316 O O . ASP B 1 340 ? 14.453 -22.719 -28.734 1 96.69 340 ASP B O 1
ATOM 5320 N N . LYS B 1 341 ? 13.93 -23.125 -26.625 1 97.5 341 LYS B N 1
ATOM 5321 C CA . LYS B 1 341 ? 12.828 -24.016 -26.969 1 97.5 341 LYS B CA 1
ATOM 5322 C C . LYS B 1 341 ? 11.586 -23.219 -27.375 1 97.5 341 LYS B C 1
ATOM 5324 O O . LYS B 1 341 ? 10.539 -23.312 -26.734 1 97.5 341 LYS B O 1
ATOM 5329 N N . LYS B 1 342 ? 11.695 -22.547 -28.484 1 97.44 342 LYS B N 1
ATOM 5330 C CA . LYS B 1 342 ? 10.727 -21.547 -28.922 1 97.44 342 LYS B CA 1
ATOM 5331 C C . LYS B 1 342 ? 9.359 -22.172 -29.188 1 97.44 342 LYS B C 1
ATOM 5333 O O . LYS B 1 342 ? 8.328 -21.594 -28.844 1 97.44 342 LYS B O 1
ATOM 5338 N N . GLU B 1 343 ? 9.367 -23.297 -29.734 1 98 343 GLU B N 1
ATOM 5339 C CA . GLU B 1 343 ? 8.102 -23.953 -30.062 1 98 343 GLU B CA 1
ATOM 5340 C C . GLU B 1 343 ? 7.336 -24.328 -28.797 1 98 343 GLU B C 1
ATOM 5342 O O . GLU B 1 343 ? 6.121 -24.125 -28.719 1 98 343 GLU B O 1
ATOM 5347 N N . GLN B 1 344 ? 8.031 -24.875 -27.844 1 98.31 344 GLN B N 1
ATOM 5348 C CA . GLN B 1 344 ? 7.402 -25.266 -26.594 1 98.31 344 GLN B CA 1
ATOM 5349 C C . GLN B 1 344 ? 6.922 -24.031 -25.812 1 98.31 344 GLN B C 1
ATOM 5351 O O . GLN B 1 344 ? 5.832 -24.047 -25.234 1 98.31 344 GLN B O 1
ATOM 5356 N N . LEU B 1 345 ? 7.738 -23 -25.812 1 98.62 345 LEU B N 1
ATOM 5357 C CA . LEU B 1 345 ? 7.348 -21.766 -25.141 1 98.62 345 LEU B CA 1
ATOM 5358 C C . LEU B 1 345 ? 6.121 -21.141 -25.797 1 98.62 345 LEU B C 1
ATOM 5360 O O . LEU B 1 345 ? 5.195 -20.703 -25.109 1 98.62 345 LEU B O 1
ATOM 5364 N N . LYS B 1 346 ? 6.113 -21.141 -27.078 1 98.62 346 LYS B N 1
ATOM 5365 C CA . LYS B 1 346 ? 4.973 -20.594 -27.812 1 98.62 346 LYS B CA 1
ATOM 5366 C C . LYS B 1 346 ? 3.709 -21.406 -27.531 1 98.62 346 LYS B C 1
ATOM 5368 O O . LYS B 1 346 ? 2.611 -20.844 -27.453 1 98.62 346 LYS B O 1
ATOM 5373 N N . ALA B 1 347 ? 3.842 -22.703 -27.391 1 98.75 347 ALA B N 1
ATOM 5374 C CA . ALA B 1 347 ? 2.693 -23.547 -27.078 1 98.75 347 ALA B CA 1
ATOM 5375 C C . ALA B 1 347 ? 2.082 -23.172 -25.734 1 98.75 347 ALA B C 1
ATOM 5377 O O . ALA B 1 347 ? 0.859 -23.188 -25.562 1 98.75 347 ALA B O 1
ATOM 5378 N N . ILE B 1 348 ? 2.912 -22.859 -24.734 1 98.88 348 ILE B N 1
ATOM 5379 C CA . ILE B 1 348 ? 2.428 -22.406 -23.438 1 98.88 348 ILE B CA 1
ATOM 5380 C C . ILE B 1 348 ? 1.671 -21.094 -23.594 1 98.88 348 ILE B C 1
ATOM 5382 O O . ILE B 1 348 ? 0.545 -20.953 -23.109 1 98.88 348 ILE B O 1
ATOM 5386 N N . ILE B 1 349 ? 2.262 -20.109 -24.328 1 98.88 349 ILE B N 1
ATOM 5387 C CA . ILE B 1 349 ? 1.675 -18.797 -24.547 1 98.88 349 ILE B CA 1
ATOM 5388 C C . ILE B 1 349 ? 0.323 -18.938 -25.25 1 98.88 349 ILE B C 1
ATOM 5390 O O . ILE B 1 349 ? -0.679 -18.391 -24.781 1 98.88 349 ILE B O 1
ATOM 5394 N N . ASP B 1 350 ? 0.284 -19.781 -26.297 1 98.88 350 ASP B N 1
ATOM 5395 C CA . ASP B 1 350 ? -0.931 -19.938 -27.094 1 98.88 350 ASP B CA 1
ATOM 5396 C C . ASP B 1 350 ? -2.031 -20.625 -26.281 1 98.88 350 ASP B C 1
ATOM 5398 O O . ASP B 1 350 ? -3.203 -20.25 -26.391 1 98.88 350 ASP B O 1
ATOM 5402 N N . SER B 1 351 ? -1.669 -21.641 -25.547 1 98.88 351 SER B N 1
ATOM 5403 C CA . SER B 1 351 ? -2.666 -22.328 -24.734 1 98.88 351 SER B CA 1
ATOM 5404 C C . SER B 1 351 ? -3.225 -21.406 -23.641 1 98.88 351 SER B C 1
ATOM 5406 O O . SER B 1 351 ? -4.41 -21.484 -23.312 1 98.88 351 SER B O 1
ATOM 5408 N N . CYS B 1 352 ? -2.393 -20.547 -23.062 1 98.94 352 CYS B N 1
ATOM 5409 C CA . CYS B 1 352 ? -2.861 -19.562 -22.094 1 98.94 352 CYS B CA 1
ATOM 5410 C C . CYS B 1 352 ? -3.834 -18.578 -22.734 1 98.94 352 CYS B C 1
ATOM 5412 O O . CYS B 1 352 ? -4.863 -18.25 -22.141 1 98.94 352 CYS B O 1
ATOM 5414 N N . LYS B 1 353 ? -3.486 -18.125 -23.953 1 98.88 353 LYS B N 1
ATOM 5415 C CA . LYS B 1 353 ? -4.371 -17.188 -24.641 1 98.88 353 LYS B CA 1
ATOM 5416 C C . LYS B 1 353 ? -5.719 -17.844 -24.953 1 98.88 353 LYS B C 1
ATOM 5418 O O . LYS B 1 353 ? -6.766 -17.203 -24.828 1 98.88 353 LYS B O 1
ATOM 5423 N N . GLU B 1 354 ? -5.711 -19.094 -25.312 1 98.88 354 GLU B N 1
ATOM 5424 C CA . GLU B 1 354 ? -6.953 -19.828 -25.531 1 98.88 354 GLU B CA 1
ATOM 5425 C C . GLU B 1 354 ? -7.777 -19.906 -24.25 1 98.88 354 GLU B C 1
ATOM 5427 O O . GLU B 1 354 ? -8.992 -19.719 -24.266 1 98.88 354 GLU B O 1
ATOM 5432 N N . LEU B 1 355 ? -7.109 -20.281 -23.141 1 98.94 355 LEU B N 1
ATOM 5433 C CA . LEU B 1 355 ? -7.805 -20.344 -21.859 1 98.94 355 LEU B CA 1
ATOM 5434 C C . LEU B 1 355 ? -8.398 -18.984 -21.5 1 98.94 355 LEU B C 1
ATOM 5436 O O . LEU B 1 355 ? -9.539 -18.906 -21.031 1 98.94 355 LEU B O 1
ATOM 5440 N N . SER B 1 356 ? -7.652 -17.891 -21.719 1 98.88 356 SER B N 1
ATOM 5441 C CA . SER B 1 356 ? -8.148 -16.547 -21.453 1 98.88 356 SER B CA 1
ATOM 5442 C C . SER B 1 356 ? -9.406 -16.25 -22.25 1 98.88 356 SER B C 1
ATOM 5444 O O . SER B 1 356 ? -10.367 -15.688 -21.719 1 98.88 356 SER B O 1
ATOM 5446 N N . GLU B 1 357 ? -9.422 -16.625 -23.5 1 98.75 357 GLU B N 1
ATOM 5447 C CA . GLU B 1 357 ? -10.586 -16.438 -24.359 1 98.75 357 GLU B CA 1
ATOM 5448 C C . GLU B 1 357 ? -11.789 -17.219 -23.844 1 98.75 357 GLU B C 1
ATOM 5450 O O . GLU B 1 357 ? -12.922 -16.719 -23.891 1 98.75 357 GLU B O 1
ATOM 5455 N N . ASN B 1 358 ? -11.57 -18.406 -23.438 1 98.81 358 ASN B N 1
ATOM 5456 C CA . ASN B 1 358 ? -12.672 -19.219 -22.922 1 98.81 358 ASN B CA 1
ATOM 5457 C C . ASN B 1 358 ? -13.195 -18.656 -21.594 1 98.81 358 ASN B C 1
ATOM 5459 O O . ASN B 1 358 ? -14.383 -18.75 -21.312 1 98.81 358 ASN B O 1
ATOM 5463 N N . LEU B 1 359 ? -12.352 -18.094 -20.766 1 98.81 359 LEU B N 1
ATOM 5464 C CA . LEU B 1 359 ? -12.789 -17.453 -19.531 1 98.81 359 LEU B CA 1
ATOM 5465 C C . LEU B 1 359 ? -13.609 -16.203 -19.844 1 98.81 359 LEU B C 1
ATOM 5467 O O . LEU B 1 359 ? -14.531 -15.867 -19.094 1 98.81 359 LEU B O 1
ATOM 5471 N N . ASP B 1 360 ? -13.281 -15.508 -20.984 1 98.38 360 ASP B N 1
ATOM 5472 C CA . ASP B 1 360 ? -14.125 -14.398 -21.422 1 98.38 360 ASP B CA 1
ATOM 5473 C C . ASP B 1 360 ? -15.555 -14.867 -21.672 1 98.38 360 ASP B C 1
ATOM 5475 O O . ASP B 1 360 ? -16.516 -14.156 -21.328 1 98.38 360 ASP B O 1
ATOM 5479 N N . LYS B 1 361 ? -15.695 -16 -22.266 1 98.38 361 LYS B N 1
ATOM 5480 C CA . LYS B 1 361 ? -17.031 -16.562 -22.516 1 98.38 361 LYS B CA 1
ATOM 5481 C C . LYS B 1 361 ? -17.75 -16.859 -21.203 1 98.38 361 LYS B C 1
ATOM 5483 O O . LYS B 1 361 ? -18.969 -16.703 -21.109 1 98.38 361 LYS B O 1
ATOM 5488 N N . VAL B 1 362 ? -17 -17.375 -20.219 1 98.5 362 VAL B N 1
ATOM 5489 C CA . VAL B 1 362 ? -17.578 -17.625 -18.906 1 98.5 362 VAL B CA 1
ATOM 5490 C C . VAL B 1 362 ? -18.094 -16.328 -18.312 1 98.5 362 VAL B C 1
ATOM 5492 O O . VAL B 1 362 ? -19.188 -16.281 -17.75 1 98.5 362 VAL B O 1
ATOM 5495 N N . GLN B 1 363 ? -17.266 -15.258 -18.406 1 97.44 363 GLN B N 1
ATOM 5496 C CA . GLN B 1 363 ? -17.641 -13.945 -17.891 1 97.44 363 GLN B CA 1
ATOM 5497 C C . GLN B 1 363 ? -18.938 -13.461 -18.531 1 97.44 363 GLN B C 1
ATOM 5499 O O . GLN B 1 363 ? -19.828 -12.961 -17.844 1 97.44 363 GLN B O 1
ATOM 5504 N N . GLU B 1 364 ? -19.078 -13.617 -19.844 1 96.44 364 GLU B N 1
ATOM 5505 C CA . GLU B 1 364 ? -20.297 -13.234 -20.578 1 96.44 364 GLU B CA 1
ATOM 5506 C C . GLU B 1 364 ? -21.5 -14.039 -20.094 1 96.44 364 GLU B C 1
ATOM 5508 O O . GLU B 1 364 ? -22.609 -13.5 -19.984 1 96.44 364 GLU B O 1
ATOM 5513 N N . LEU B 1 365 ? -21.281 -15.242 -19.828 1 95.69 365 LEU B N 1
ATOM 5514 C CA . LEU B 1 365 ? -22.344 -16.172 -19.453 1 95.69 365 LEU B CA 1
ATOM 5515 C C . LEU B 1 365 ? -22.859 -15.867 -18.047 1 95.69 365 LEU B C 1
ATOM 5517 O O . LEU B 1 365 ? -24.062 -15.93 -17.797 1 95.69 365 LEU B O 1
ATOM 5521 N N . LEU B 1 366 ? -21.984 -15.57 -17.109 1 95.38 366 LEU B N 1
ATOM 5522 C CA . LEU B 1 366 ? -22.359 -15.523 -15.703 1 95.38 366 LEU B CA 1
ATOM 5523 C C . LEU B 1 366 ? -22.609 -14.094 -15.258 1 95.38 366 LEU B C 1
ATOM 5525 O O . LEU B 1 366 ? -23.312 -13.859 -14.266 1 95.38 366 LEU B O 1
ATOM 5529 N N . VAL B 1 367 ? -21.969 -13.078 -15.789 1 90.12 367 VAL B N 1
ATOM 5530 C CA . VAL B 1 367 ? -22 -11.703 -15.305 1 90.12 367 VAL B CA 1
ATOM 5531 C C . VAL B 1 367 ? -22.984 -10.875 -16.125 1 90.12 367 VAL B C 1
ATOM 5533 O O . VAL B 1 367 ? -23.625 -9.953 -15.617 1 90.12 367 VAL B O 1
ATOM 5536 N N . LYS B 1 368 ? -23.062 -11.094 -17.531 1 70.94 368 LYS B N 1
ATOM 5537 C CA . LYS B 1 368 ? -23.969 -10.32 -18.391 1 70.94 368 LYS B CA 1
ATOM 5538 C C . LYS B 1 368 ? -25.359 -10.945 -18.406 1 70.94 368 LYS B C 1
ATOM 5540 O O . LYS B 1 368 ? -25.5 -12.164 -18.359 1 70.94 368 LYS B O 1
#

InterPro domains:
  IPR018976 Imelysin-like domain [PF09375] (51-361)
  IPR034982 Iron-regulated protein A, imelysin-like domain [cd14658] (40-362)
  IPR038352 Imelysin-like domain superfamily [G3DSA:1.20.1420.20] (19-367)

Sequence (736 aa):
MNAYKRMLLAGFCAGSTILAFGSQAQAAKAASPKVDKTSAAIAAYADELVIPTYKTMSDNALKFAKAAKELKAAPTDAKVAEAGKLLLETRVPWELSESFLFGPAAFANLDPKLDSWPLDTTNLDAVAKNADSKSVTIDAAYVRNSLGAETRGFHAAEYLLFRDGQPRKAADLTPGQLSYLAAVAEVIAEDAITLEAWWAGSDKISEEKAKILEEAEIEPGKSYAGEFKKAGQAGSRYESNSEVLDEIIGGSKDIIDEIADSKVGKPYETADAADCESLYSYTSLVDSRHNVQSVEKSYNAISPLVAAKSAKVGQAVKGSIAKVFKSLDAIQGPLVKNLDKKEQLKAIIDSCKELSENLDKVQELLVKMNAYKRMLLAGFCAGSTILAFGSQAQAAKAASPKVDKTSAAIAAYADELVIPTYKTMSDNALKFAKAAKELKAAPTDAKVAEAGKLLLETRVPWELSESFLFGPAAFANLDPKLDSWPLDTTNLDAVAKNADSKSVTIDAAYVRNSLGAETRGFHAAEYLLFRDGQPRKAADLTPGQLSYLAAVAEVIAEDAITLEAWWAGSDKISEEKAKILEEAEIEPGKSYAGEFKKAGQAGSRYESNSEVLDEIIGGSKDIIDEIADSKVGKPYETADAADCESLYSYTSLVDSRHNVQSVEKSYNAISPLVAAKSAKVGQAVKGSIAKVFKSLDAIQGPLVKNLDKKEQLKAIIDSCKELSENLDKVQELLVK

Solvent-accessible surface area (backbone atoms only — not comparable to full-atom values): 36910 Å² total; per-residue (Å²): 143,78,92,73,85,75,90,69,83,77,76,80,72,81,72,76,74,75,78,72,78,69,74,70,70,70,67,67,69,69,69,72,77,79,75,55,68,65,57,53,30,51,39,45,39,35,65,67,45,51,36,51,36,30,45,51,21,21,55,33,20,48,54,21,20,52,37,28,45,49,26,52,76,57,68,34,49,69,39,32,41,50,27,42,51,31,46,54,59,21,45,47,35,52,30,40,37,46,20,64,48,55,65,64,33,50,35,63,45,41,54,46,37,37,59,28,68,74,63,40,57,68,60,42,50,50,54,24,51,35,29,62,70,65,76,43,77,60,37,44,66,42,47,69,36,48,36,11,23,21,48,28,24,54,47,41,44,35,56,73,30,23,49,85,49,34,59,38,58,37,88,77,54,49,72,18,49,32,36,46,40,24,15,36,31,43,43,45,19,52,53,28,39,42,50,23,22,18,34,60,16,64,87,71,49,56,68,69,59,48,48,52,32,56,76,68,71,52,77,63,57,73,32,46,40,56,23,63,64,30,34,48,28,48,35,0,61,30,59,29,62,39,54,52,50,43,50,51,50,48,24,30,37,52,44,36,47,37,39,27,58,40,58,48,27,40,20,58,75,66,57,35,50,84,48,34,69,36,58,26,53,38,42,40,56,61,44,50,51,32,33,51,49,15,31,51,55,57,45,61,42,48,41,68,64,40,37,74,74,32,55,65,60,40,49,48,36,54,50,26,51,51,45,28,52,52,29,59,68,68,44,72,80,41,46,69,81,41,50,79,45,52,68,47,51,48,44,31,29,51,28,26,51,51,31,38,54,41,48,50,51,48,43,51,64,65,53,97,139,83,78,83,67,84,79,76,83,74,77,79,76,78,73,81,78,74,78,71,79,71,76,72,74,72,70,71,71,72,68,74,78,80,76,58,69,65,57,52,30,53,40,44,39,39,65,68,44,52,34,51,37,29,44,52,22,21,56,33,20,48,53,22,19,52,36,28,44,50,25,51,77,57,68,34,48,67,39,33,42,50,25,42,52,31,46,54,58,22,45,48,35,52,29,40,37,46,21,63,48,55,65,64,32,50,35,63,46,42,53,47,37,38,60,28,68,74,62,40,57,69,60,42,50,51,53,25,51,35,28,62,71,65,76,43,78,58,38,43,66,41,49,70,35,46,39,10,23,19,48,27,25,54,49,41,47,35,54,74,31,23,49,85,50,33,61,39,58,37,89,78,55,50,72,17,48,31,35,44,40,22,15,36,31,42,42,46,19,51,53,30,40,43,50,23,23,18,35,62,16,64,88,69,50,54,70,69,58,49,48,53,32,56,76,68,69,54,78,64,58,72,31,46,40,55,23,62,62,29,32,48,27,49,35,0,61,31,59,29,60,38,53,51,52,44,50,50,50,48,23,29,37,50,43,36,47,37,39,27,58,39,56,48,28,39,21,57,75,65,57,36,49,83,49,34,68,37,58,26,55,39,43,41,56,62,45,50,50,32,35,51,49,15,30,50,54,57,45,61,41,47,41,68,65,40,36,73,75,33,54,66,60,41,49,49,37,54,50,26,52,52,45,29,54,52,29,58,68,69,44,73,80,40,48,70,81,39,51,79,46,50,68,47,51,47,45,32,30,50,26,26,52,50,31,37,53,40,48,50,53,50,44,52,65,65,54,98